Protein AF-A0A7Z9VKK2-F1 (afdb_monomer)

Nearest PDB structures (foldseek):
  8df2-assembly1_D  TM=6.297E-01  e=3.825E-03  Akkermansia muciniphila
  8df2-assembly1_B  TM=3.216E-01  e=1.763E-03  Akkermansia muciniphila
  1nug-assembly2_B  TM=2.585E-01  e=1.763E-03  Homo sapiens
  5ow3-assembly1_C-3  TM=3.735E-01  e=2.560E-01  Arabidopsis thaliana
  1nug-assembly1_A  TM=1.850E-01  e=9.795E-03  Homo sapiens

Mean predicted aligned error: 10.36 Å

pLDDT: mean 90.88, std 8.93, range [50.69, 98.81]

Radius of gyration: 34.02 Å; Cα contacts (8 Å, |Δi|>4): 1184; chains: 1; bounding box: 73×63×88 Å

Secondary structure (DSSP, 8-state):
----STT-HHHH-GGGB-B-TTSPBPSSS--B-TTSHHHHHHHHHHHHHHHHHS--SEEEE-S-S----BTTT--S---HHHHHH--TT---HHHHHHHT--TTBS-B-SSS-GGG-S-TT-SSHHHHHHHHHHHHHHHHHHHHHHH-TTSEEEEEEES-SSSSSS-HHHHS---HHHHHHHTS-SEEEEEETT--SHHHHHHHHHSSTTSSGGG-HHHHHTT-EEEEEEBHHHHHHTT-TTHHHHHHHHHTTSTT--EE--B-HHHHHHTTHHHHHHHHT--S---PPPPTTHHHHSPPPPPPEEEEEESSSSEEEEEEE---STT--EEEEEEEEETT------EEEEEEEESS-EEEEEE--S-SS--B-EEEEEEEE-TT-PBPSS-EEEE--PBP-PPP-EEEES--TT-EE-TTPPEEEEESS-B-HHHHHHHEEEESPPS--EEEE--STTTTT-EEEEE-TT-PPTT-EEEEEE-TT-BBTT-PBPBSS-SS-S-B-EEEEEEEPPP--S---EEEEESPTT----TTPPEEEEESSPPPGGG-STTTS-EEETTEEEPEEEEEEEETTEEEEEEEESSPPP-

Structure (mmCIF, N/CA/C/O backbone):
data_AF-A0A7Z9VKK2-F1
#
_entry.id   AF-A0A7Z9VKK2-F1
#
loop_
_atom_site.group_PDB
_atom_site.id
_atom_site.type_symbol
_atom_site.label_atom_id
_atom_site.label_alt_id
_atom_site.label_comp_id
_atom_site.label_asym_id
_atom_site.label_entity_id
_atom_site.label_seq_id
_atom_site.pdbx_PDB_ins_code
_atom_s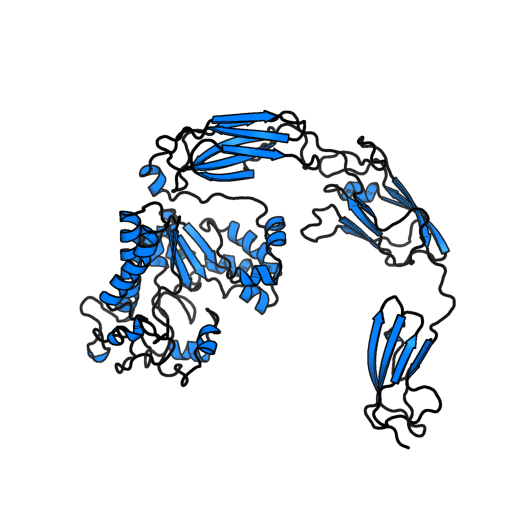ite.Cartn_x
_atom_site.Cartn_y
_atom_site.Cartn_z
_atom_site.occupancy
_atom_site.B_iso_or_equiv
_atom_site.auth_seq_id
_atom_site.auth_comp_id
_atom_site.auth_asym_id
_atom_site.auth_atom_id
_atom_site.pdbx_PDB_model_num
ATOM 1 N N . THR A 1 1 ? 17.909 -14.210 -15.829 1.00 51.31 1 THR A N 1
ATOM 2 C CA . THR A 1 1 ? 17.896 -15.686 -15.729 1.00 51.31 1 THR A CA 1
ATOM 3 C C . THR A 1 1 ? 19.287 -16.225 -16.029 1.00 51.31 1 THR A C 1
ATOM 5 O O . THR A 1 1 ? 19.717 -16.157 -17.174 1.00 51.31 1 THR A O 1
ATOM 8 N N . SER A 1 2 ? 19.992 -16.780 -15.040 1.00 64.00 2 SER A N 1
ATOM 9 C CA . SER A 1 2 ? 21.308 -17.423 -15.236 1.00 64.00 2 SER A CA 1
ATOM 10 C C . SER A 1 2 ? 21.243 -18.775 -15.967 1.00 64.00 2 SER A C 1
ATOM 12 O O . SER A 1 2 ? 22.280 -19.352 -16.314 1.00 64.00 2 SER A O 1
ATOM 14 N N . SER A 1 3 ? 20.019 -19.266 -16.190 1.00 74.44 3 SER A N 1
ATOM 15 C CA . SER A 1 3 ? 19.714 -20.621 -16.625 1.00 74.44 3 SER A CA 1
ATOM 16 C C . SER A 1 3 ? 20.272 -20.975 -18.004 1.00 74.44 3 SER A C 1
ATOM 18 O O . SER A 1 3 ? 20.127 -20.227 -18.971 1.00 74.44 3 SER A O 1
ATOM 20 N N . LEU A 1 4 ? 20.842 -22.178 -18.080 1.00 82.56 4 LEU A N 1
ATOM 21 C CA . LEU A 1 4 ? 21.203 -22.864 -19.319 1.00 82.56 4 LEU A CA 1
ATOM 22 C C . LEU A 1 4 ? 20.288 -24.071 -19.601 1.00 82.56 4 LEU A C 1
ATOM 24 O O . LEU A 1 4 ? 20.684 -24.978 -20.334 1.00 82.56 4 LEU A O 1
ATOM 28 N N . TYR A 1 5 ? 19.090 -24.117 -19.003 1.00 86.75 5 TYR A N 1
ATOM 29 C CA . TYR A 1 5 ? 18.098 -25.138 -19.347 1.00 86.75 5 TYR A CA 1
ATOM 30 C C . TYR A 1 5 ? 17.719 -25.034 -20.830 1.00 86.75 5 TYR A C 1
ATOM 32 O O . TYR A 1 5 ? 17.772 -23.957 -21.428 1.00 86.75 5 TYR A O 1
ATOM 40 N N . GLU A 1 6 ? 17.360 -26.169 -21.431 1.00 90.94 6 GLU A N 1
ATOM 41 C CA . GLU A 1 6 ? 16.977 -26.236 -22.843 1.00 90.94 6 GLU A CA 1
ATOM 42 C C . GLU A 1 6 ? 15.838 -25.248 -23.142 1.00 90.94 6 GLU A C 1
ATOM 44 O O . GLU A 1 6 ? 14.809 -25.251 -22.468 1.00 90.94 6 GLU A O 1
ATOM 49 N N . GLY A 1 7 ? 16.045 -24.382 -24.138 1.00 87.56 7 GLY A N 1
ATOM 50 C CA . GLY A 1 7 ? 15.085 -23.344 -24.526 1.00 87.56 7 GLY A CA 1
ATOM 51 C C . GLY A 1 7 ? 15.239 -22.009 -23.790 1.00 87.56 7 GLY A C 1
ATOM 52 O O . GLY A 1 7 ? 14.618 -21.030 -24.198 1.00 87.56 7 GLY A O 1
ATOM 53 N N . ALA A 1 8 ? 16.087 -21.917 -22.760 1.00 90.81 8 ALA A N 1
ATOM 54 C CA . ALA A 1 8 ? 16.395 -20.638 -22.126 1.00 90.81 8 ALA A CA 1
ATOM 55 C C . ALA A 1 8 ? 17.162 -19.715 -23.100 1.00 90.81 8 ALA A C 1
ATOM 57 O O . ALA A 1 8 ? 18.063 -20.188 -23.800 1.00 90.81 8 ALA A O 1
ATOM 58 N N . PRO A 1 9 ? 16.906 -18.391 -23.109 1.00 92.62 9 PRO A N 1
ATOM 59 C CA . PRO A 1 9 ? 17.568 -17.472 -24.038 1.00 92.62 9 PRO A CA 1
ATOM 60 C C . PRO A 1 9 ? 19.097 -17.539 -24.003 1.00 92.62 9 PRO A C 1
ATOM 62 O O . PRO A 1 9 ? 19.729 -17.580 -25.049 1.00 92.62 9 PRO A O 1
ATOM 65 N N . ALA A 1 10 ? 19.707 -17.641 -22.817 1.00 91.44 10 ALA A N 1
ATOM 66 C CA . ALA A 1 10 ? 21.163 -17.739 -22.685 1.00 91.44 10 ALA A CA 1
ATOM 67 C C . ALA A 1 10 ? 21.744 -19.070 -23.212 1.00 91.44 10 ALA A C 1
ATOM 69 O O . ALA A 1 10 ? 22.927 -19.131 -23.545 1.00 91.44 10 ALA A O 1
ATOM 70 N N . GLN A 1 11 ? 20.933 -20.133 -23.282 1.00 92.94 11 GLN A N 1
ATOM 71 C CA . GLN A 1 11 ? 21.318 -21.429 -23.849 1.00 92.94 11 GLN A CA 1
ATOM 72 C C . GLN A 1 11 ? 21.210 -21.427 -25.376 1.00 92.94 11 GLN A C 1
ATOM 74 O O . GLN A 1 11 ? 22.094 -21.957 -26.051 1.00 92.94 11 GLN A O 1
ATOM 79 N N . VAL A 1 12 ? 20.130 -20.852 -25.909 1.00 95.12 12 VAL A N 1
ATOM 80 C CA . VAL A 1 12 ? 19.859 -20.782 -27.353 1.00 95.12 12 VAL A CA 1
ATOM 81 C C . VAL A 1 12 ? 20.734 -19.725 -28.033 1.00 95.12 12 VAL A C 1
ATOM 83 O O . VAL A 1 12 ? 21.240 -19.969 -29.126 1.00 95.12 12 VAL A O 1
ATOM 86 N N . HIS A 1 13 ? 20.952 -18.597 -27.355 1.00 95.31 13 HIS A N 1
ATOM 87 C CA . HIS A 1 13 ? 21.706 -17.436 -27.822 1.00 95.31 13 HIS A CA 1
ATOM 88 C C . HIS A 1 13 ? 22.860 -17.097 -26.863 1.00 95.31 13 HIS A C 1
ATOM 90 O O . HIS A 1 13 ? 22.836 -16.066 -26.180 1.00 95.31 13 HIS A O 1
ATOM 96 N N . PRO A 1 14 ? 23.903 -17.942 -26.769 1.00 94.75 14 PRO A N 1
ATOM 97 C CA . PRO A 1 14 ? 25.058 -17.664 -25.913 1.00 94.75 14 PRO A CA 1
ATOM 98 C C . PRO A 1 14 ? 25.803 -16.377 -26.310 1.00 94.75 14 PRO A C 1
ATOM 100 O O . PRO A 1 14 ? 26.520 -15.790 -25.500 1.00 94.75 14 PRO A O 1
ATOM 103 N N . GLU A 1 15 ? 25.647 -15.913 -27.550 1.00 96.56 15 GLU A N 1
ATOM 104 C CA . GLU A 1 15 ? 26.161 -14.634 -28.035 1.00 96.56 15 GLU A CA 1
ATOM 105 C C . GLU A 1 15 ? 25.487 -13.413 -27.394 1.00 96.56 15 GLU A C 1
ATOM 107 O O . GLU A 1 15 ? 26.098 -12.344 -27.384 1.00 96.56 15 GLU A O 1
ATOM 112 N N . TRP A 1 16 ? 24.286 -13.567 -26.823 1.00 97.00 16 TRP A N 1
ATOM 113 C CA . TRP A 1 16 ? 23.561 -12.490 -26.143 1.00 97.00 16 TRP A CA 1
ATOM 114 C C . TRP A 1 16 ? 24.043 -12.224 -24.719 1.00 97.00 16 TRP A C 1
ATOM 116 O O . TRP A 1 16 ? 23.739 -11.171 -24.164 1.00 97.00 16 TRP A O 1
ATOM 126 N N . VAL A 1 17 ? 24.779 -13.156 -24.113 1.00 95.56 17 VAL A N 1
ATOM 127 C CA . VAL A 1 17 ? 25.252 -13.032 -22.729 1.00 95.56 17 VAL A CA 1
ATOM 128 C C . VAL A 1 17 ? 26.253 -11.879 -22.609 1.00 95.56 17 VAL A C 1
ATOM 130 O O . VAL A 1 17 ? 27.180 -11.774 -23.419 1.00 95.56 17 VAL A O 1
ATOM 133 N N . CYS A 1 18 ? 26.087 -11.037 -21.582 1.00 95.38 18 CYS A N 1
ATOM 134 C CA . CYS A 1 18 ? 27.003 -9.939 -21.281 1.00 95.38 18 CYS A CA 1
ATOM 135 C C . CYS A 1 18 ? 28.448 -10.430 -21.115 1.00 95.38 18 CYS A C 1
ATOM 137 O O . CYS A 1 18 ? 28.717 -11.545 -20.654 1.00 95.38 18 CYS A O 1
ATOM 139 N N . ARG A 1 19 ? 29.389 -9.563 -21.479 1.00 94.12 19 ARG A N 1
ATOM 140 C CA . ARG A 1 19 ? 30.827 -9.829 -21.506 1.00 94.12 19 ARG A CA 1
ATOM 141 C C . ARG A 1 19 ? 31.590 -8.795 -20.703 1.00 94.12 19 ARG A C 1
ATOM 143 O O . ARG A 1 19 ? 31.158 -7.648 -20.587 1.00 94.12 19 ARG A O 1
ATOM 150 N N . ASP A 1 20 ? 32.721 -9.216 -20.158 1.00 92.75 20 ASP A N 1
ATOM 151 C CA . ASP A 1 20 ? 33.687 -8.310 -19.556 1.00 92.75 20 ASP A CA 1
ATOM 152 C C . ASP A 1 20 ? 34.498 -7.561 -20.627 1.00 92.75 20 ASP A C 1
ATOM 154 O O . ASP A 1 20 ? 34.302 -7.714 -21.838 1.00 92.75 20 ASP A O 1
ATOM 158 N N . GLN A 1 21 ? 35.414 -6.716 -20.163 1.00 91.81 21 GLN A N 1
ATOM 159 C CA . GLN A 1 21 ? 36.262 -5.879 -21.007 1.00 91.81 21 GLN A CA 1
ATOM 160 C C . GLN A 1 21 ? 37.181 -6.684 -21.947 1.00 91.81 21 GLN A C 1
ATOM 162 O O . GLN A 1 21 ? 37.541 -6.193 -23.020 1.00 91.81 21 GLN A O 1
ATOM 167 N N . ASP A 1 22 ? 37.531 -7.914 -21.565 1.00 91.69 22 ASP A N 1
ATOM 168 C CA . ASP A 1 22 ? 38.365 -8.830 -22.346 1.00 91.69 22 ASP A CA 1
ATOM 169 C C . ASP A 1 22 ? 37.531 -9.688 -23.318 1.00 91.69 22 ASP A C 1
ATOM 171 O O . ASP A 1 22 ? 38.075 -10.439 -24.132 1.00 91.69 22 ASP A O 1
ATOM 175 N N . GLY A 1 23 ? 36.202 -9.546 -23.285 1.00 92.19 23 GLY A N 1
ATOM 176 C CA . GLY A 1 23 ? 35.260 -10.271 -24.131 1.00 92.19 23 GLY A CA 1
ATOM 177 C C . GLY A 1 23 ? 3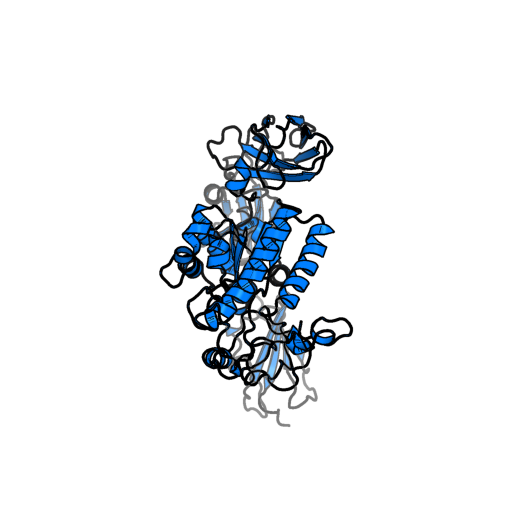4.826 -11.622 -23.559 1.00 92.19 23 GLY A C 1
ATOM 178 O O . GLY A 1 23 ? 34.166 -12.395 -24.266 1.00 92.19 23 GLY A O 1
ATOM 179 N N . THR A 1 24 ? 35.156 -11.924 -22.303 1.00 92.50 24 THR A N 1
ATOM 180 C CA . THR A 1 24 ? 34.757 -13.163 -21.625 1.00 92.50 24 THR A CA 1
ATOM 181 C C . THR A 1 24 ? 33.286 -13.071 -21.211 1.00 92.50 24 THR A C 1
ATOM 183 O O . THR A 1 24 ? 32.904 -12.095 -20.569 1.00 92.50 24 THR A O 1
ATOM 186 N N . PRO A 1 25 ? 32.428 -14.045 -21.568 1.00 92.00 25 PRO A N 1
ATOM 187 C CA . PRO A 1 25 ? 31.021 -14.029 -21.173 1.00 92.00 25 PRO A CA 1
ATOM 188 C C . PRO A 1 25 ? 30.833 -14.392 -19.695 1.00 92.00 25 PRO A C 1
ATOM 190 O O . PRO A 1 25 ? 31.652 -15.105 -19.113 1.00 92.00 25 PRO A O 1
ATOM 193 N N . MET A 1 26 ? 29.717 -13.955 -19.107 1.00 90.12 26 MET A N 1
ATOM 194 C CA . MET A 1 26 ? 29.319 -14.344 -17.748 1.00 90.12 26 MET A CA 1
ATOM 195 C C . MET A 1 26 ? 29.168 -15.870 -17.601 1.00 90.12 26 MET A C 1
ATOM 197 O O . MET A 1 26 ? 28.496 -16.528 -18.403 1.00 90.12 26 MET A O 1
ATOM 201 N N . SER A 1 27 ? 29.756 -16.432 -16.542 1.00 83.62 27 SER A N 1
ATOM 202 C CA . SER A 1 27 ? 29.684 -17.864 -16.201 1.00 83.62 27 SER A CA 1
ATOM 203 C C . SER A 1 27 ? 28.579 -18.218 -15.197 1.00 83.62 27 SER A C 1
ATOM 205 O O . SER A 1 27 ? 28.123 -19.359 -15.180 1.00 83.62 27 SER A O 1
ATOM 207 N N . SER A 1 28 ? 28.124 -17.253 -14.407 1.00 79.56 28 SER A N 1
ATOM 208 C CA . SER A 1 28 ? 27.047 -17.333 -13.406 1.00 79.56 28 SER A CA 1
ATOM 209 C C . SER A 1 28 ? 26.265 -16.016 -13.427 1.00 79.56 28 SER A C 1
ATOM 211 O O . SER A 1 28 ? 26.681 -15.076 -14.112 1.00 79.56 28 SER A O 1
ATOM 213 N N . TYR A 1 29 ? 25.089 -15.966 -12.790 1.00 79.50 29 TYR A N 1
ATOM 214 C CA . TYR A 1 29 ? 24.202 -14.787 -12.788 1.00 79.50 29 TYR A CA 1
ATOM 215 C C . TYR A 1 29 ? 23.960 -14.172 -14.181 1.00 79.50 29 TYR A C 1
ATOM 217 O O . TYR A 1 29 ? 23.860 -12.957 -14.335 1.00 79.50 29 TYR A O 1
ATOM 225 N N . ARG A 1 30 ? 23.912 -15.006 -15.234 1.00 88.06 30 ARG A N 1
ATOM 226 C CA . ARG A 1 30 ? 23.942 -14.533 -16.630 1.00 88.06 30 ARG A CA 1
ATOM 227 C C . ARG A 1 30 ? 22.855 -13.492 -16.902 1.00 88.06 30 ARG A C 1
ATOM 229 O O . ARG A 1 30 ? 21.661 -13.758 -16.736 1.00 88.06 30 ARG A O 1
ATOM 236 N N . ALA A 1 31 ? 23.299 -12.343 -17.397 1.00 91.38 31 ALA A N 1
ATOM 237 C CA . ALA A 1 31 ? 22.463 -11.298 -17.961 1.00 91.38 31 ALA A CA 1
ATOM 238 C C . ALA A 1 31 ? 22.616 -11.284 -19.486 1.00 91.38 31 ALA A C 1
ATOM 240 O O . ALA A 1 31 ? 23.704 -11.529 -20.014 1.00 91.38 31 ALA A O 1
ATOM 241 N N . LEU A 1 32 ? 21.520 -11.009 -20.190 1.00 95.00 32 LEU A N 1
ATOM 242 C CA . LEU A 1 32 ? 21.548 -10.745 -21.627 1.00 95.00 32 LEU A CA 1
ATOM 243 C C . LEU A 1 32 ? 21.850 -9.260 -21.841 1.00 95.00 32 LEU A C 1
ATOM 245 O O . LEU A 1 32 ? 21.338 -8.425 -21.098 1.00 95.00 32 LEU A O 1
ATOM 249 N N . SER A 1 33 ? 22.663 -8.929 -22.842 1.00 97.06 33 SER A N 1
ATOM 250 C CA . SER A 1 33 ? 23.062 -7.545 -23.104 1.00 97.06 33 SER A CA 1
ATOM 251 C C . SER A 1 33 ? 21.896 -6.731 -23.669 1.00 97.06 33 SER A C 1
ATOM 253 O O . SER A 1 33 ? 21.482 -6.996 -24.801 1.00 97.06 33 SER A O 1
ATOM 255 N N . PRO A 1 34 ? 21.421 -5.676 -22.976 1.00 96.62 34 PRO A N 1
ATOM 256 C CA . PRO A 1 34 ? 20.456 -4.747 -23.557 1.00 96.62 34 PRO A CA 1
ATOM 257 C C . PRO A 1 34 ? 21.080 -3.906 -24.685 1.00 96.62 34 PRO A C 1
ATOM 259 O O . PRO A 1 34 ? 20.353 -3.251 -25.431 1.00 96.62 34 PRO A O 1
ATOM 262 N N . GLY A 1 35 ? 22.410 -3.929 -24.854 1.00 96.81 35 GLY A N 1
ATOM 263 C CA . GLY A 1 35 ? 23.117 -3.293 -25.971 1.00 96.81 35 GLY A CA 1
ATOM 264 C C . GLY A 1 35 ? 22.808 -3.920 -27.333 1.00 96.81 35 GLY A C 1
ATOM 265 O O . GLY A 1 35 ? 22.874 -3.245 -28.364 1.00 96.81 35 GLY A O 1
ATOM 266 N N . LEU A 1 36 ? 22.378 -5.184 -27.351 1.00 98.12 36 LEU A N 1
ATOM 267 C CA . LEU A 1 36 ? 22.009 -5.902 -28.567 1.00 98.12 36 LEU A CA 1
ATOM 268 C C . LEU A 1 36 ? 20.543 -5.648 -28.933 1.00 98.12 36 LEU A C 1
ATOM 270 O O . LEU A 1 36 ? 19.635 -5.914 -28.146 1.00 98.12 36 LEU A O 1
ATOM 274 N N . ALA A 1 37 ? 20.302 -5.193 -30.165 1.00 97.75 37 ALA A N 1
ATOM 275 C CA . ALA A 1 37 ? 18.947 -4.962 -30.667 1.00 97.75 37 ALA A CA 1
ATOM 276 C C . ALA A 1 37 ? 18.082 -6.234 -30.627 1.00 97.75 37 ALA A C 1
ATOM 278 O O . ALA A 1 37 ? 16.918 -6.158 -30.252 1.00 97.75 37 ALA A O 1
ATOM 279 N N . ASP A 1 38 ? 18.658 -7.401 -30.931 1.00 98.06 38 ASP A N 1
ATOM 280 C CA . ASP A 1 38 ? 17.936 -8.679 -30.896 1.00 98.06 38 ASP A CA 1
ATOM 281 C C . ASP A 1 38 ? 17.439 -9.034 -29.485 1.00 98.06 38 ASP A C 1
ATOM 283 O O . ASP A 1 38 ? 16.319 -9.518 -29.339 1.00 98.06 38 ASP A O 1
ATOM 287 N N . VAL A 1 39 ? 18.218 -8.722 -28.440 1.00 97.75 39 VAL A N 1
ATOM 288 C CA . VAL A 1 39 ? 17.806 -8.921 -27.040 1.00 97.75 39 VAL A CA 1
ATOM 289 C C . VAL A 1 39 ? 16.655 -7.984 -26.682 1.00 97.75 39 VAL A C 1
ATOM 291 O O . VAL A 1 39 ? 15.680 -8.421 -26.069 1.00 97.75 39 VAL A O 1
ATOM 294 N N . ARG A 1 40 ? 16.734 -6.706 -27.079 1.00 98.00 40 ARG A N 1
ATOM 295 C CA . ARG A 1 40 ? 15.645 -5.743 -26.841 1.00 98.00 40 ARG A CA 1
ATOM 296 C C . ARG A 1 40 ? 14.367 -6.166 -27.557 1.00 98.00 40 ARG A C 1
ATOM 298 O O . ARG A 1 40 ? 13.325 -6.218 -26.916 1.00 98.00 40 ARG A O 1
ATOM 305 N N . ASN A 1 41 ? 14.460 -6.542 -28.833 1.00 98.44 41 ASN A N 1
ATOM 306 C CA . ASN A 1 41 ? 13.323 -7.010 -29.628 1.00 98.44 41 ASN A CA 1
ATOM 307 C C . ASN A 1 41 ? 12.691 -8.264 -29.018 1.00 98.44 41 ASN A C 1
ATOM 309 O O . ASN A 1 41 ? 11.489 -8.282 -28.790 1.00 98.44 41 ASN A O 1
ATOM 313 N N . TYR A 1 42 ? 13.501 -9.267 -28.667 1.00 97.50 42 TYR A N 1
ATOM 314 C CA . TYR A 1 42 ? 13.015 -10.473 -27.996 1.00 97.50 42 TYR A CA 1
ATOM 315 C C . TYR A 1 42 ? 12.284 -10.143 -26.687 1.00 97.50 42 TYR A C 1
ATOM 317 O O . TYR A 1 42 ? 11.212 -10.675 -26.416 1.00 97.50 42 TYR A O 1
ATOM 325 N N . THR A 1 43 ? 12.843 -9.244 -25.874 1.00 96.38 43 THR A N 1
ATOM 326 C CA . THR A 1 43 ? 12.243 -8.874 -24.584 1.00 96.38 43 THR A CA 1
ATOM 327 C C . THR A 1 43 ? 10.936 -8.096 -24.776 1.00 96.38 43 THR A C 1
ATOM 329 O O . THR A 1 43 ? 9.978 -8.326 -24.038 1.00 96.38 43 THR A O 1
ATOM 332 N N . VAL A 1 44 ? 10.863 -7.222 -25.790 1.00 98.50 44 VAL A N 1
ATOM 333 C CA . VAL A 1 44 ? 9.614 -6.555 -26.195 1.00 98.50 44 VAL A CA 1
ATOM 334 C C . VAL A 1 44 ? 8.584 -7.586 -26.648 1.00 98.50 44 VAL A C 1
ATOM 336 O O . VAL A 1 44 ? 7.449 -7.521 -26.191 1.00 98.50 44 VAL A O 1
ATOM 339 N N . ASP A 1 45 ? 8.961 -8.561 -27.477 1.00 98.38 45 ASP A N 1
ATOM 340 C CA . ASP A 1 45 ? 8.048 -9.600 -27.966 1.00 98.38 45 ASP A CA 1
ATOM 341 C C . ASP A 1 45 ? 7.461 -10.432 -26.816 1.00 98.38 45 ASP A C 1
ATOM 343 O O . ASP A 1 45 ? 6.256 -10.679 -26.791 1.00 98.38 45 ASP A O 1
ATOM 347 N N . VAL A 1 46 ? 8.278 -10.803 -25.823 1.00 96.81 46 VAL A N 1
ATOM 348 C CA . VAL A 1 46 ? 7.817 -11.517 -24.618 1.00 96.81 46 VAL A CA 1
ATOM 349 C C . VAL A 1 46 ? 6.830 -10.669 -23.812 1.00 96.81 46 VAL A C 1
ATOM 351 O O . VAL A 1 46 ? 5.761 -11.147 -23.432 1.00 96.81 46 VAL A O 1
ATOM 354 N N . ALA A 1 47 ? 7.151 -9.398 -23.563 1.00 98.12 47 ALA A N 1
ATOM 355 C CA . ALA A 1 47 ? 6.251 -8.504 -22.840 1.00 98.12 47 ALA A CA 1
ATOM 356 C C . ALA A 1 47 ? 4.940 -8.280 -23.614 1.00 98.12 47 ALA A C 1
ATOM 358 O O . ALA A 1 47 ? 3.849 -8.328 -23.041 1.00 98.12 47 ALA A O 1
ATOM 359 N N . MET A 1 48 ? 5.027 -8.111 -24.933 1.00 98.56 48 MET A N 1
ATOM 360 C CA . MET A 1 48 ? 3.869 -7.916 -25.796 1.00 98.56 48 MET A CA 1
ATOM 361 C C . MET A 1 48 ? 3.035 -9.184 -25.963 1.00 98.56 48 MET A C 1
ATOM 363 O O . MET A 1 48 ? 1.828 -9.072 -26.159 1.00 98.56 48 MET A O 1
ATOM 367 N N . GLU A 1 49 ? 3.599 -10.386 -25.842 1.00 98.44 49 GLU A N 1
ATOM 368 C CA . GLU A 1 49 ? 2.808 -11.617 -25.763 1.00 98.44 49 GLU A CA 1
ATOM 369 C C . GLU A 1 49 ? 1.839 -11.557 -24.574 1.00 98.44 49 GLU A C 1
ATOM 371 O O . GLU A 1 49 ? 0.649 -11.842 -24.729 1.00 98.44 49 GLU A O 1
ATOM 376 N N . ILE A 1 50 ? 2.315 -11.107 -23.409 1.00 98.31 50 ILE A N 1
ATOM 377 C CA . ILE A 1 50 ? 1.479 -10.941 -22.215 1.00 98.31 50 ILE A CA 1
ATOM 378 C C . ILE A 1 50 ? 0.424 -9.855 -22.458 1.00 98.31 50 ILE A C 1
ATOM 380 O O . ILE A 1 50 ? -0.771 -10.086 -22.269 1.00 98.31 50 ILE A O 1
ATOM 384 N N . VAL A 1 51 ? 0.847 -8.683 -22.939 1.00 98.25 51 VAL A N 1
ATOM 385 C CA . VAL A 1 51 ? -0.054 -7.550 -23.205 1.00 98.25 51 VAL A CA 1
ATOM 386 C C . VAL A 1 51 ? -1.145 -7.935 -24.200 1.00 98.25 51 VAL A C 1
ATOM 388 O O . VAL A 1 51 ? -2.298 -7.567 -24.007 1.00 98.25 51 VAL A O 1
ATOM 391 N N . ASN A 1 52 ? -0.834 -8.696 -25.248 1.00 98.19 52 ASN A N 1
ATOM 392 C CA . ASN A 1 52 ? -1.813 -9.095 -26.257 1.00 98.19 52 ASN A CA 1
ATOM 393 C C . ASN A 1 52 ? -2.794 -10.154 -25.743 1.00 98.19 52 ASN A C 1
ATOM 395 O O . ASN A 1 52 ? -3.989 -10.065 -26.032 1.00 98.19 52 ASN A O 1
ATOM 399 N N . ASN A 1 53 ? -2.311 -11.129 -24.972 1.00 98.25 53 ASN A N 1
ATOM 400 C CA . ASN A 1 53 ? -3.084 -12.326 -24.642 1.00 98.25 53 ASN A CA 1
ATOM 401 C C . ASN A 1 53 ? -3.854 -12.243 -23.318 1.00 98.25 53 ASN A C 1
ATOM 403 O O . ASN A 1 53 ? -4.785 -13.024 -23.127 1.00 98.25 53 ASN A O 1
ATOM 407 N N . TYR A 1 54 ? -3.512 -11.305 -22.430 1.00 97.69 54 TYR A N 1
ATOM 408 C CA . TYR A 1 54 ? -4.134 -11.184 -21.109 1.00 97.69 54 TYR A CA 1
ATOM 409 C C . TYR A 1 54 ? -4.798 -9.823 -20.898 1.00 97.69 54 TYR A C 1
ATOM 411 O O . TYR A 1 54 ? -4.396 -8.804 -21.468 1.00 97.69 54 TYR A O 1
ATOM 419 N N . ASP A 1 55 ? -5.851 -9.816 -20.085 1.00 94.88 55 ASP A N 1
ATOM 420 C CA . ASP A 1 55 ? -6.585 -8.612 -19.713 1.00 94.88 55 ASP A CA 1
ATOM 421 C C . ASP A 1 55 ? -5.950 -7.957 -18.479 1.00 94.88 55 ASP A C 1
ATOM 423 O O . ASP A 1 55 ? -6.375 -8.189 -17.353 1.00 94.88 55 ASP A O 1
ATOM 427 N N . ILE A 1 56 ? -4.865 -7.215 -18.702 1.00 96.25 56 ILE A N 1
ATOM 428 C CA . ILE A 1 56 ? -4.084 -6.548 -17.651 1.00 96.25 56 ILE A CA 1
ATOM 429 C C . ILE A 1 56 ? -4.386 -5.044 -17.609 1.00 96.25 56 ILE A C 1
ATOM 431 O O . ILE A 1 56 ? -4.687 -4.445 -18.639 1.00 96.25 56 ILE A O 1
ATOM 435 N N . ASP A 1 57 ? -4.237 -4.422 -16.438 1.00 93.75 57 ASP A N 1
ATOM 436 C CA . ASP A 1 57 ? -4.342 -2.960 -16.260 1.00 93.75 57 ASP A CA 1
ATOM 437 C C . ASP A 1 57 ? -2.980 -2.247 -16.312 1.00 93.75 57 ASP A C 1
ATOM 439 O O . ASP A 1 57 ? -2.893 -1.024 -16.457 1.00 93.75 57 ASP A O 1
ATOM 443 N N . GLY A 1 58 ? -1.897 -3.009 -16.177 1.00 96.25 58 GLY A N 1
ATOM 444 C CA . GLY A 1 58 ? -0.540 -2.492 -16.187 1.00 96.25 58 GLY A CA 1
ATOM 445 C C . GLY A 1 58 ? 0.496 -3.588 -16.385 1.00 96.25 58 GLY A C 1
ATOM 446 O O . GLY A 1 58 ? 0.240 -4.764 -16.132 1.00 96.25 58 GLY A O 1
ATOM 447 N N . PHE A 1 59 ? 1.670 -3.178 -16.844 1.00 98.38 59 PHE A N 1
ATOM 448 C CA . PHE A 1 59 ? 2.862 -4.000 -16.974 1.00 98.38 59 PHE A CA 1
ATOM 449 C C . PHE A 1 59 ? 3.954 -3.391 -16.089 1.00 98.38 59 PHE A C 1
ATOM 451 O O . PHE A 1 59 ? 4.204 -2.185 -16.149 1.00 98.38 59 PHE A O 1
ATOM 458 N N . HIS A 1 60 ? 4.578 -4.198 -15.235 1.00 98.06 60 HIS A N 1
ATOM 459 C CA . HIS A 1 60 ? 5.576 -3.732 -14.273 1.00 98.06 60 HIS A CA 1
ATOM 460 C C . HIS A 1 60 ? 6.946 -4.316 -14.602 1.00 98.06 60 HIS A C 1
ATOM 462 O O . HIS A 1 60 ? 7.090 -5.528 -14.747 1.00 98.06 60 HIS A O 1
ATOM 468 N N . LEU A 1 61 ? 7.946 -3.448 -14.731 1.00 98.06 61 LEU A N 1
ATOM 469 C CA . LEU A 1 61 ? 9.329 -3.823 -14.983 1.00 98.06 61 LEU A CA 1
ATOM 470 C C . LEU A 1 61 ? 10.110 -3.831 -13.677 1.00 98.06 61 LEU A C 1
ATOM 472 O O . LEU A 1 61 ? 10.237 -2.799 -13.027 1.00 98.06 61 LEU A O 1
ATOM 476 N N . ASP A 1 62 ? 10.704 -4.969 -13.358 1.00 92.50 62 ASP A N 1
ATOM 477 C CA . ASP A 1 62 ? 11.728 -5.092 -12.327 1.00 92.50 62 ASP A CA 1
ATOM 478 C C . ASP A 1 62 ? 13.041 -5.559 -12.975 1.00 92.50 62 ASP A C 1
ATOM 480 O O . ASP A 1 62 ? 13.031 -6.167 -14.050 1.00 92.50 62 ASP A O 1
ATOM 484 N N . TYR A 1 63 ? 14.183 -5.218 -12.375 1.00 87.88 63 TYR A N 1
ATOM 485 C CA . TYR A 1 63 ? 15.523 -5.542 -12.877 1.00 87.88 63 TYR A CA 1
ATOM 486 C C . TYR A 1 63 ? 15.805 -5.079 -14.324 1.00 87.88 63 TYR A C 1
ATOM 488 O O . TYR A 1 63 ? 16.706 -5.586 -14.994 1.00 87.88 63 TYR A O 1
ATOM 496 N N . VAL A 1 64 ? 15.093 -4.053 -14.805 1.00 94.50 64 VAL A N 1
ATOM 497 C CA . VAL A 1 64 ? 15.350 -3.401 -16.101 1.00 94.50 64 VAL A CA 1
ATOM 498 C C . VAL A 1 64 ? 16.580 -2.491 -16.011 1.00 94.50 64 VAL A C 1
ATOM 500 O O . VAL A 1 64 ? 16.486 -1.280 -15.818 1.00 94.50 64 VAL A O 1
ATOM 503 N N . ARG A 1 65 ? 17.769 -3.095 -16.058 1.00 94.75 65 ARG A N 1
ATOM 504 C CA . ARG A 1 65 ? 19.061 -2.422 -15.863 1.00 94.75 65 ARG A CA 1
ATOM 505 C C . ARG A 1 65 ? 20.217 -3.245 -16.437 1.00 94.75 65 ARG A C 1
ATOM 507 O O . ARG A 1 65 ? 20.044 -4.408 -16.795 1.00 94.75 65 ARG A O 1
ATOM 514 N N . TRP A 1 66 ? 21.410 -2.660 -16.510 1.00 94.25 66 TRP A N 1
ATOM 515 C CA . TRP A 1 66 ? 22.638 -3.447 -16.643 1.00 94.25 66 TRP A CA 1
ATOM 516 C C . TRP A 1 66 ? 23.000 -4.093 -15.308 1.00 94.25 66 TRP A C 1
ATOM 518 O O . TRP A 1 66 ? 22.694 -3.562 -14.246 1.00 94.25 66 TRP A O 1
ATOM 528 N N . ASN A 1 67 ? 23.707 -5.217 -15.366 1.00 89.38 67 ASN A N 1
ATOM 529 C CA . ASN A 1 67 ? 24.070 -5.967 -14.173 1.00 89.38 67 ASN A CA 1
ATOM 530 C C . ASN A 1 67 ? 25.190 -5.304 -13.338 1.00 89.38 67 ASN A C 1
ATOM 532 O O . ASN A 1 67 ? 26.072 -4.585 -13.828 1.00 89.38 67 ASN A O 1
ATOM 536 N N . GLU A 1 68 ? 25.174 -5.627 -12.053 1.00 84.38 68 GLU A N 1
ATOM 537 C CA . GLU A 1 68 ? 26.139 -5.247 -11.023 1.00 84.38 68 GLU A CA 1
ATOM 538 C C . GLU A 1 68 ? 27.253 -6.296 -10.814 1.00 84.38 68 GLU A C 1
ATOM 540 O O . GLU A 1 68 ? 27.909 -6.313 -9.775 1.00 84.38 68 GLU A O 1
ATOM 545 N N . HIS A 1 69 ? 27.511 -7.169 -11.793 1.00 84.31 69 HIS A N 1
ATOM 546 C CA . HIS A 1 69 ? 28.518 -8.225 -11.662 1.00 84.31 69 HIS A CA 1
ATOM 547 C C . HIS A 1 69 ? 29.865 -7.840 -12.296 1.00 84.31 69 HIS A C 1
ATOM 549 O O . HIS A 1 69 ? 29.955 -7.064 -13.259 1.00 84.31 69 HIS A O 1
ATOM 555 N N . SER A 1 70 ? 30.935 -8.418 -11.751 1.00 80.62 70 SER A N 1
ATOM 556 C CA . SER A 1 70 ? 32.310 -8.290 -12.235 1.00 80.62 70 SER A CA 1
ATOM 557 C C . SER A 1 70 ? 33.012 -9.649 -12.237 1.00 80.62 70 SER A C 1
ATOM 559 O O . SER A 1 70 ? 32.599 -10.571 -11.534 1.00 80.62 70 SER A O 1
ATOM 561 N N . SER A 1 71 ? 34.087 -9.776 -13.012 1.00 74.75 71 SER A N 1
ATOM 562 C CA . SER A 1 71 ? 34.946 -10.965 -13.047 1.00 74.75 71 SER A CA 1
ATOM 563 C C . SER A 1 71 ? 35.554 -11.305 -11.682 1.00 74.75 71 SER A C 1
ATOM 565 O O . SER A 1 71 ? 35.821 -12.472 -11.420 1.00 74.75 71 SER A O 1
ATOM 567 N N . ASP A 1 72 ? 35.737 -10.304 -10.815 1.00 65.19 72 ASP A N 1
ATOM 568 C CA . ASP A 1 72 ? 36.299 -10.469 -9.469 1.00 65.19 72 ASP A CA 1
ATOM 569 C C . ASP A 1 72 ? 35.252 -10.978 -8.458 1.00 65.19 72 ASP A C 1
ATOM 571 O O . ASP A 1 72 ? 35.599 -11.725 -7.545 1.00 65.19 72 ASP A O 1
ATOM 575 N N . ASN A 1 73 ? 33.968 -10.635 -8.655 1.00 60.81 73 ASN A N 1
ATOM 576 C CA . ASN A 1 73 ? 32.843 -11.097 -7.825 1.00 60.81 73 ASN A CA 1
ATOM 577 C C . ASN A 1 73 ? 32.130 -12.336 -8.389 1.00 60.81 73 ASN A C 1
ATOM 579 O O . ASN A 1 73 ? 31.257 -12.890 -7.719 1.00 60.81 73 ASN A O 1
ATOM 583 N N . ASN A 1 74 ? 32.491 -12.800 -9.591 1.00 53.44 74 ASN A N 1
ATOM 584 C CA . ASN A 1 74 ? 32.117 -14.124 -10.093 1.00 53.44 74 ASN A CA 1
ATOM 585 C C . ASN A 1 74 ? 32.926 -15.193 -9.340 1.00 53.44 74 ASN A C 1
ATOM 587 O O . ASN A 1 74 ? 33.803 -15.865 -9.886 1.00 53.44 74 ASN A O 1
ATOM 591 N N . LEU A 1 75 ? 32.630 -15.321 -8.044 1.00 51.06 75 LEU A N 1
ATOM 592 C CA . LEU A 1 75 ? 33.062 -16.426 -7.207 1.00 51.06 75 LEU A CA 1
ATOM 593 C C . LEU A 1 75 ? 32.603 -17.720 -7.897 1.00 51.06 75 LEU A C 1
ATOM 595 O O . LEU A 1 75 ? 31.423 -17.893 -8.184 1.00 51.06 75 LEU A O 1
ATOM 599 N N . THR A 1 76 ? 33.582 -18.556 -8.242 1.00 50.69 76 THR A N 1
ATOM 600 C CA . THR A 1 76 ? 33.504 -20.010 -8.475 1.00 50.69 76 THR A CA 1
ATOM 601 C C . THR A 1 76 ? 32.105 -20.631 -8.387 1.00 50.69 76 THR A C 1
ATOM 603 O O . THR A 1 76 ? 31.544 -20.579 -7.301 1.00 50.69 76 THR A O 1
ATOM 606 N N . ASP A 1 77 ? 31.623 -21.267 -9.472 1.00 52.47 77 ASP A N 1
ATOM 607 C CA . ASP A 1 77 ? 30.416 -22.125 -9.556 1.00 52.47 77 ASP A CA 1
ATOM 608 C C . ASP A 1 77 ? 29.526 -22.073 -8.301 1.00 52.47 77 ASP A C 1
ATOM 610 O O . ASP A 1 77 ? 29.548 -22.974 -7.460 1.00 52.47 77 ASP A O 1
ATOM 614 N N . ILE A 1 78 ? 28.788 -20.972 -8.148 1.00 58.69 78 ILE A N 1
ATOM 615 C CA . ILE A 1 78 ? 27.763 -20.859 -7.112 1.00 58.69 78 ILE A CA 1
ATOM 616 C C . ILE A 1 78 ? 26.633 -21.804 -7.522 1.00 58.69 78 ILE A C 1
ATOM 618 O O . ILE A 1 78 ? 26.229 -21.820 -8.689 1.00 58.69 78 ILE A O 1
ATOM 622 N N . ASP A 1 79 ? 26.167 -22.635 -6.588 1.00 63.16 79 ASP A N 1
ATOM 623 C CA . ASP A 1 79 ? 25.042 -23.527 -6.856 1.00 63.16 79 ASP A CA 1
ATOM 624 C C . ASP A 1 79 ? 23.793 -22.698 -7.183 1.00 63.16 79 ASP A C 1
ATOM 626 O O . ASP A 1 79 ? 23.588 -21.609 -6.645 1.00 63.16 79 ASP A O 1
ATOM 630 N N . HIS A 1 80 ? 22.944 -23.211 -8.069 1.00 63.94 80 HIS A N 1
ATOM 631 C CA . HIS A 1 80 ? 21.770 -22.487 -8.555 1.00 63.94 80 HIS A CA 1
ATOM 632 C C . HIS A 1 80 ? 20.846 -22.044 -7.409 1.00 63.94 80 HIS A C 1
ATOM 634 O O . HIS A 1 80 ? 20.279 -20.956 -7.455 1.00 63.94 80 HIS A O 1
ATOM 640 N N . GLU A 1 81 ? 20.748 -22.858 -6.357 1.00 62.72 81 GLU A N 1
ATOM 641 C CA . GLU A 1 81 ? 19.990 -22.551 -5.141 1.00 62.72 81 GLU A CA 1
ATOM 642 C C . GLU A 1 81 ? 20.518 -21.314 -4.402 1.00 62.72 81 GLU A C 1
ATOM 644 O O . GLU A 1 81 ? 19.735 -20.528 -3.876 1.00 62.72 81 GLU A O 1
ATOM 649 N N . ASP A 1 82 ? 21.832 -21.100 -4.381 1.00 62.22 82 ASP A N 1
ATOM 650 C CA . ASP A 1 82 ? 22.430 -19.944 -3.714 1.00 62.22 82 ASP A CA 1
ATOM 651 C C . ASP A 1 82 ? 22.305 -18.671 -4.566 1.00 62.22 82 ASP A C 1
ATOM 653 O O . ASP A 1 82 ? 22.145 -17.584 -4.010 1.00 62.22 82 ASP A O 1
ATOM 657 N N . GLU A 1 83 ? 22.270 -18.790 -5.902 1.00 62.88 83 GLU A N 1
ATOM 658 C CA . GLU A 1 83 ? 21.903 -17.666 -6.779 1.00 62.88 83 GLU A CA 1
ATOM 659 C C . GLU A 1 83 ? 20.460 -17.202 -6.526 1.00 62.88 83 GLU A C 1
ATOM 661 O O . GLU A 1 83 ? 20.193 -16.001 -6.503 1.00 62.88 83 GLU A O 1
ATOM 666 N N . LEU A 1 84 ? 19.534 -18.146 -6.314 1.00 60.31 84 LEU A N 1
ATOM 667 C CA . LEU A 1 84 ? 18.118 -17.862 -6.051 1.00 60.31 84 LEU A CA 1
ATOM 668 C C . LEU A 1 84 ? 17.868 -17.252 -4.664 1.00 60.31 84 LEU A C 1
ATOM 670 O O . LEU A 1 84 ? 16.861 -16.575 -4.473 1.00 60.31 84 LEU A O 1
ATOM 674 N N . ARG A 1 85 ? 18.764 -17.479 -3.696 1.00 60.47 85 ARG A N 1
ATOM 675 C CA . ARG A 1 85 ? 18.647 -16.951 -2.325 1.00 60.47 85 ARG A CA 1
ATOM 676 C C . ARG A 1 85 ? 19.147 -15.521 -2.162 1.00 60.47 85 ARG A C 1
ATOM 678 O O . ARG A 1 85 ? 18.912 -14.927 -1.110 1.00 60.47 85 ARG A O 1
ATOM 685 N N . ARG A 1 86 ? 19.862 -14.965 -3.144 1.00 65.50 86 ARG A N 1
ATOM 686 C CA . ARG A 1 86 ? 20.376 -13.597 -3.046 1.00 65.50 86 ARG A CA 1
ATOM 687 C C . ARG A 1 86 ? 19.213 -12.602 -3.099 1.00 65.50 86 ARG A C 1
ATOM 689 O O . ARG A 1 86 ? 18.558 -12.464 -4.126 1.00 65.50 86 ARG A O 1
ATOM 696 N N . ILE A 1 87 ? 18.989 -11.901 -1.990 1.00 63.34 87 ILE A N 1
ATOM 697 C CA . ILE A 1 87 ? 17.961 -10.861 -1.868 1.00 63.34 87 ILE A CA 1
ATOM 698 C C . ILE A 1 87 ? 18.423 -9.597 -2.614 1.00 63.34 87 ILE A C 1
ATOM 700 O O . ILE A 1 87 ? 19.602 -9.228 -2.557 1.00 63.34 87 ILE A O 1
ATOM 704 N N . ASP A 1 88 ? 17.502 -8.938 -3.329 1.00 59.62 88 ASP A N 1
ATOM 705 C CA . ASP A 1 88 ? 17.788 -7.662 -3.994 1.00 59.62 88 ASP A CA 1
ATOM 706 C C . ASP A 1 88 ? 18.189 -6.591 -2.966 1.00 59.62 88 ASP A C 1
ATOM 708 O O . ASP A 1 88 ? 17.738 -6.567 -1.819 1.00 59.62 88 ASP A O 1
ATOM 712 N N . GLY A 1 89 ? 19.082 -5.694 -3.367 1.00 59.06 89 GLY A N 1
ATOM 713 C CA . GLY A 1 89 ? 19.570 -4.625 -2.501 1.00 59.06 89 GLY A CA 1
ATOM 714 C C . GLY A 1 89 ? 20.693 -4.996 -1.536 1.00 59.06 89 GLY A C 1
ATOM 715 O O . GLY A 1 89 ? 21.308 -4.089 -0.968 1.00 59.06 89 GLY A O 1
ATOM 716 N N . THR A 1 90 ? 21.032 -6.278 -1.382 1.00 66.56 90 THR A N 1
ATOM 717 C CA . THR A 1 90 ? 22.163 -6.706 -0.549 1.00 66.56 90 THR A CA 1
ATOM 718 C C . THR A 1 90 ? 23.458 -6.699 -1.366 1.00 66.56 90 THR A C 1
ATOM 720 O O . THR A 1 90 ? 23.764 -7.628 -2.122 1.00 66.56 90 THR A O 1
ATOM 723 N N . ILE A 1 91 ? 24.227 -5.618 -1.222 1.00 72.81 91 ILE A N 1
ATOM 724 C CA . ILE A 1 91 ? 25.568 -5.467 -1.801 1.00 72.81 91 ILE A CA 1
ATOM 725 C C . ILE A 1 91 ? 26.556 -5.196 -0.675 1.00 72.81 91 ILE A C 1
ATOM 727 O O . ILE A 1 91 ? 26.374 -4.251 0.095 1.00 72.81 91 ILE A O 1
ATOM 731 N N . SER A 1 92 ? 27.598 -6.020 -0.575 1.00 75.12 92 SER A N 1
ATOM 732 C CA . SER A 1 92 ? 28.646 -5.832 0.430 1.00 75.12 92 SER A CA 1
ATOM 733 C C . SER A 1 92 ? 29.513 -4.608 0.112 1.00 75.12 92 SER A C 1
ATOM 735 O O . SER A 1 92 ? 29.621 -4.184 -1.039 1.00 75.12 92 SER A O 1
ATOM 737 N N . ASP A 1 93 ? 30.196 -4.046 1.112 1.00 77.62 93 ASP A N 1
ATOM 738 C CA . ASP A 1 93 ? 31.148 -2.948 0.879 1.00 77.62 93 ASP A CA 1
ATOM 739 C C . ASP A 1 93 ? 32.266 -3.349 -0.102 1.00 77.62 93 ASP A C 1
ATOM 741 O O . ASP A 1 93 ? 32.767 -2.524 -0.867 1.00 77.62 93 ASP A O 1
ATOM 745 N N . GLU A 1 94 ? 32.655 -4.624 -0.109 1.00 75.31 94 GLU A N 1
ATOM 746 C CA . GLU A 1 94 ? 33.652 -5.183 -1.025 1.00 75.31 94 GLU A CA 1
ATOM 747 C C . GLU A 1 94 ? 33.132 -5.196 -2.467 1.00 75.31 94 GLU A C 1
ATOM 749 O O . GLU A 1 94 ? 33.799 -4.681 -3.370 1.00 75.31 94 GLU A O 1
ATOM 754 N N . GLU A 1 95 ? 31.908 -5.689 -2.676 1.00 76.38 95 GLU A N 1
ATOM 755 C CA . GLU A 1 95 ? 31.239 -5.653 -3.976 1.00 76.38 95 GLU A CA 1
ATOM 756 C C . GLU A 1 95 ? 31.055 -4.205 -4.441 1.00 76.38 95 GLU A C 1
ATOM 758 O O . GLU A 1 95 ? 31.371 -3.866 -5.583 1.00 76.38 95 GLU A O 1
ATOM 763 N N . LEU A 1 96 ? 30.640 -3.310 -3.545 1.00 79.31 96 LEU A N 1
ATOM 764 C CA . LEU A 1 96 ? 30.462 -1.901 -3.856 1.00 79.31 96 LEU A CA 1
ATOM 765 C C . LEU A 1 96 ? 31.774 -1.222 -4.273 1.00 79.31 96 LEU A C 1
ATOM 767 O O . LEU A 1 96 ? 31.792 -0.434 -5.221 1.00 79.31 96 LEU A O 1
ATOM 771 N N . ASN A 1 97 ? 32.882 -1.538 -3.604 1.00 77.56 97 ASN A N 1
ATOM 772 C CA . ASN A 1 97 ? 34.206 -1.048 -3.980 1.00 77.56 97 ASN A CA 1
ATOM 773 C C . ASN A 1 97 ? 34.650 -1.600 -5.342 1.00 77.56 97 ASN A C 1
ATOM 775 O O . ASN A 1 97 ? 35.241 -0.864 -6.134 1.00 77.56 97 ASN A O 1
ATOM 779 N N . SER A 1 98 ? 34.329 -2.860 -5.651 1.00 75.50 98 SER A N 1
ATOM 780 C CA . SER A 1 98 ? 34.614 -3.448 -6.966 1.00 75.50 98 SER A CA 1
ATOM 781 C C . SER A 1 98 ? 33.834 -2.751 -8.087 1.00 75.50 98 SER A C 1
ATOM 783 O O . SER A 1 98 ? 34.381 -2.514 -9.159 1.00 75.50 98 SER A O 1
ATOM 785 N N . LEU A 1 99 ? 32.593 -2.320 -7.824 1.00 77.56 99 LEU A N 1
ATOM 786 C CA . LEU A 1 99 ? 31.747 -1.625 -8.799 1.00 77.56 99 LEU A CA 1
ATOM 787 C C . LEU A 1 99 ? 32.304 -0.258 -9.213 1.00 77.56 99 LEU A C 1
ATOM 789 O O . LEU A 1 99 ? 31.997 0.212 -10.311 1.00 77.56 99 LEU A O 1
ATOM 793 N N . GLN A 1 100 ? 33.134 0.365 -8.367 1.00 72.94 100 GLN A N 1
ATOM 794 C CA . GLN A 1 100 ? 33.842 1.606 -8.698 1.00 72.94 100 GLN A CA 1
ATOM 795 C C . GLN A 1 100 ? 34.949 1.385 -9.738 1.00 72.94 100 GLN A C 1
ATOM 797 O O . GLN A 1 100 ? 35.344 2.326 -10.432 1.00 72.94 100 GLN A O 1
ATOM 802 N N . GLN A 1 101 ? 35.450 0.155 -9.871 1.00 72.12 101 GLN A N 1
ATOM 803 C CA . GLN A 1 101 ? 36.411 -0.219 -10.900 1.00 72.12 101 GLN A CA 1
ATOM 804 C C . GLN A 1 101 ? 35.656 -0.727 -12.135 1.00 72.12 101 GLN A C 1
ATOM 806 O O . GLN A 1 101 ? 34.849 -1.646 -12.068 1.00 72.12 101 GLN A O 1
ATOM 811 N N . ARG A 1 102 ? 35.904 -0.114 -13.301 1.00 70.25 102 ARG A N 1
ATOM 812 C CA . ARG A 1 102 ? 35.296 -0.571 -14.569 1.00 70.25 102 ARG A CA 1
ATOM 813 C C . ARG A 1 102 ? 35.930 -1.854 -15.099 1.00 70.25 102 ARG A C 1
ATOM 815 O O . ARG A 1 102 ? 35.305 -2.564 -15.883 1.00 70.25 102 ARG A O 1
ATOM 822 N N . THR A 1 103 ? 37.172 -2.116 -14.702 1.00 75.88 103 THR A N 1
ATOM 823 C CA . THR A 1 103 ? 37.907 -3.320 -15.079 1.00 75.88 103 THR A CA 1
ATOM 824 C C . THR A 1 103 ? 37.148 -4.544 -14.579 1.00 75.88 103 THR A C 1
ATOM 826 O O . THR A 1 103 ? 36.769 -4.597 -13.414 1.00 75.88 103 THR A O 1
ATOM 829 N N . GLY A 1 104 ? 36.884 -5.501 -15.468 1.00 79.50 104 GLY A N 1
ATOM 830 C CA . GLY A 1 104 ? 36.188 -6.742 -15.119 1.00 79.50 104 GLY A CA 1
ATOM 831 C C . GLY A 1 104 ? 34.657 -6.660 -15.054 1.00 79.50 104 GLY A C 1
ATOM 832 O O . GLY A 1 104 ? 34.017 -7.691 -14.883 1.00 79.50 104 GLY A O 1
ATOM 833 N N . ARG A 1 105 ? 34.027 -5.487 -15.216 1.00 89.62 105 ARG A N 1
ATOM 834 C CA . ARG A 1 105 ? 32.553 -5.366 -15.250 1.00 89.62 105 ARG A CA 1
ATOM 835 C C . ARG A 1 105 ? 31.958 -6.014 -16.508 1.00 89.62 105 ARG A C 1
ATOM 837 O O . ARG A 1 105 ? 32.447 -5.760 -17.610 1.00 89.62 105 ARG A O 1
ATOM 844 N N . TYR A 1 106 ? 30.853 -6.753 -16.362 1.00 92.50 106 TYR A N 1
ATOM 845 C CA . TYR A 1 106 ? 30.128 -7.382 -17.481 1.00 92.50 106 TYR A CA 1
ATOM 846 C C . TYR A 1 106 ? 29.168 -6.412 -18.189 1.00 92.50 106 TYR A C 1
ATOM 848 O O . TYR A 1 106 ? 27.950 -6.599 -18.194 1.00 92.50 106 TYR A O 1
ATOM 856 N N . LEU A 1 107 ? 29.727 -5.351 -18.769 1.00 94.62 107 LEU A N 1
ATOM 857 C CA . LEU A 1 107 ? 28.985 -4.265 -19.420 1.00 94.62 107 LEU A CA 1
ATOM 858 C C . LEU A 1 107 ? 29.165 -4.238 -20.948 1.00 94.62 107 LEU A C 1
ATOM 860 O O . LEU A 1 107 ? 28.806 -3.268 -21.600 1.00 94.62 107 LEU A O 1
ATOM 864 N N . TYR A 1 108 ? 29.739 -5.274 -21.548 1.00 96.00 108 TYR A N 1
ATOM 865 C CA . TYR A 1 108 ? 29.997 -5.321 -22.988 1.00 96.00 108 TYR A CA 1
ATOM 866 C C . TYR A 1 108 ? 29.227 -6.465 -23.636 1.00 96.00 108 TYR A C 1
ATOM 868 O O . TYR A 1 108 ? 28.665 -7.331 -22.962 1.00 96.00 108 TYR A O 1
ATOM 876 N N . ASP A 1 109 ? 29.219 -6.495 -24.961 1.00 96.94 109 ASP A N 1
ATOM 877 C CA . ASP A 1 109 ? 28.651 -7.601 -25.719 1.00 96.94 109 ASP A CA 1
ATOM 878 C C . ASP A 1 109 ? 29.495 -7.937 -26.946 1.00 96.94 109 ASP A C 1
ATOM 880 O O . ASP A 1 109 ? 30.558 -7.359 -27.182 1.00 96.94 109 ASP A O 1
ATOM 884 N N . ILE A 1 110 ? 29.052 -8.946 -27.694 1.00 97.06 110 ILE A N 1
ATOM 885 C CA . ILE A 1 110 ? 29.797 -9.475 -28.836 1.00 97.06 110 ILE A CA 1
ATOM 886 C C . ILE A 1 110 ? 29.952 -8.453 -29.977 1.00 97.06 110 ILE A C 1
ATOM 888 O O . ILE A 1 110 ? 30.945 -8.508 -30.702 1.00 97.06 110 ILE A O 1
ATOM 892 N N . ASN A 1 111 ? 29.008 -7.518 -30.126 1.00 96.81 111 ASN A N 1
ATOM 893 C CA . ASN A 1 111 ? 29.010 -6.509 -31.187 1.00 96.81 111 ASN A CA 1
ATOM 894 C C . ASN A 1 111 ? 29.705 -5.215 -30.749 1.00 96.81 111 ASN A C 1
ATOM 896 O O . ASN A 1 111 ? 30.262 -4.502 -31.585 1.00 96.81 111 ASN A O 1
ATOM 900 N N . HIS A 1 112 ? 29.727 -4.949 -29.445 1.00 97.00 112 HIS A N 1
ATOM 901 C CA . HIS A 1 112 ? 30.327 -3.765 -28.840 1.00 97.00 112 HIS A CA 1
ATOM 902 C C . HIS A 1 112 ? 31.424 -4.161 -27.832 1.00 97.00 112 HIS A C 1
ATOM 904 O O . HIS A 1 112 ? 31.305 -3.873 -26.637 1.00 97.00 112 HIS A O 1
ATOM 910 N N . PRO A 1 113 ? 32.508 -4.838 -28.268 1.00 96.12 113 PRO A N 1
ATOM 911 C CA . PRO A 1 113 ? 33.610 -5.169 -27.376 1.00 96.12 113 PRO A CA 1
ATOM 912 C C . PRO A 1 113 ? 34.377 -3.900 -26.996 1.00 96.12 113 PRO A C 1
ATOM 914 O O . PRO A 1 113 ? 34.584 -3.019 -27.831 1.00 96.12 113 PRO A O 1
ATOM 917 N N . TYR A 1 114 ? 34.909 -3.846 -25.772 1.00 94.94 114 TYR A N 1
ATOM 918 C CA . TYR A 1 114 ? 35.677 -2.689 -25.293 1.00 94.94 114 TYR A CA 1
ATOM 919 C C . TYR A 1 114 ? 36.801 -2.258 -26.253 1.00 94.94 114 TYR A C 1
ATOM 921 O O . TYR A 1 114 ? 37.037 -1.067 -26.454 1.00 94.94 114 TYR A O 1
ATOM 929 N N . SER A 1 115 ? 37.481 -3.230 -26.874 1.00 95.06 115 SER A N 1
ATOM 930 C CA . SER A 1 115 ? 38.589 -2.992 -27.812 1.00 95.06 115 SER A CA 1
ATOM 931 C C . SER A 1 115 ? 38.218 -2.174 -29.058 1.00 95.06 115 SER A C 1
ATOM 933 O O . SER A 1 115 ? 39.107 -1.560 -29.650 1.00 95.06 115 SER A O 1
ATOM 935 N N . ASN A 1 116 ? 36.933 -2.118 -29.425 1.00 95.69 116 ASN A N 1
ATOM 936 C CA . ASN A 1 116 ? 36.446 -1.303 -30.540 1.00 95.69 116 ASN A CA 1
ATOM 937 C C . ASN A 1 116 ? 36.214 0.166 -30.151 1.00 95.69 116 ASN A C 1
ATOM 939 O O . ASN A 1 116 ? 36.022 0.999 -31.033 1.00 95.69 116 ASN A O 1
ATOM 943 N N . GLY A 1 117 ? 36.283 0.501 -28.860 1.00 95.25 117 GLY A N 1
ATOM 944 C CA . GLY A 1 117 ? 35.937 1.825 -28.354 1.00 95.25 117 GLY A CA 1
ATOM 945 C C . GLY A 1 117 ? 34.427 2.035 -28.213 1.00 95.25 117 GLY A C 1
ATOM 946 O O . GLY A 1 117 ? 33.632 1.127 -28.444 1.00 95.25 117 GLY A O 1
ATOM 947 N N . VAL A 1 118 ? 34.052 3.240 -27.776 1.00 96.81 118 VAL A N 1
ATOM 948 C CA . VAL A 1 118 ? 32.647 3.646 -27.612 1.00 96.81 118 VAL A CA 1
ATOM 949 C C . VAL A 1 118 ? 31.946 3.623 -28.981 1.00 96.81 118 VAL A C 1
ATOM 951 O O . VAL A 1 118 ? 32.557 4.086 -29.946 1.00 96.81 118 VAL A O 1
ATOM 954 N N . PRO A 1 119 ? 30.699 3.123 -29.089 1.00 96.56 119 PRO A N 1
ATOM 955 C CA . PRO A 1 119 ? 29.945 3.150 -30.344 1.00 96.56 119 PRO A CA 1
ATOM 956 C C . PRO A 1 119 ? 29.802 4.567 -30.930 1.00 96.56 119 PRO A C 1
ATOM 958 O O . PRO A 1 119 ? 29.609 5.519 -30.179 1.00 96.56 119 PRO A O 1
ATOM 961 N N . ASP A 1 120 ? 29.871 4.691 -32.262 1.00 92.44 120 ASP A N 1
ATOM 962 C CA . ASP A 1 120 ? 30.088 5.963 -32.987 1.00 92.44 120 ASP A CA 1
ATOM 963 C C . ASP A 1 120 ? 29.104 7.103 -32.640 1.00 92.44 120 ASP A C 1
ATOM 965 O O . ASP A 1 120 ? 29.488 8.274 -32.673 1.00 92.44 120 ASP A O 1
ATOM 969 N N . ASP A 1 121 ? 27.857 6.781 -32.283 1.00 94.31 121 ASP A N 1
ATOM 970 C CA . ASP A 1 121 ? 26.814 7.764 -31.946 1.00 94.31 121 ASP A CA 1
ATOM 971 C C . ASP A 1 121 ? 26.879 8.264 -30.487 1.00 94.31 121 ASP A C 1
ATOM 973 O O . ASP A 1 121 ? 26.089 9.119 -30.079 1.00 94.31 121 ASP A O 1
ATOM 977 N N . PHE A 1 122 ? 27.826 7.763 -29.686 1.00 97.12 122 PHE A N 1
ATOM 978 C CA . PHE A 1 122 ? 27.940 8.049 -28.257 1.00 97.12 122 PHE A CA 1
ATOM 979 C C . PHE A 1 122 ? 29.311 8.618 -27.894 1.00 97.12 122 PHE A C 1
ATOM 981 O O . PHE A 1 122 ? 30.352 8.230 -28.416 1.00 97.12 122 PHE A O 1
ATOM 988 N N . SER A 1 123 ? 29.319 9.552 -26.942 1.00 95.44 123 SER A N 1
ATOM 989 C CA . SER A 1 123 ? 30.562 10.171 -26.459 1.00 95.44 123 SER A CA 1
ATOM 990 C C . SER A 1 123 ? 31.242 9.354 -25.361 1.00 95.44 123 SER A C 1
ATOM 992 O O . SER A 1 123 ? 32.458 9.442 -25.182 1.00 95.44 123 SER A O 1
ATOM 994 N N . THR A 1 124 ? 30.470 8.569 -24.607 1.00 97.00 124 THR A N 1
ATOM 995 C CA . THR A 1 124 ? 30.967 7.734 -23.512 1.00 97.00 124 THR A CA 1
ATOM 996 C C . THR A 1 124 ? 30.262 6.381 -23.493 1.00 97.00 124 THR A C 1
ATOM 998 O O . THR A 1 124 ? 29.124 6.256 -23.942 1.00 97.00 124 THR A O 1
ATOM 1001 N N . TRP A 1 125 ? 30.924 5.369 -22.921 1.00 95.94 125 TRP A N 1
ATOM 1002 C CA . TRP A 1 125 ? 30.288 4.076 -22.648 1.00 95.94 125 TRP A CA 1
ATOM 1003 C C . TRP A 1 125 ? 29.048 4.222 -21.759 1.00 95.94 125 TRP A C 1
ATOM 1005 O O . TRP A 1 125 ? 28.052 3.556 -22.000 1.00 95.94 125 TRP A O 1
ATOM 1015 N N . ASP A 1 126 ? 29.077 5.137 -20.786 1.00 96.00 126 ASP A N 1
ATOM 1016 C CA . ASP A 1 126 ? 27.958 5.360 -19.865 1.00 96.00 126 ASP A CA 1
ATOM 1017 C C . ASP A 1 126 ? 26.699 5.847 -20.585 1.00 96.00 126 ASP A C 1
ATOM 1019 O O . ASP A 1 126 ? 25.595 5.427 -20.239 1.00 96.00 126 ASP A O 1
ATOM 1023 N N . ASP A 1 127 ? 26.860 6.713 -21.589 1.00 97.75 127 ASP A N 1
ATOM 1024 C CA . ASP A 1 127 ? 25.741 7.192 -22.403 1.00 97.75 127 ASP A CA 1
ATOM 1025 C C . ASP A 1 127 ? 25.153 6.059 -23.243 1.00 97.75 127 ASP A C 1
ATOM 1027 O O . ASP A 1 127 ? 23.934 5.910 -23.302 1.00 97.75 127 ASP A O 1
ATOM 1031 N N . TRP A 1 128 ? 26.007 5.218 -23.833 1.00 98.06 128 TRP A N 1
ATOM 1032 C CA . TRP A 1 128 ? 25.562 4.053 -24.597 1.00 98.06 128 TRP A CA 1
ATOM 1033 C C . TRP A 1 128 ? 24.858 3.009 -23.718 1.00 98.06 128 TRP A C 1
ATOM 1035 O O . TRP A 1 128 ? 23.820 2.464 -24.102 1.00 98.06 128 TRP A O 1
ATOM 1045 N N . TRP A 1 129 ? 25.378 2.747 -22.517 1.00 97.75 129 TRP A N 1
ATOM 1046 C CA . TRP A 1 129 ? 24.777 1.806 -21.574 1.00 97.75 129 TRP A CA 1
ATOM 1047 C C . TRP A 1 129 ? 23.395 2.265 -21.120 1.00 97.75 129 TRP A C 1
ATOM 1049 O O . TRP A 1 129 ? 22.452 1.475 -21.198 1.00 97.75 129 TRP A O 1
ATOM 1059 N N . ARG A 1 130 ? 23.249 3.540 -20.730 1.00 98.38 130 ARG A N 1
ATOM 1060 C CA . ARG A 1 130 ? 21.936 4.120 -20.403 1.00 98.38 130 ARG A CA 1
ATOM 1061 C C . ARG A 1 130 ? 20.993 4.055 -21.595 1.00 98.38 130 ARG A C 1
ATOM 1063 O O . ARG A 1 130 ? 19.881 3.558 -21.451 1.00 98.38 130 ARG A O 1
ATOM 1070 N N . PHE A 1 131 ? 21.446 4.486 -22.774 1.00 98.44 131 PHE A N 1
ATOM 1071 C CA . PHE A 1 131 ? 20.649 4.430 -24.000 1.00 98.44 131 PHE A CA 1
ATOM 1072 C C . PHE A 1 131 ? 20.115 3.025 -24.274 1.00 98.44 131 PHE A C 1
ATOM 1074 O O . PHE A 1 131 ? 18.943 2.870 -24.586 1.00 98.44 131 PHE A O 1
ATOM 1081 N N . SER A 1 132 ? 20.947 1.998 -24.108 1.00 98.12 132 SER A N 1
ATOM 1082 C CA . SER A 1 132 ? 20.567 0.612 -24.388 1.00 98.12 132 SER A CA 1
ATOM 1083 C C . SER A 1 132 ? 19.370 0.146 -23.551 1.00 98.12 132 SER A C 1
ATOM 1085 O O . SER A 1 132 ? 18.484 -0.529 -24.067 1.00 98.12 132 SER A O 1
ATOM 1087 N N . VAL A 1 133 ? 19.308 0.526 -22.272 1.00 98.50 133 VAL A N 1
ATOM 1088 C CA . VAL A 1 133 ? 18.165 0.197 -21.405 1.00 98.50 133 VAL A CA 1
ATOM 1089 C C . VAL A 1 133 ? 16.975 1.106 -21.717 1.00 98.50 133 VAL A C 1
ATOM 1091 O O . VAL A 1 133 ? 15.857 0.621 -21.875 1.00 98.50 133 VAL A O 1
ATOM 1094 N N . THR A 1 134 ? 17.214 2.412 -21.866 1.00 98.75 134 THR A N 1
ATOM 1095 C CA . THR A 1 134 ? 16.176 3.401 -22.191 1.00 98.75 134 THR A CA 1
ATOM 1096 C C . THR A 1 134 ? 15.442 3.064 -23.485 1.00 98.75 134 THR A C 1
ATOM 1098 O O . THR A 1 134 ? 14.221 3.147 -23.524 1.00 98.75 134 THR A O 1
ATOM 1101 N N . GLU A 1 135 ? 16.158 2.633 -24.522 1.00 98.62 135 GLU A N 1
ATOM 1102 C CA . GLU A 1 135 ? 15.571 2.279 -25.813 1.00 98.62 135 GLU A CA 1
ATOM 1103 C C . GLU A 1 135 ? 14.607 1.096 -25.692 1.00 98.62 135 GLU A C 1
ATOM 1105 O O . GLU A 1 135 ? 13.555 1.091 -26.327 1.00 98.62 135 GLU A O 1
ATOM 1110 N N . PHE A 1 136 ? 14.924 0.109 -24.847 1.00 98.62 136 PHE A N 1
ATOM 1111 C CA . PHE A 1 136 ? 14.003 -0.988 -24.550 1.00 98.62 136 PHE A CA 1
ATOM 1112 C C . PHE A 1 136 ? 12.732 -0.479 -23.860 1.00 98.62 136 PHE A C 1
ATOM 1114 O O . PHE A 1 136 ? 11.635 -0.788 -24.320 1.00 98.62 136 PHE A O 1
ATOM 1121 N N . VAL A 1 137 ? 12.874 0.316 -22.793 1.00 98.81 137 VAL A N 1
ATOM 1122 C CA . VAL A 1 137 ? 11.737 0.852 -22.022 1.00 98.81 137 VAL A CA 1
ATOM 1123 C C . VAL A 1 137 ? 10.828 1.699 -22.914 1.00 98.81 137 VAL A C 1
ATOM 1125 O O . VAL A 1 137 ? 9.621 1.474 -22.953 1.00 98.81 137 VAL A O 1
ATOM 1128 N N . HIS A 1 138 ? 11.416 2.611 -23.689 1.00 98.75 138 HIS A N 1
ATOM 1129 C CA . HIS A 1 138 ? 10.710 3.462 -24.643 1.00 98.75 138 HIS A CA 1
ATOM 1130 C C . HIS A 1 138 ? 9.981 2.646 -25.721 1.00 98.75 138 HIS A C 1
ATOM 1132 O O . HIS A 1 138 ? 8.782 2.825 -25.923 1.00 98.75 138 HIS A O 1
ATOM 1138 N N . THR A 1 139 ? 10.668 1.693 -26.361 1.00 98.81 139 THR A N 1
ATOM 1139 C CA . THR A 1 139 ? 10.062 0.839 -27.399 1.00 98.81 139 THR A CA 1
ATOM 1140 C C . THR A 1 139 ? 8.912 0.004 -26.839 1.00 98.81 139 THR A C 1
ATOM 1142 O O . THR A 1 139 ? 7.875 -0.144 -27.492 1.00 98.81 139 THR A O 1
ATOM 1145 N N . LEU A 1 140 ? 9.073 -0.549 -25.633 1.00 98.81 140 LEU A N 1
ATOM 1146 C CA . LEU A 1 140 ? 8.031 -1.331 -24.976 1.00 98.81 140 LEU A CA 1
ATOM 1147 C C . LEU A 1 140 ? 6.810 -0.466 -24.659 1.00 98.81 140 LEU A C 1
ATOM 1149 O O . LEU A 1 140 ? 5.690 -0.876 -24.957 1.00 98.81 140 LEU A O 1
ATOM 1153 N N . HIS A 1 141 ? 7.017 0.727 -24.101 1.00 98.62 141 HIS A N 1
ATOM 1154 C CA . HIS A 1 141 ? 5.939 1.669 -23.830 1.00 98.62 141 HIS A CA 1
ATOM 1155 C C . HIS A 1 141 ? 5.134 1.981 -25.094 1.00 98.62 141 HIS A C 1
ATOM 1157 O O . HIS A 1 141 ? 3.926 1.756 -25.119 1.00 98.62 141 HIS A O 1
ATOM 1163 N N . ASP A 1 142 ? 5.795 2.403 -26.172 1.00 98.38 142 ASP A N 1
ATOM 1164 C CA . ASP A 1 142 ? 5.126 2.723 -27.437 1.00 98.38 142 ASP A CA 1
ATOM 1165 C C . ASP A 1 142 ? 4.375 1.516 -28.013 1.00 98.38 142 ASP A C 1
ATOM 1167 O O . ASP A 1 142 ? 3.251 1.643 -28.512 1.00 98.38 142 ASP A O 1
ATOM 1171 N N . SER A 1 143 ? 4.959 0.322 -27.888 1.00 98.69 143 SER A N 1
ATOM 1172 C CA . SER A 1 143 ? 4.324 -0.928 -28.310 1.00 98.69 143 SER A CA 1
ATOM 1173 C C . SER A 1 143 ? 3.041 -1.199 -27.520 1.00 98.69 143 SER A C 1
ATOM 1175 O O . SER A 1 143 ? 2.001 -1.469 -28.128 1.00 98.69 143 SER A O 1
ATOM 1177 N N . ILE A 1 144 ? 3.073 -1.054 -26.191 1.00 98.44 144 ILE A N 1
ATOM 1178 C CA . ILE A 1 144 ? 1.901 -1.197 -25.317 1.00 98.44 144 ILE A CA 1
ATOM 1179 C C . ILE A 1 144 ? 0.834 -0.167 -25.688 1.00 98.44 144 ILE A C 1
ATOM 1181 O O . ILE A 1 144 ? -0.309 -0.543 -25.960 1.00 98.44 144 ILE A O 1
ATOM 1185 N N . GLN A 1 145 ? 1.208 1.112 -25.773 1.00 95.25 145 GLN A N 1
ATOM 1186 C CA . GLN A 1 145 ? 0.280 2.207 -26.055 1.00 95.25 145 GLN A CA 1
ATOM 1187 C C . GLN A 1 145 ? -0.391 2.069 -27.429 1.00 95.25 145 GLN A C 1
ATOM 1189 O O . GLN A 1 145 ? -1.555 2.437 -27.596 1.00 95.25 145 GLN A O 1
ATOM 1194 N N . SER A 1 146 ? 0.300 1.479 -28.409 1.00 96.69 146 SER A N 1
ATOM 1195 C CA . SER A 1 146 ? -0.255 1.228 -29.745 1.00 96.69 146 SER A CA 1
ATOM 1196 C C . SER A 1 146 ? -1.337 0.140 -29.784 1.00 96.69 146 SER A C 1
ATOM 1198 O O . SER A 1 146 ? -2.192 0.164 -30.672 1.00 96.69 146 SER A O 1
ATOM 1200 N N . VAL A 1 147 ? -1.322 -0.804 -28.833 1.00 96.94 147 VAL A N 1
ATOM 1201 C CA . VAL A 1 147 ? -2.229 -1.965 -28.810 1.00 96.94 147 VAL A CA 1
ATOM 1202 C C . VAL A 1 147 ? -3.296 -1.829 -27.725 1.00 96.94 147 VAL A C 1
ATOM 1204 O O . VAL A 1 147 ? -4.486 -2.001 -27.997 1.00 96.94 147 VAL A O 1
ATOM 1207 N N . LYS A 1 148 ? -2.889 -1.513 -26.495 1.00 95.38 148 LYS A N 1
ATOM 1208 C CA . LYS A 1 148 ? -3.767 -1.359 -25.331 1.00 95.38 148 LYS A CA 1
ATOM 1209 C C . LYS A 1 148 ? -3.381 -0.098 -24.549 1.00 95.38 148 LYS A C 1
ATOM 1211 O O . LYS A 1 148 ? -2.776 -0.209 -23.490 1.00 95.38 148 LYS A O 1
ATOM 1216 N N . PRO A 1 149 ? -3.796 1.098 -25.001 1.00 92.88 149 PRO A N 1
ATOM 1217 C CA . PRO A 1 149 ? -3.372 2.358 -24.384 1.00 92.88 149 PRO A CA 1
ATOM 1218 C C . PRO A 1 149 ? -3.785 2.552 -22.915 1.00 92.88 149 PRO A C 1
ATOM 1220 O O . PRO A 1 149 ? -3.301 3.455 -22.250 1.00 92.88 149 PRO A O 1
ATOM 1223 N N . HIS A 1 150 ? -4.705 1.737 -22.390 1.00 92.44 150 HIS A N 1
ATOM 1224 C CA . HIS A 1 150 ? -5.064 1.767 -20.967 1.00 92.44 150 HIS A CA 1
ATOM 1225 C C . HIS A 1 150 ? -4.079 1.003 -20.071 1.00 92.44 150 HIS A C 1
ATOM 1227 O O . HIS A 1 150 ? -4.123 1.174 -18.856 1.00 92.44 150 HIS A O 1
ATOM 1233 N N . VAL A 1 151 ? -3.223 0.150 -20.645 1.00 96.12 151 VAL A N 1
ATOM 1234 C CA . VAL A 1 151 ? -2.220 -0.616 -19.903 1.00 96.12 151 VAL A CA 1
ATOM 1235 C C . VAL A 1 151 ? -1.077 0.320 -19.547 1.00 96.12 151 VAL A C 1
ATOM 1237 O O . VAL A 1 151 ? -0.354 0.785 -20.425 1.00 96.12 151 VAL A O 1
ATOM 1240 N N . ARG A 1 152 ? -0.909 0.583 -18.253 1.00 95.56 152 ARG A N 1
ATOM 1241 C CA . ARG A 1 152 ? 0.167 1.442 -17.748 1.00 95.56 152 ARG A CA 1
ATOM 1242 C C . ARG A 1 152 ? 1.498 0.701 -17.724 1.00 95.56 152 ARG A C 1
ATOM 1244 O O . ARG A 1 152 ? 1.556 -0.401 -17.182 1.00 95.56 152 ARG A O 1
ATOM 1251 N N . LEU A 1 153 ? 2.574 1.308 -18.218 1.00 98.50 153 LEU A N 1
ATOM 1252 C CA . LEU A 1 153 ? 3.926 0.792 -17.988 1.00 98.50 153 LEU A CA 1
ATOM 1253 C C . LEU A 1 153 ? 4.509 1.406 -16.715 1.00 98.50 153 LEU A C 1
ATOM 1255 O O . LEU A 1 153 ? 4.526 2.624 -16.545 1.00 98.50 153 LEU A O 1
ATOM 1259 N N . SER A 1 154 ? 5.019 0.566 -15.825 1.00 98.31 154 SER A N 1
ATOM 1260 C CA . SER A 1 154 ? 5.659 0.991 -14.580 1.00 98.31 154 SER A CA 1
ATOM 1261 C C . SER A 1 154 ? 7.019 0.328 -14.406 1.00 98.31 154 SER A C 1
ATOM 1263 O O . SER A 1 154 ? 7.266 -0.725 -14.995 1.00 98.31 154 SER A O 1
ATOM 1265 N N . ALA A 1 155 ? 7.907 0.938 -13.621 1.00 98.44 155 ALA A N 1
ATOM 1266 C CA . ALA A 1 155 ? 9.231 0.378 -13.363 1.00 98.44 155 ALA A CA 1
ATOM 1267 C C . ALA A 1 155 ? 9.653 0.509 -11.894 1.00 98.44 155 ALA A C 1
ATOM 1269 O O . ALA A 1 155 ? 9.694 1.618 -11.347 1.00 98.44 155 ALA A O 1
ATOM 1270 N N . ALA A 1 156 ? 10.036 -0.623 -11.301 1.00 97.56 156 ALA A N 1
ATOM 1271 C CA . ALA A 1 156 ? 10.844 -0.685 -10.098 1.00 97.56 156 ALA A CA 1
ATOM 1272 C C . ALA A 1 156 ? 12.290 -0.298 -10.432 1.00 97.56 156 ALA A C 1
ATOM 1274 O O . ALA A 1 156 ? 12.990 -0.958 -11.208 1.00 97.56 156 ALA A O 1
ATOM 1275 N N . VAL A 1 157 ? 12.743 0.816 -9.860 1.00 97.50 157 VAL A N 1
ATOM 1276 C CA . VAL A 1 157 ? 14.113 1.314 -10.045 1.00 97.50 157 VAL A CA 1
ATOM 1277 C C . VAL A 1 157 ? 14.854 1.371 -8.720 1.00 97.50 157 VAL A C 1
ATOM 1279 O O . VAL A 1 157 ? 14.231 1.431 -7.664 1.00 97.50 157 VAL A O 1
ATOM 1282 N N . LEU A 1 158 ? 16.186 1.387 -8.739 1.00 95.50 158 LEU A N 1
ATOM 1283 C CA . LEU A 1 158 ? 16.962 1.541 -7.506 1.00 95.50 158 LEU A CA 1
ATOM 1284 C C . LEU A 1 158 ? 16.561 2.811 -6.754 1.00 95.50 158 LEU A C 1
ATOM 1286 O O . LEU A 1 158 ? 16.516 3.889 -7.339 1.00 95.50 158 LEU A O 1
ATOM 1290 N N . GLY A 1 159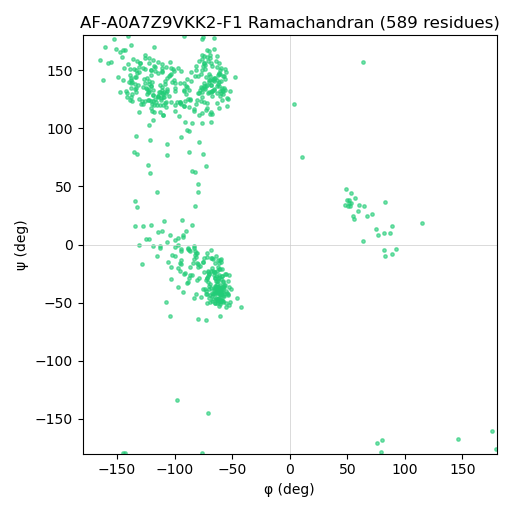 ? 16.336 2.711 -5.440 1.00 94.50 159 GLY A N 1
ATOM 1291 C CA . GLY A 1 159 ? 15.876 3.840 -4.625 1.00 94.50 159 GLY A CA 1
ATOM 1292 C C . GLY A 1 159 ? 16.839 5.024 -4.568 1.00 94.50 159 GLY A C 1
ATOM 1293 O O . GLY A 1 159 ? 16.413 6.132 -4.245 1.00 94.50 159 GLY A O 1
ATOM 1294 N N . ARG A 1 160 ? 18.121 4.817 -4.886 1.00 95.06 160 ARG A N 1
ATOM 1295 C CA . ARG A 1 160 ? 19.100 5.884 -5.114 1.00 95.06 160 ARG A CA 1
ATOM 1296 C C . ARG A 1 160 ? 19.258 6.106 -6.614 1.00 95.06 160 ARG A C 1
ATOM 1298 O O . ARG A 1 160 ? 19.760 5.227 -7.311 1.00 95.06 160 ARG A O 1
ATOM 1305 N N . TYR A 1 161 ? 18.875 7.286 -7.100 1.00 96.62 161 TYR A N 1
ATOM 1306 C CA . TYR A 1 161 ? 18.918 7.578 -8.533 1.00 96.62 161 TYR A CA 1
ATOM 1307 C C . TYR A 1 161 ? 20.350 7.774 -9.041 1.00 96.62 161 TYR A C 1
ATOM 1309 O O . TYR A 1 161 ? 20.822 6.971 -9.831 1.00 96.62 161 TYR A O 1
ATOM 1317 N N . ASN A 1 162 ? 21.052 8.816 -8.586 1.00 95.50 162 ASN A N 1
ATOM 1318 C CA . ASN A 1 162 ? 22.405 9.162 -9.052 1.00 95.50 162 ASN A CA 1
ATOM 1319 C C . ASN A 1 162 ? 23.376 9.502 -7.906 1.00 95.50 162 ASN A C 1
ATOM 1321 O O . ASN A 1 162 ? 24.431 10.099 -8.129 1.00 95.50 162 ASN A O 1
ATOM 1325 N N . TRP A 1 163 ? 23.013 9.139 -6.674 1.00 93.75 163 TRP A N 1
ATOM 1326 C CA . TRP A 1 163 ? 23.777 9.434 -5.464 1.00 93.75 163 TRP A CA 1
ATOM 1327 C C . TRP A 1 163 ? 24.083 8.171 -4.659 1.00 93.75 163 TRP A C 1
ATOM 1329 O O . TRP A 1 163 ? 23.413 7.152 -4.779 1.00 93.75 163 TRP A O 1
ATOM 1339 N N . GLY A 1 164 ? 25.081 8.255 -3.779 1.00 87.19 164 GLY A N 1
ATOM 1340 C CA . GLY A 1 164 ? 25.573 7.094 -3.038 1.00 87.19 164 GLY A CA 1
ATOM 1341 C C . GLY A 1 164 ? 26.430 6.169 -3.907 1.00 87.19 164 GLY A C 1
ATOM 1342 O O . GLY A 1 164 ? 26.830 6.534 -5.009 1.00 87.19 164 GLY A O 1
ATOM 1343 N N . GLY A 1 165 ? 26.768 4.994 -3.373 1.00 83.56 165 GLY A N 1
ATOM 1344 C CA . GLY A 1 165 ? 27.624 4.030 -4.066 1.00 83.56 165 GLY A CA 1
ATOM 1345 C C . GLY A 1 165 ? 26.876 3.213 -5.125 1.00 83.56 165 GLY A C 1
ATOM 1346 O O . GLY A 1 165 ? 27.177 3.297 -6.314 1.00 83.56 165 GLY A O 1
ATOM 1347 N N . TRP A 1 166 ? 25.909 2.402 -4.692 1.00 88.25 166 TRP A N 1
ATOM 1348 C CA . TRP A 1 166 ? 25.053 1.630 -5.592 1.00 88.25 166 TRP A CA 1
ATOM 1349 C C . TRP A 1 166 ? 23.795 2.432 -5.920 1.00 88.25 166 TRP A C 1
ATOM 1351 O O . TRP A 1 166 ? 23.073 2.848 -5.011 1.00 88.25 166 TRP A O 1
ATOM 1361 N N . GLN A 1 167 ? 23.609 2.725 -7.208 1.00 92.69 167 GLN A N 1
ATOM 1362 C CA . GLN A 1 167 ? 22.607 3.667 -7.701 1.00 92.69 167 GLN A CA 1
ATOM 1363 C C . GLN A 1 167 ? 22.250 3.406 -9.168 1.00 92.69 167 GLN A C 1
ATOM 1365 O O . GLN A 1 167 ? 23.041 2.817 -9.913 1.00 92.69 167 GLN A O 1
ATOM 1370 N N . GLY A 1 168 ? 21.057 3.849 -9.566 1.00 95.38 168 GLY A N 1
ATOM 1371 C CA . GLY A 1 168 ? 20.463 3.593 -10.879 1.00 95.38 168 GLY A CA 1
ATOM 1372 C C . GLY A 1 168 ? 21.285 4.141 -12.047 1.00 95.38 168 GLY A C 1
ATOM 1373 O O . GLY A 1 168 ? 21.774 3.382 -12.877 1.00 95.38 168 GLY A O 1
ATOM 1374 N N . TYR A 1 169 ? 21.483 5.452 -12.101 1.00 96.94 169 TYR A N 1
ATOM 1375 C CA . TYR A 1 169 ? 22.005 6.211 -13.241 1.00 96.94 169 TYR A CA 1
ATOM 1376 C C . TYR A 1 169 ? 23.409 5.808 -13.738 1.00 96.94 169 TYR A C 1
ATOM 1378 O O . TYR A 1 169 ? 23.699 5.870 -14.937 1.00 96.94 169 TYR A O 1
ATOM 1386 N N . GLY A 1 170 ? 24.315 5.444 -12.834 1.00 92.88 170 GLY A N 1
ATOM 1387 C CA . GLY A 1 170 ? 25.736 5.246 -13.147 1.00 92.88 170 GLY A CA 1
ATOM 1388 C C . GLY A 1 170 ? 26.333 3.915 -12.705 1.00 92.88 170 GLY A C 1
ATOM 1389 O O . GLY A 1 170 ? 27.394 3.570 -13.214 1.00 92.88 170 GLY A O 1
ATOM 1390 N N . THR A 1 171 ? 25.691 3.163 -11.805 1.00 91.62 171 THR A N 1
ATOM 1391 C CA . THR A 1 171 ? 26.207 1.843 -11.398 1.00 91.62 171 THR A CA 1
ATOM 1392 C C . THR A 1 171 ? 25.598 0.729 -12.241 1.00 91.62 171 THR A C 1
ATOM 1394 O O . THR A 1 171 ? 26.318 -0.181 -12.660 1.00 91.62 171 THR A O 1
ATOM 1397 N N . VAL A 1 172 ? 24.295 0.837 -12.519 1.00 93.88 172 VAL A N 1
ATOM 1398 C CA . VAL A 1 172 ? 23.492 -0.138 -13.283 1.00 93.88 172 VAL A CA 1
ATOM 1399 C C . VAL A 1 172 ? 22.826 0.478 -14.525 1.00 93.88 172 VAL A C 1
ATOM 1401 O O . VAL A 1 172 ? 22.081 -0.191 -15.233 1.00 93.88 172 VAL A O 1
ATOM 1404 N N . TYR A 1 173 ? 23.112 1.752 -14.816 1.00 97.00 173 TYR A N 1
ATOM 1405 C CA . TYR A 1 173 ? 22.656 2.498 -16.000 1.00 97.00 173 TYR A CA 1
ATOM 1406 C C . TYR A 1 173 ? 21.130 2.475 -16.223 1.00 97.00 173 TYR A C 1
ATOM 1408 O O . TYR A 1 173 ? 20.645 2.456 -17.352 1.00 97.00 173 TYR A O 1
ATOM 1416 N N . GLN A 1 174 ? 20.386 2.495 -15.118 1.00 97.75 174 GLN A N 1
ATOM 1417 C CA . GLN A 1 174 ? 18.933 2.571 -15.026 1.00 97.75 174 GLN A CA 1
ATOM 1418 C C . GLN A 1 174 ? 18.507 4.037 -14.854 1.00 97.75 174 GLN A C 1
ATOM 1420 O O . GLN A 1 174 ? 18.467 4.560 -13.737 1.00 97.75 174 GLN A O 1
ATOM 1425 N N . ASP A 1 175 ? 18.224 4.722 -15.962 1.00 98.56 175 ASP A N 1
ATOM 1426 C CA . ASP A 1 175 ? 17.874 6.149 -15.964 1.00 98.56 175 ASP A CA 1
ATOM 1427 C C . ASP A 1 175 ? 16.376 6.391 -15.693 1.00 98.56 175 ASP A C 1
ATOM 1429 O O . ASP A 1 175 ? 15.625 6.889 -16.530 1.00 98.56 175 ASP A O 1
ATOM 1433 N N . GLY A 1 176 ? 15.924 6.009 -14.494 1.00 98.31 176 GLY A N 1
ATOM 1434 C CA . GLY A 1 176 ? 14.508 6.084 -14.117 1.00 98.31 176 GLY A CA 1
ATOM 1435 C C . GLY A 1 176 ? 13.920 7.500 -14.127 1.00 98.31 176 GLY A C 1
ATOM 1436 O O . GLY A 1 176 ? 12.727 7.661 -14.384 1.00 98.31 176 GLY A O 1
ATOM 1437 N N . ALA A 1 177 ? 14.738 8.531 -13.885 1.00 98.56 177 ALA A N 1
ATOM 1438 C CA . ALA A 1 177 ? 14.270 9.914 -13.931 1.00 98.56 177 ALA A CA 1
ATOM 1439 C C . ALA A 1 177 ? 13.990 10.367 -15.371 1.00 98.56 177 ALA A C 1
ATOM 1441 O O . ALA A 1 177 ? 12.947 10.972 -15.614 1.00 98.56 177 ALA A O 1
ATOM 1442 N N . LEU A 1 178 ? 14.864 10.025 -16.330 1.00 98.81 178 LEU A N 1
ATOM 1443 C CA . LEU A 1 178 ? 14.615 10.274 -17.751 1.00 98.81 178 LEU A CA 1
ATOM 1444 C C . LEU A 1 178 ? 13.322 9.593 -18.206 1.00 98.81 178 LEU A C 1
ATOM 1446 O O . LEU A 1 178 ? 12.476 10.237 -18.820 1.00 98.81 178 LEU A O 1
ATOM 1450 N N . TRP A 1 179 ? 13.144 8.311 -17.874 1.00 98.81 179 TRP A N 1
ATOM 1451 C CA . TRP A 1 179 ? 11.964 7.548 -18.297 1.00 98.81 179 TRP A CA 1
ATOM 1452 C C . TRP A 1 179 ? 10.670 8.180 -17.790 1.00 98.81 179 TRP A C 1
ATOM 1454 O O . TRP A 1 179 ? 9.696 8.289 -18.534 1.00 98.81 179 TRP A O 1
ATOM 1464 N N . PHE A 1 180 ? 10.676 8.638 -16.539 1.00 98.75 180 PHE A N 1
ATOM 1465 C CA . PHE A 1 180 ? 9.538 9.314 -15.936 1.00 98.75 180 PHE A CA 1
ATOM 1466 C C . PHE A 1 180 ? 9.294 10.714 -16.519 1.00 98.75 180 PHE A C 1
ATOM 1468 O O . PHE A 1 180 ? 8.144 11.093 -16.718 1.00 98.75 180 PHE A O 1
ATOM 1475 N N . ASN A 1 181 ? 10.336 11.488 -16.826 1.00 98.75 181 ASN A N 1
ATOM 1476 C CA . ASN A 1 181 ? 10.198 12.843 -17.376 1.00 98.75 181 ASN A CA 1
ATOM 1477 C C . ASN A 1 181 ? 9.742 12.849 -18.841 1.00 98.75 181 ASN A C 1
ATOM 1479 O O . ASN A 1 181 ? 8.824 13.590 -19.198 1.00 98.75 181 ASN A O 1
ATOM 1483 N N . GLU A 1 182 ? 10.303 11.969 -19.666 1.00 98.50 182 GLU A N 1
ATOM 1484 C CA . GLU A 1 182 ? 9.963 11.865 -21.091 1.00 98.50 182 GLU A CA 1
ATOM 1485 C C . GLU A 1 182 ? 8.661 11.082 -21.325 1.00 98.50 182 GLU A C 1
ATOM 1487 O O . GLU A 1 182 ? 7.995 11.252 -22.343 1.00 98.50 182 GLU A O 1
ATOM 1492 N N . GLY A 1 183 ? 8.229 10.278 -20.347 1.00 97.56 183 GLY A N 1
ATOM 1493 C CA . GLY A 1 183 ? 7.020 9.458 -20.453 1.00 97.56 183 GLY A CA 1
ATOM 1494 C C . GLY A 1 183 ? 7.231 8.147 -21.174 1.00 97.56 183 GLY A C 1
ATOM 1495 O O . GLY A 1 183 ? 6.348 7.692 -21.888 1.00 97.56 183 GLY A O 1
ATOM 1496 N N . PHE A 1 184 ? 8.393 7.542 -20.962 1.00 98.56 184 PHE A N 1
ATOM 1497 C CA . PHE A 1 184 ? 8.651 6.158 -21.345 1.00 98.56 184 PHE A CA 1
ATOM 1498 C C . PHE A 1 184 ? 8.091 5.175 -20.311 1.00 98.56 184 PHE A C 1
ATOM 1500 O O . PHE A 1 184 ? 8.111 3.974 -20.535 1.00 98.56 184 PHE A O 1
ATOM 1507 N N . ILE A 1 185 ? 7.598 5.678 -19.178 1.00 98.56 185 ILE A N 1
ATOM 1508 C CA . ILE A 1 185 ? 6.782 4.957 -18.201 1.00 98.56 185 ILE A CA 1
ATOM 1509 C C . ILE A 1 185 ? 5.660 5.879 -17.712 1.00 98.56 185 ILE A C 1
ATOM 1511 O O . ILE A 1 185 ? 5.829 7.098 -17.643 1.00 98.56 185 ILE A O 1
ATOM 1515 N N . ASP A 1 186 ? 4.537 5.288 -17.323 1.00 97.75 186 ASP A N 1
ATOM 1516 C CA . ASP A 1 186 ? 3.384 5.968 -16.727 1.00 97.75 186 ASP A CA 1
ATOM 1517 C C . ASP A 1 186 ? 3.521 6.120 -15.208 1.00 97.75 186 ASP A C 1
ATOM 1519 O O . ASP A 1 186 ? 2.936 7.031 -14.612 1.00 97.75 186 ASP A O 1
ATOM 1523 N N . GLN A 1 187 ? 4.284 5.216 -14.582 1.00 98.12 187 GLN A N 1
ATOM 1524 C CA . GLN A 1 187 ? 4.479 5.176 -13.138 1.00 98.12 187 GLN A CA 1
ATOM 1525 C C . GLN A 1 187 ? 5.915 4.807 -12.747 1.00 98.12 187 GLN A C 1
ATOM 1527 O O . GLN A 1 187 ? 6.445 3.779 -13.170 1.00 98.12 187 GLN A O 1
ATOM 1532 N N . LEU A 1 188 ? 6.533 5.632 -11.903 1.00 98.69 188 LEU A N 1
ATOM 1533 C CA . LEU A 1 188 ? 7.863 5.390 -11.344 1.00 98.69 188 LEU A CA 1
ATOM 1534 C C . LEU A 1 188 ? 7.750 4.824 -9.926 1.00 98.69 188 LEU A C 1
ATOM 1536 O O . LEU A 1 188 ? 7.027 5.376 -9.093 1.00 98.69 188 LEU A O 1
ATOM 1540 N N . THR A 1 189 ? 8.488 3.750 -9.639 1.00 97.88 189 THR A N 1
ATOM 1541 C CA . THR A 1 189 ? 8.416 3.065 -8.342 1.00 97.88 189 THR A CA 1
ATOM 1542 C C . THR A 1 189 ? 9.800 2.781 -7.760 1.00 97.88 189 THR A C 1
ATOM 1544 O O . THR A 1 189 ? 10.298 1.660 -7.848 1.00 97.88 189 THR A O 1
ATOM 1547 N N . PRO A 1 190 ? 10.494 3.770 -7.175 1.00 97.25 190 PRO A N 1
ATOM 1548 C CA . PRO A 1 190 ? 11.830 3.517 -6.664 1.00 97.25 190 PRO A CA 1
ATOM 1549 C C . PRO A 1 190 ? 11.817 2.662 -5.387 1.00 97.25 190 PRO A C 1
ATOM 1551 O O . PRO A 1 190 ? 11.053 2.899 -4.450 1.00 97.25 190 PRO A O 1
ATOM 1554 N N . MET A 1 191 ? 12.724 1.690 -5.342 1.00 95.88 191 MET A N 1
ATOM 1555 C CA . MET A 1 191 ? 12.926 0.725 -4.263 1.00 95.88 191 MET A CA 1
ATOM 1556 C C . MET A 1 191 ? 13.695 1.360 -3.102 1.00 95.88 191 MET A C 1
ATOM 1558 O O . MET A 1 191 ? 14.928 1.352 -3.051 1.00 95.88 191 MET A O 1
ATOM 1562 N N . HIS A 1 192 ? 12.977 1.978 -2.171 1.00 94.94 192 HIS A N 1
ATOM 1563 C CA . HIS A 1 192 ? 13.520 2.759 -1.060 1.00 94.94 192 HIS A CA 1
ATOM 1564 C C . HIS A 1 192 ? 14.025 1.893 0.108 1.00 94.94 192 HIS A C 1
ATOM 1566 O O . HIS A 1 192 ? 13.709 2.139 1.269 1.00 94.94 192 HIS A O 1
ATOM 1572 N N . TYR A 1 193 ? 14.875 0.910 -0.183 1.00 93.00 193 TYR A N 1
ATOM 1573 C CA . TYR A 1 193 ? 15.331 -0.127 0.758 1.00 93.00 193 TYR A CA 1
ATOM 1574 C C . TYR A 1 193 ? 16.526 0.299 1.631 1.00 93.00 193 TYR A C 1
ATOM 1576 O O . TYR A 1 193 ? 17.223 -0.524 2.212 1.00 93.00 193 TYR A O 1
ATOM 1584 N N . HIS A 1 194 ? 16.796 1.603 1.721 1.00 90.62 194 HIS A N 1
ATOM 1585 C CA . HIS A 1 194 ? 17.901 2.162 2.515 1.00 90.62 194 HIS A CA 1
ATOM 1586 C C . HIS A 1 194 ? 17.433 3.108 3.622 1.00 90.62 194 HIS A C 1
ATOM 1588 O O . HIS A 1 194 ? 18.258 3.680 4.335 1.00 90.62 194 HIS A O 1
ATOM 1594 N N . TRP A 1 195 ? 16.125 3.329 3.717 1.00 94.31 195 TRP A N 1
ATOM 1595 C CA . TRP A 1 195 ? 15.509 4.271 4.636 1.00 94.31 195 TRP A CA 1
ATOM 1596 C C . TRP A 1 195 ? 14.553 3.503 5.532 1.00 94.31 195 TRP A C 1
ATOM 1598 O O . TRP A 1 195 ? 13.826 2.634 5.065 1.00 94.31 195 TRP A O 1
ATOM 1608 N N . THR A 1 196 ? 14.585 3.808 6.825 1.00 95.94 196 THR A N 1
ATOM 1609 C CA . THR A 1 196 ? 13.856 3.035 7.841 1.00 95.94 196 THR A CA 1
ATOM 1610 C C . THR A 1 196 ? 13.041 3.902 8.788 1.00 95.94 196 THR A C 1
ATOM 1612 O O . THR A 1 196 ? 12.380 3.376 9.673 1.00 95.94 196 THR A O 1
ATOM 1615 N N . SER A 1 197 ? 13.070 5.229 8.625 1.00 97.50 197 SER A N 1
ATOM 1616 C CA . SER A 1 197 ? 12.327 6.164 9.479 1.00 97.50 197 SER A CA 1
ATOM 1617 C C . SER A 1 197 ? 11.535 7.188 8.663 1.00 97.50 197 SER A C 1
ATOM 1619 O O . SER A 1 197 ? 11.989 7.566 7.573 1.00 97.50 197 SER A O 1
ATOM 1621 N N . PRO A 1 198 ? 10.424 7.724 9.207 1.00 97.31 198 PRO A N 1
ATOM 1622 C CA .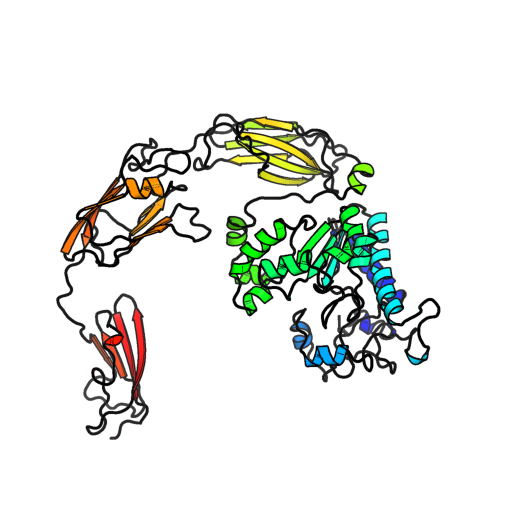 PRO A 1 198 ? 9.572 8.692 8.511 1.00 97.31 198 PRO A CA 1
ATOM 1623 C C . PRO A 1 198 ? 10.352 9.894 7.956 1.00 97.31 198 PRO A C 1
ATOM 1625 O O . PRO A 1 198 ? 10.284 10.212 6.769 1.00 97.31 198 PRO A O 1
ATOM 1628 N N . THR A 1 199 ? 11.189 10.510 8.796 1.00 97.00 199 THR A N 1
ATOM 1629 C CA . THR A 1 199 ? 12.024 11.663 8.427 1.00 97.00 199 THR A CA 1
ATOM 1630 C C . THR A 1 199 ? 12.979 11.340 7.282 1.00 97.00 199 THR A C 1
ATOM 1632 O O . THR A 1 199 ? 13.164 12.150 6.374 1.00 97.00 199 THR A O 1
ATOM 1635 N N . SER A 1 200 ? 13.590 10.154 7.310 1.00 96.12 200 SER A N 1
ATOM 1636 C CA . SER A 1 200 ? 14.574 9.750 6.306 1.00 96.12 200 SER A CA 1
ATOM 1637 C C . SER A 1 200 ? 13.936 9.509 4.929 1.00 96.12 200 SER A C 1
ATOM 1639 O O . SER A 1 200 ? 14.528 9.879 3.916 1.00 96.12 200 SER A O 1
ATOM 1641 N N . PHE A 1 201 ? 12.698 9.000 4.886 1.00 97.19 201 PHE A N 1
ATOM 1642 C CA . PHE A 1 201 ? 11.923 8.877 3.649 1.00 97.19 201 PHE A CA 1
ATOM 1643 C C . PHE A 1 201 ? 11.558 10.243 3.064 1.00 97.19 201 PHE A C 1
ATOM 1645 O O . PHE A 1 201 ? 11.787 10.478 1.880 1.00 97.19 201 PHE A O 1
ATOM 1652 N N . VAL A 1 202 ? 11.063 11.177 3.883 1.00 97.38 202 VAL A N 1
ATOM 1653 C CA . VAL A 1 202 ? 10.734 12.537 3.415 1.00 97.38 202 VAL A CA 1
ATOM 1654 C C . VAL A 1 202 ? 11.971 13.236 2.841 1.00 97.38 202 VAL A C 1
ATOM 1656 O O . VAL A 1 202 ? 11.904 13.830 1.766 1.00 97.38 202 VAL A O 1
ATOM 1659 N N . GLN A 1 203 ? 13.126 13.117 3.505 1.00 96.25 203 GLN A N 1
ATOM 1660 C CA . GLN A 1 203 ? 14.394 13.662 3.005 1.00 96.25 203 GLN A CA 1
ATOM 1661 C C . GLN A 1 203 ? 14.819 13.043 1.670 1.00 96.25 203 GLN A C 1
ATOM 1663 O O . GLN A 1 203 ? 15.327 13.746 0.800 1.00 96.25 203 GLN A O 1
ATOM 1668 N N . MET A 1 204 ? 14.605 11.744 1.487 1.00 95.38 204 MET A N 1
ATOM 1669 C CA . MET A 1 204 ? 14.919 11.051 0.240 1.00 95.38 204 MET A CA 1
ATOM 1670 C C . MET A 1 204 ? 13.960 11.418 -0.903 1.00 95.38 204 MET A C 1
ATOM 1672 O O . MET A 1 204 ? 14.367 11.425 -2.064 1.00 95.38 204 MET A O 1
ATOM 1676 N N . LEU A 1 205 ? 12.711 11.772 -0.611 1.00 97.31 205 LEU A N 1
ATOM 1677 C CA . LEU A 1 205 ? 11.744 12.163 -1.637 1.00 97.31 205 LEU A CA 1
ATOM 1678 C C . LEU A 1 205 ? 11.890 13.639 -2.037 1.00 97.31 205 LEU A C 1
ATOM 1680 O O . LEU A 1 205 ? 11.906 13.950 -3.226 1.00 97.31 205 LEU A O 1
ATOM 1684 N N . GLN A 1 206 ? 12.021 14.545 -1.063 1.00 95.06 206 GLN A N 1
ATOM 1685 C CA . GLN A 1 206 ? 11.933 16.005 -1.255 1.00 95.06 206 GLN A CA 1
ATOM 1686 C C . GLN A 1 206 ? 13.127 16.798 -0.701 1.00 95.06 206 GLN A C 1
ATOM 1688 O O . GLN A 1 206 ? 13.034 18.009 -0.502 1.00 95.06 206 GLN A O 1
ATOM 1693 N N . GLY A 1 207 ? 14.244 16.138 -0.407 1.00 89.69 207 GLY A N 1
ATOM 1694 C CA . GLY A 1 207 ? 15.461 16.797 0.055 1.00 89.69 207 GLY A CA 1
ATOM 1695 C C . GLY A 1 207 ? 16.174 17.616 -1.027 1.00 89.69 207 GLY A C 1
ATOM 1696 O O . GLY A 1 207 ? 15.580 18.273 -1.877 1.00 89.69 207 GLY A O 1
ATOM 1697 N N . SER A 1 208 ? 17.504 17.619 -0.962 1.00 86.06 208 SER A N 1
ATOM 1698 C CA . SER A 1 208 ? 18.357 18.349 -1.903 1.00 86.06 208 SER A CA 1
ATOM 1699 C C . SER A 1 208 ? 18.883 17.418 -3.006 1.00 86.06 208 SER A C 1
ATOM 1701 O O . SER A 1 208 ? 18.140 16.627 -3.576 1.00 86.06 208 SER A O 1
ATOM 1703 N N . ASN A 1 209 ? 20.175 17.469 -3.315 1.00 87.38 209 ASN A N 1
ATOM 1704 C CA . ASN A 1 209 ? 20.807 16.706 -4.393 1.00 87.38 209 ASN A CA 1
ATOM 1705 C C . ASN A 1 209 ? 20.878 15.182 -4.163 1.00 87.38 209 ASN A C 1
ATOM 1707 O O . ASN A 1 209 ? 21.336 14.466 -5.043 1.00 87.38 209 ASN A O 1
ATOM 1711 N N . GLN A 1 210 ? 20.467 14.684 -2.996 1.00 93.75 210 GLN A N 1
ATOM 1712 C CA . GLN A 1 210 ? 20.376 13.251 -2.687 1.00 93.75 210 GLN A CA 1
ATOM 1713 C C . GLN A 1 210 ? 18.922 12.837 -2.453 1.00 93.75 210 GLN A C 1
ATOM 1715 O O . GLN A 1 210 ? 18.595 12.173 -1.470 1.00 93.75 210 GLN A O 1
ATOM 1720 N N . SER A 1 211 ? 18.045 13.309 -3.331 1.00 96.69 211 SER A N 1
ATOM 1721 C CA . SER A 1 211 ? 16.619 13.026 -3.289 1.00 96.69 211 SER A CA 1
ATOM 1722 C C . SER A 1 211 ? 16.042 12.927 -4.695 1.00 96.69 211 SER A C 1
ATOM 1724 O O . SER A 1 211 ? 16.659 13.403 -5.649 1.00 96.69 211 SER A O 1
ATOM 1726 N N . TRP A 1 212 ? 14.868 12.314 -4.831 1.00 98.12 212 TRP A N 1
ATOM 1727 C CA . TRP A 1 212 ? 14.210 12.142 -6.127 1.00 98.12 212 TRP A CA 1
ATOM 1728 C C . TRP A 1 212 ? 13.673 13.446 -6.706 1.00 98.12 212 TRP A C 1
ATOM 1730 O O . TRP A 1 212 ? 13.919 13.725 -7.878 1.00 98.12 212 TRP A O 1
ATOM 1740 N N . GLY A 1 213 ? 12.986 14.253 -5.891 1.00 97.44 213 GLY A N 1
ATOM 1741 C CA . GLY A 1 213 ? 12.223 15.427 -6.321 1.00 97.44 213 GLY A CA 1
ATOM 1742 C C . GLY A 1 213 ? 12.919 16.298 -7.375 1.00 97.44 213 GLY A C 1
ATOM 1743 O O . GLY A 1 213 ? 12.341 16.498 -8.444 1.00 97.44 213 GLY A O 1
ATOM 1744 N N . PRO A 1 214 ? 14.162 16.769 -7.159 1.00 96.75 214 PRO A N 1
ATOM 1745 C CA . PRO A 1 214 ? 14.857 17.639 -8.110 1.00 96.75 214 PRO A CA 1
ATOM 1746 C C . PRO A 1 214 ? 15.070 17.061 -9.516 1.00 96.75 214 PRO A C 1
ATOM 1748 O O . PRO A 1 214 ? 15.296 17.832 -10.445 1.00 96.75 214 PRO A O 1
ATOM 1751 N N . TYR A 1 215 ? 15.019 15.738 -9.686 1.00 98.00 215 TYR A N 1
ATOM 1752 C CA . TYR A 1 215 ? 15.317 15.067 -10.955 1.00 98.00 215 TYR A CA 1
ATOM 1753 C C . TYR A 1 215 ? 14.073 14.672 -11.757 1.00 98.00 215 TYR A C 1
ATOM 1755 O O . TYR A 1 215 ? 14.218 14.291 -12.912 1.00 98.00 215 TYR A O 1
ATOM 1763 N N . ILE A 1 216 ? 12.871 14.766 -11.180 1.00 98.12 216 ILE A N 1
ATOM 1764 C CA . ILE A 1 216 ? 11.633 14.218 -11.770 1.00 98.12 216 ILE A CA 1
ATOM 1765 C C . ILE A 1 216 ? 10.543 15.272 -12.028 1.00 98.12 216 ILE A C 1
ATOM 1767 O O . ILE A 1 216 ? 9.368 14.939 -12.168 1.00 98.12 216 ILE A O 1
ATOM 1771 N N . GLN A 1 217 ? 10.908 16.558 -12.039 1.00 97.94 217 GLN A N 1
ATOM 1772 C CA . GLN A 1 217 ? 9.935 17.657 -12.097 1.00 97.94 217 GLN A CA 1
ATOM 1773 C C . GLN A 1 217 ? 9.071 17.628 -13.363 1.00 97.94 217 GLN A C 1
ATOM 1775 O O . GLN A 1 217 ? 7.864 17.807 -13.262 1.00 97.94 217 GLN A O 1
ATOM 1780 N N . GLU A 1 218 ? 9.645 17.337 -14.531 1.00 98.50 218 GLU A N 1
ATOM 1781 C CA . GLU A 1 218 ? 8.891 17.299 -15.792 1.00 98.50 218 GLU A CA 1
ATOM 1782 C C . GLU A 1 218 ? 7.831 16.185 -15.786 1.00 98.50 218 GLU A C 1
ATOM 1784 O O . GLU A 1 218 ? 6.711 16.387 -16.252 1.00 98.50 218 GLU A O 1
ATOM 1789 N N . GLY A 1 219 ? 8.136 15.027 -15.190 1.00 98.25 219 GLY A N 1
ATOM 1790 C CA . GLY A 1 219 ? 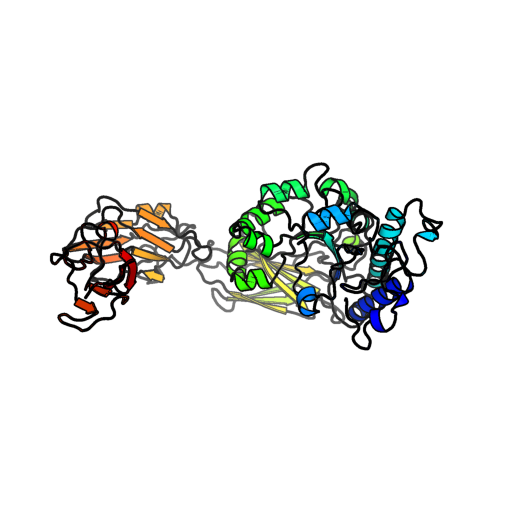7.160 13.951 -15.022 1.00 98.25 219 GLY A CA 1
ATOM 1791 C C . GLY A 1 219 ? 6.059 14.277 -14.011 1.00 98.25 219 GLY A C 1
ATOM 1792 O O . GLY A 1 219 ? 4.896 13.936 -14.246 1.00 98.25 219 GLY A O 1
ATOM 1793 N N . ILE A 1 220 ? 6.395 15.001 -12.935 1.00 97.94 220 ILE A N 1
ATOM 1794 C CA . ILE A 1 220 ? 5.413 15.527 -11.971 1.00 97.94 220 ILE A CA 1
ATOM 1795 C C . ILE A 1 220 ? 4.489 16.534 -12.664 1.00 97.94 220 ILE A C 1
ATOM 1797 O O . ILE A 1 220 ? 3.270 16.445 -12.530 1.00 97.94 220 ILE A O 1
ATOM 1801 N N . GLU A 1 221 ? 5.046 17.468 -13.435 1.00 97.81 221 GLU A N 1
ATOM 1802 C CA . GLU A 1 221 ? 4.290 18.477 -14.187 1.00 97.81 221 GLU A CA 1
ATOM 1803 C C . GLU A 1 221 ? 3.390 17.846 -15.259 1.00 97.81 221 GLU A C 1
ATOM 1805 O O . GLU A 1 221 ? 2.271 18.312 -15.482 1.00 97.81 221 GLU A O 1
ATOM 1810 N N . ALA A 1 222 ? 3.830 16.744 -15.874 1.00 96.94 222 ALA A N 1
ATOM 1811 C CA . ALA A 1 222 ? 3.016 15.933 -16.778 1.00 96.94 222 ALA A CA 1
ATOM 1812 C C . ALA A 1 222 ? 1.919 15.121 -16.054 1.00 96.94 222 ALA A C 1
ATOM 1814 O O . ALA A 1 222 ? 1.034 14.558 -16.703 1.00 96.94 222 ALA A O 1
ATOM 1815 N N . GLY A 1 223 ? 1.952 15.063 -14.719 1.00 96.81 223 GLY A N 1
ATOM 1816 C CA . GLY A 1 223 ? 0.987 14.360 -13.878 1.00 96.81 223 GLY A CA 1
ATOM 1817 C C . GLY A 1 223 ? 1.093 12.837 -13.937 1.00 96.81 223 GLY A C 1
ATOM 1818 O O . GLY A 1 223 ? 0.084 12.161 -13.706 1.00 96.81 223 GLY A O 1
ATOM 1819 N N . ARG A 1 224 ? 2.275 12.294 -14.250 1.00 97.62 224 ARG A N 1
ATOM 1820 C CA . ARG A 1 224 ? 2.558 10.850 -14.173 1.00 97.62 224 ARG A CA 1
ATOM 1821 C C . ARG A 1 224 ? 2.581 10.383 -12.718 1.00 97.62 224 ARG A C 1
ATOM 1823 O O . ARG A 1 224 ? 2.617 11.209 -11.808 1.00 97.62 224 ARG A O 1
ATOM 1830 N N . LEU A 1 225 ? 2.486 9.075 -12.504 1.00 97.69 225 LEU A N 1
ATOM 1831 C CA . LEU A 1 225 ? 2.286 8.514 -11.169 1.00 97.69 225 LEU A CA 1
ATOM 1832 C C . LEU A 1 225 ? 3.618 8.189 -10.487 1.00 97.69 225 LEU A C 1
ATOM 1834 O O . LEU A 1 225 ? 4.522 7.627 -11.103 1.00 97.69 225 LEU A O 1
ATOM 1838 N N . PHE A 1 226 ? 3.738 8.473 -9.198 1.00 98.19 226 PHE A N 1
ATOM 1839 C CA . PHE A 1 226 ? 4.896 8.055 -8.407 1.00 98.19 226 PHE A CA 1
ATOM 1840 C C . PHE A 1 226 ? 4.453 7.210 -7.218 1.00 98.19 226 PHE A C 1
ATOM 1842 O O . PHE A 1 226 ? 3.557 7.593 -6.467 1.00 98.19 226 PHE A O 1
ATOM 1849 N N . SER A 1 227 ? 5.117 6.079 -6.995 1.00 97.44 227 SER A N 1
ATOM 1850 C CA . SER A 1 227 ? 4.908 5.271 -5.792 1.00 97.44 227 SER A CA 1
ATOM 1851 C C . SER A 1 227 ? 6.207 5.075 -5.034 1.00 97.44 227 SER A C 1
ATOM 1853 O O . SER A 1 227 ? 7.219 4.683 -5.608 1.00 97.44 227 SER A O 1
ATOM 1855 N N . ALA A 1 228 ? 6.174 5.322 -3.729 1.00 96.94 228 ALA A N 1
ATOM 1856 C CA . ALA A 1 228 ? 7.299 5.009 -2.864 1.00 96.94 228 ALA A CA 1
ATOM 1857 C C . ALA A 1 228 ? 7.366 3.490 -2.646 1.00 96.94 228 ALA A C 1
ATOM 1859 O O . ALA A 1 228 ? 6.344 2.877 -2.343 1.00 96.94 228 ALA A O 1
ATOM 1860 N N . GLY A 1 229 ? 8.548 2.877 -2.741 1.00 95.50 229 GLY A N 1
ATOM 1861 C CA . GLY A 1 229 ? 8.716 1.450 -2.455 1.00 95.50 229 GLY A CA 1
ATOM 1862 C C . GLY A 1 229 ? 9.431 1.141 -1.135 1.00 95.50 229 GLY A C 1
ATOM 1863 O O . GLY A 1 229 ? 10.620 0.829 -1.188 1.00 95.50 229 GLY A O 1
ATOM 1864 N N . PRO A 1 230 ? 8.798 1.240 0.054 1.00 95.38 230 PRO A N 1
ATOM 1865 C CA . PRO A 1 230 ? 9.405 0.770 1.301 1.00 95.38 230 PRO A CA 1
ATOM 1866 C C . PRO A 1 230 ? 9.699 -0.739 1.275 1.00 95.38 230 PRO A C 1
ATOM 1868 O O . PRO A 1 230 ? 8.866 -1.542 0.855 1.00 95.38 230 PRO A O 1
ATOM 1871 N N . GLY A 1 231 ? 10.880 -1.129 1.756 1.00 94.00 231 GLY A N 1
ATOM 1872 C CA . GLY A 1 231 ? 11.243 -2.536 1.941 1.00 94.00 231 GLY A CA 1
ATOM 1873 C C . GLY A 1 231 ? 10.835 -2.997 3.333 1.00 94.00 231 GLY A C 1
ATOM 1874 O O . GLY A 1 231 ? 11.557 -2.744 4.293 1.00 94.00 231 GLY A O 1
ATOM 1875 N N . SER A 1 232 ? 9.694 -3.665 3.464 1.00 95.19 232 SER A N 1
ATOM 1876 C CA . SER A 1 232 ? 9.207 -4.199 4.741 1.00 95.19 232 SER A CA 1
ATOM 1877 C C . SER A 1 232 ? 10.173 -5.212 5.353 1.00 95.19 232 SER A C 1
ATOM 1879 O O . SER A 1 232 ? 10.386 -5.189 6.561 1.00 95.19 232 SER A O 1
ATOM 1881 N N . TYR A 1 233 ? 10.854 -6.019 4.531 1.00 91.19 233 TYR A N 1
ATOM 1882 C CA . TYR A 1 233 ? 11.925 -6.901 5.012 1.00 91.19 233 TYR A CA 1
ATOM 1883 C C . TYR A 1 233 ? 13.093 -6.123 5.645 1.00 91.19 233 TYR A C 1
ATOM 1885 O O . TYR A 1 233 ? 13.614 -6.537 6.673 1.00 91.19 233 TYR A O 1
ATOM 1893 N N . ILE A 1 234 ? 13.449 -4.945 5.114 1.00 92.06 234 ILE A N 1
ATOM 1894 C CA . ILE A 1 234 ? 14.481 -4.080 5.710 1.00 92.06 234 ILE A CA 1
ATOM 1895 C C . ILE A 1 234 ? 14.021 -3.553 7.070 1.00 92.06 234 ILE A C 1
ATOM 1897 O O . ILE A 1 234 ? 14.823 -3.473 8.000 1.00 92.06 234 ILE A O 1
ATOM 1901 N N . LEU A 1 235 ? 12.741 -3.194 7.211 1.00 94.06 235 LEU A N 1
ATOM 1902 C CA . LEU A 1 235 ? 12.192 -2.762 8.499 1.00 94.06 235 LEU A CA 1
ATOM 1903 C C . LEU A 1 235 ? 12.229 -3.899 9.531 1.00 94.06 235 LEU A C 1
ATOM 1905 O O . LEU A 1 235 ? 12.628 -3.658 10.671 1.00 94.06 235 LEU A O 1
ATOM 1909 N N . ALA A 1 236 ? 11.901 -5.128 9.121 1.00 92.12 236 ALA A N 1
ATOM 1910 C CA . ALA A 1 236 ? 12.027 -6.325 9.953 1.00 92.12 236 ALA A CA 1
ATOM 1911 C C . ALA A 1 236 ? 13.484 -6.588 10.377 1.00 92.12 236 ALA A C 1
ATOM 1913 O O . ALA A 1 236 ? 13.774 -6.675 11.568 1.00 92.12 236 ALA A O 1
ATOM 1914 N N . GLU A 1 237 ? 14.420 -6.632 9.425 1.00 90.31 237 GLU A N 1
ATOM 1915 C CA . GLU A 1 237 ? 15.849 -6.886 9.676 1.00 90.31 237 GLU A CA 1
ATOM 1916 C C . GLU A 1 237 ? 16.494 -5.844 10.601 1.00 90.31 237 GLU A C 1
ATOM 1918 O O . GLU A 1 237 ? 17.426 -6.155 11.343 1.00 90.31 237 GLU A O 1
ATOM 1923 N N . ASN A 1 238 ? 15.996 -4.605 10.575 1.00 90.62 238 ASN A N 1
ATOM 1924 C CA . ASN A 1 238 ? 16.476 -3.520 11.430 1.00 90.62 238 ASN A CA 1
ATOM 1925 C C . ASN A 1 238 ? 15.692 -3.389 12.748 1.00 90.62 238 ASN A C 1
ATOM 1927 O O . ASN A 1 238 ? 15.942 -2.443 13.494 1.00 90.62 238 ASN A O 1
ATOM 1931 N N . ASN A 1 239 ? 14.771 -4.314 13.048 1.00 94.81 239 ASN A N 1
ATOM 1932 C CA . ASN A 1 239 ? 13.922 -4.304 14.243 1.00 94.81 239 ASN A CA 1
ATOM 1933 C C . ASN A 1 239 ? 13.147 -2.983 14.425 1.00 94.81 239 ASN A C 1
ATOM 1935 O O . ASN A 1 239 ? 13.111 -2.394 15.505 1.00 94.81 239 ASN A O 1
ATOM 1939 N N . VAL A 1 240 ? 12.576 -2.487 13.327 1.00 95.69 240 VAL A N 1
ATOM 1940 C CA . VAL A 1 240 ? 11.816 -1.229 13.244 1.00 95.69 240 VAL A CA 1
ATOM 1941 C C . VAL A 1 240 ? 10.522 -1.426 12.449 1.00 95.69 240 VAL A C 1
ATOM 1943 O O . VAL A 1 240 ? 10.118 -0.558 11.674 1.00 95.69 240 VAL A O 1
ATOM 1946 N N . TRP A 1 241 ? 9.884 -2.586 12.624 1.00 94.75 241 TRP A N 1
ATOM 1947 C CA . TRP A 1 241 ? 8.625 -2.941 11.964 1.00 94.75 241 TRP A CA 1
ATOM 1948 C C . TRP A 1 241 ? 7.537 -1.882 12.191 1.00 94.75 241 TRP A C 1
ATOM 1950 O O . TRP A 1 241 ? 6.908 -1.427 11.238 1.00 94.75 241 TRP A O 1
ATOM 1960 N N . ASP A 1 242 ? 7.427 -1.371 13.416 1.00 92.50 242 ASP A N 1
ATOM 1961 C CA . ASP A 1 242 ? 6.418 -0.382 13.820 1.00 92.50 242 ASP A CA 1
ATOM 1962 C C . ASP A 1 242 ? 6.543 0.972 13.093 1.00 92.50 242 ASP A C 1
ATOM 1964 O O . ASP A 1 242 ? 5.650 1.818 13.163 1.00 92.50 242 ASP A O 1
ATOM 1968 N N . ASN A 1 243 ? 7.629 1.206 12.343 1.00 95.75 243 ASN A N 1
ATOM 1969 C CA . ASN A 1 243 ? 7.798 2.440 11.578 1.00 95.75 243 ASN A CA 1
ATOM 1970 C C . ASN A 1 243 ? 6.924 2.513 10.315 1.00 95.75 243 ASN A C 1
ATOM 1972 O O . ASN A 1 243 ? 6.847 3.600 9.737 1.00 95.75 243 ASN A O 1
ATOM 1976 N N . HIS A 1 244 ? 6.276 1.428 9.866 1.00 96.44 244 HIS A N 1
ATOM 1977 C CA . HIS A 1 244 ? 5.425 1.442 8.663 1.00 96.44 244 HIS A CA 1
ATOM 1978 C C . HIS A 1 244 ? 4.371 2.558 8.711 1.00 96.44 244 HIS A C 1
ATOM 1980 O O . HIS A 1 244 ? 4.318 3.382 7.794 1.00 96.44 244 HIS A O 1
ATOM 1986 N N . SER A 1 245 ? 3.597 2.642 9.797 1.00 94.50 245 SER A N 1
ATOM 1987 C CA . SER A 1 245 ? 2.536 3.644 9.974 1.00 94.50 245 SER A CA 1
ATOM 1988 C C . SER A 1 245 ? 3.083 5.074 9.900 1.00 94.50 245 SER A C 1
ATOM 1990 O O . SER A 1 245 ? 2.592 5.912 9.138 1.00 94.50 245 SER A O 1
ATOM 1992 N N . GLY A 1 246 ? 4.174 5.346 10.619 1.00 96.38 246 GLY A N 1
ATOM 1993 C CA . GLY A 1 246 ? 4.853 6.638 10.600 1.00 96.38 246 GLY A CA 1
ATOM 1994 C C . GLY A 1 246 ? 5.400 6.994 9.215 1.00 96.38 246 GLY A C 1
ATOM 1995 O O . GLY A 1 246 ? 5.304 8.147 8.793 1.00 96.38 246 GLY A O 1
ATOM 1996 N N . ILE A 1 247 ? 5.970 6.022 8.496 1.00 97.31 247 ILE A N 1
ATOM 1997 C CA . ILE A 1 247 ? 6.512 6.203 7.144 1.00 97.31 247 ILE A CA 1
ATOM 1998 C C . ILE A 1 247 ? 5.384 6.541 6.169 1.00 97.31 247 ILE A C 1
ATOM 2000 O O . ILE A 1 247 ? 5.484 7.544 5.460 1.00 97.31 247 ILE A O 1
ATOM 2004 N N . VAL A 1 248 ? 4.300 5.762 6.161 1.00 97.12 248 VAL A N 1
ATOM 2005 C CA . VAL A 1 248 ? 3.130 5.997 5.302 1.00 97.12 248 VAL A CA 1
ATOM 2006 C C . VAL A 1 248 ? 2.548 7.384 5.557 1.00 97.12 248 VAL A C 1
ATOM 2008 O O . VAL A 1 248 ? 2.384 8.168 4.619 1.00 97.12 248 VAL A O 1
ATOM 2011 N N . ASN A 1 249 ? 2.317 7.736 6.822 1.00 95.94 249 ASN A N 1
ATOM 2012 C CA . ASN A 1 249 ? 1.736 9.025 7.194 1.00 95.94 249 ASN A CA 1
ATOM 2013 C C . ASN A 1 249 ? 2.644 10.210 6.840 1.00 95.94 249 ASN A C 1
ATOM 2015 O O . ASN A 1 249 ? 2.158 11.254 6.404 1.00 95.94 249 ASN A O 1
ATOM 2019 N N . ALA A 1 250 ? 3.965 10.065 6.953 1.00 96.62 250 ALA A N 1
ATOM 2020 C CA . ALA A 1 250 ? 4.892 11.109 6.527 1.00 96.62 250 ALA A CA 1
ATOM 2021 C C . ALA A 1 250 ? 4.924 11.272 4.999 1.00 96.62 250 ALA A C 1
ATOM 2023 O O . ALA A 1 250 ? 4.889 12.397 4.500 1.00 96.62 250 ALA A O 1
ATOM 2024 N N . ILE A 1 251 ? 4.954 10.166 4.251 1.00 95.56 251 ILE A N 1
ATOM 2025 C CA . ILE A 1 251 ? 5.044 10.178 2.785 1.00 95.56 251 ILE A CA 1
ATOM 2026 C C . ILE A 1 251 ? 3.750 10.673 2.134 1.00 95.56 251 ILE A C 1
ATOM 2028 O O . ILE A 1 251 ? 3.825 11.356 1.121 1.00 95.56 251 ILE A O 1
ATOM 2032 N N . ARG A 1 252 ? 2.575 10.428 2.722 1.00 93.88 252 ARG A N 1
ATOM 2033 C CA . ARG A 1 252 ? 1.294 10.985 2.237 1.00 93.88 252 ARG A CA 1
ATOM 2034 C C . ARG A 1 252 ? 1.292 12.511 2.110 1.00 93.88 252 ARG A C 1
ATOM 2036 O O . ARG A 1 252 ? 0.553 13.059 1.303 1.00 93.88 252 ARG A O 1
ATOM 2043 N N . ASN A 1 253 ? 2.134 13.200 2.882 1.00 95.25 253 ASN A N 1
ATOM 2044 C CA . ASN A 1 253 ? 2.284 14.655 2.819 1.00 95.25 253 ASN A CA 1
ATOM 2045 C C . ASN A 1 253 ? 3.239 15.128 1.701 1.00 95.25 253 ASN A C 1
ATOM 2047 O O . ASN A 1 253 ? 3.411 16.331 1.491 1.00 95.25 253 ASN A O 1
ATOM 2051 N N . VAL A 1 254 ? 3.870 14.206 0.970 1.00 96.94 254 VAL A N 1
ATOM 2052 C CA . VAL A 1 254 ? 4.728 14.490 -0.185 1.00 96.94 254 VAL A CA 1
ATOM 2053 C C . VAL A 1 254 ? 3.849 14.609 -1.428 1.00 96.94 254 VAL A C 1
ATOM 2055 O O . VAL A 1 254 ? 3.410 13.614 -1.988 1.00 96.94 254 VAL A O 1
ATOM 2058 N N . ALA A 1 255 ? 3.635 15.843 -1.892 1.00 95.69 255 ALA A N 1
ATOM 2059 C CA . ALA A 1 255 ? 2.629 16.182 -2.906 1.00 95.69 255 ALA A CA 1
ATOM 2060 C C . ALA A 1 255 ? 2.665 15.385 -4.226 1.00 95.69 255 ALA A C 1
ATOM 2062 O O . ALA A 1 255 ? 1.640 15.299 -4.892 1.00 95.69 255 ALA A O 1
ATOM 2063 N N . PHE A 1 256 ? 3.824 14.856 -4.634 1.00 96.44 256 PHE A N 1
ATOM 2064 C CA . PHE A 1 256 ? 3.946 14.093 -5.880 1.00 96.44 256 PHE A CA 1
ATOM 2065 C C . PHE A 1 256 ? 3.819 12.576 -5.698 1.00 96.44 256 PHE A C 1
ATOM 2067 O O . PHE A 1 256 ? 3.885 11.862 -6.689 1.00 96.44 256 PHE A O 1
ATOM 2074 N N . VAL A 1 257 ? 3.701 12.070 -4.467 1.00 97.12 257 VAL A N 1
ATOM 2075 C CA . VAL A 1 257 ? 3.572 10.631 -4.214 1.00 97.12 257 VAL A CA 1
ATOM 2076 C C . VAL A 1 257 ? 2.100 10.242 -4.290 1.00 97.12 257 VAL A C 1
ATOM 2078 O O . VAL A 1 257 ? 1.291 10.705 -3.493 1.00 97.12 257 VAL A O 1
ATOM 2081 N N . ASP A 1 258 ? 1.765 9.364 -5.233 1.00 95.94 258 ASP A N 1
ATOM 2082 C CA . ASP A 1 258 ? 0.404 8.872 -5.462 1.00 95.94 258 ASP A CA 1
ATOM 2083 C C . ASP A 1 258 ? 0.117 7.545 -4.730 1.00 95.94 258 ASP A C 1
ATOM 2085 O O . ASP A 1 258 ? -1.037 7.132 -4.645 1.00 95.94 258 ASP A O 1
ATOM 2089 N N . GLY A 1 259 ? 1.137 6.847 -4.214 1.00 95.25 259 GLY A N 1
ATOM 2090 C CA . GLY A 1 259 ? 0.935 5.574 -3.514 1.00 95.25 259 GLY A CA 1
ATOM 2091 C C . GLY A 1 259 ? 2.212 4.857 -3.077 1.00 95.25 259 GLY A C 1
ATOM 2092 O O . GLY A 1 259 ? 3.287 5.455 -2.984 1.00 95.25 259 GLY A O 1
ATOM 2093 N N . PHE A 1 260 ? 2.084 3.552 -2.824 1.00 95.25 260 PHE A N 1
ATOM 2094 C CA . PHE A 1 260 ? 3.135 2.712 -2.248 1.00 95.25 260 PHE A CA 1
ATOM 2095 C C . PHE A 1 260 ? 3.262 1.368 -2.977 1.00 95.25 260 PHE A C 1
ATOM 2097 O O . PHE A 1 260 ? 2.270 0.839 -3.470 1.00 95.25 260 PHE A O 1
ATOM 2104 N N . GLN A 1 261 ? 4.467 0.797 -2.992 1.00 94.94 261 GLN A N 1
ATOM 2105 C CA . GLN A 1 261 ? 4.724 -0.585 -3.412 1.00 94.94 261 GLN A CA 1
ATOM 2106 C C . GLN A 1 261 ? 5.650 -1.270 -2.399 1.00 94.94 261 GLN A C 1
ATOM 2108 O O . GLN A 1 261 ? 6.872 -1.148 -2.472 1.00 94.94 261 GLN A O 1
ATOM 2113 N N . PHE A 1 262 ? 5.069 -1.966 -1.422 1.00 95.44 262 PHE A N 1
ATOM 2114 C CA . PHE A 1 262 ? 5.831 -2.626 -0.362 1.00 95.44 262 PHE A CA 1
ATOM 2115 C C . PHE A 1 262 ? 6.521 -3.890 -0.867 1.00 95.44 262 PHE A C 1
ATOM 2117 O O . PHE A 1 262 ? 5.916 -4.702 -1.568 1.00 95.44 262 PHE A O 1
ATOM 2124 N N . PHE A 1 263 ? 7.780 -4.076 -0.469 1.00 92.44 263 PHE A N 1
ATOM 2125 C CA . PHE A 1 263 ? 8.492 -5.330 -0.693 1.00 92.44 263 PHE A CA 1
ATOM 2126 C C . PHE A 1 263 ? 8.697 -6.065 0.642 1.00 92.44 263 PHE A C 1
ATOM 2128 O O . PHE A 1 263 ? 9.438 -5.583 1.493 1.00 92.44 263 PHE A O 1
ATOM 2135 N N .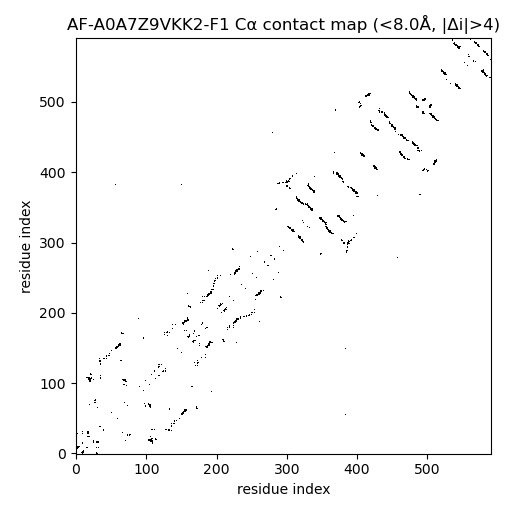 SER A 1 264 ? 8.047 -7.200 0.897 1.00 91.00 264 SER A N 1
ATOM 2136 C CA . SER A 1 264 ? 7.143 -7.927 -0.009 1.00 91.00 264 SER A CA 1
ATOM 2137 C C . SER A 1 264 ? 5.898 -8.450 0.696 1.00 91.00 264 SER A C 1
ATOM 2139 O O . SER A 1 264 ? 5.814 -8.424 1.922 1.00 91.00 264 SER A O 1
ATOM 2141 N N . TYR A 1 265 ? 4.960 -8.968 -0.105 1.00 93.88 265 TYR A N 1
ATOM 2142 C CA . TYR A 1 265 ? 3.798 -9.722 0.367 1.00 93.88 265 TYR A CA 1
ATOM 2143 C C . TYR A 1 265 ? 4.183 -10.761 1.428 1.00 93.88 265 TYR A C 1
ATOM 2145 O O . TYR A 1 265 ? 3.547 -10.818 2.472 1.00 93.88 265 TYR A O 1
ATOM 2153 N N . GLY A 1 266 ? 5.253 -11.533 1.191 1.00 92.50 266 GLY A N 1
ATOM 2154 C CA . GLY A 1 266 ? 5.695 -12.576 2.120 1.00 92.50 266 GLY A CA 1
ATOM 2155 C C . GLY A 1 266 ? 6.056 -12.018 3.495 1.00 92.50 266 GLY A C 1
ATOM 2156 O O . GLY A 1 266 ? 5.644 -12.573 4.500 1.00 92.50 266 GLY A O 1
ATOM 2157 N N . SER A 1 267 ? 6.719 -10.858 3.548 1.00 91.56 267 SER A N 1
ATOM 2158 C CA . SER A 1 267 ? 7.031 -10.201 4.824 1.00 91.56 267 SER A CA 1
ATOM 2159 C C . SER A 1 267 ? 5.772 -9.767 5.577 1.00 91.56 267 SER A C 1
ATOM 2161 O O . SER A 1 267 ? 5.750 -9.831 6.797 1.00 91.56 267 SER A O 1
ATOM 2163 N N . TRP A 1 268 ? 4.734 -9.307 4.875 1.00 95.19 268 TRP A N 1
ATOM 2164 C CA . TRP A 1 268 ? 3.470 -8.914 5.510 1.00 95.19 268 TRP A CA 1
ATOM 2165 C C . TRP A 1 268 ? 2.664 -10.125 5.979 1.00 95.19 268 TRP A C 1
ATOM 2167 O O . TRP A 1 268 ? 2.075 -10.073 7.053 1.00 95.19 268 TRP A O 1
ATOM 2177 N N . GLU A 1 269 ? 2.671 -11.212 5.205 1.00 94.75 269 GLU A N 1
ATOM 2178 C CA . GLU A 1 269 ? 2.067 -12.493 5.584 1.00 94.75 269 GLU A CA 1
ATOM 2179 C C . GLU A 1 269 ? 2.733 -13.064 6.848 1.00 94.75 269 GLU A C 1
ATOM 2181 O O . GLU A 1 269 ? 2.040 -13.388 7.808 1.00 94.75 269 GLU A O 1
ATOM 2186 N N . ASP A 1 270 ? 4.070 -13.111 6.886 1.00 92.69 270 ASP A N 1
ATOM 2187 C CA . ASP A 1 270 ? 4.844 -13.656 8.012 1.00 92.69 270 ASP A CA 1
ATOM 2188 C C . ASP A 1 270 ? 4.607 -12.888 9.327 1.00 92.69 270 ASP A C 1
ATOM 2190 O O . ASP A 1 270 ? 4.712 -13.464 10.410 1.00 92.69 270 ASP A O 1
ATOM 2194 N N . TYR A 1 271 ? 4.273 -11.596 9.234 1.00 93.12 271 TYR A N 1
ATOM 2195 C CA . TYR A 1 271 ? 3.973 -10.716 10.368 1.00 93.12 271 TYR A CA 1
ATOM 2196 C C . TYR A 1 271 ? 2.467 -10.524 10.618 1.00 93.12 271 TYR A C 1
ATOM 2198 O O . TYR A 1 271 ? 2.107 -9.739 11.492 1.00 93.12 271 TYR A O 1
ATOM 2206 N N . LEU A 1 272 ? 1.588 -11.204 9.868 1.00 93.69 272 LEU A N 1
ATOM 2207 C CA . LEU A 1 272 ? 0.124 -11.048 9.945 1.00 93.69 272 LEU A CA 1
ATOM 2208 C C . LEU A 1 272 ? -0.338 -9.580 9.833 1.00 93.69 272 LEU A C 1
ATOM 2210 O O . LEU A 1 272 ? -1.304 -9.154 10.457 1.00 93.69 272 LEU A O 1
ATOM 2214 N N . TYR A 1 273 ? 0.358 -8.788 9.018 1.00 94.12 273 TYR A N 1
ATOM 2215 C CA . TYR A 1 273 ? 0.273 -7.326 9.068 1.00 94.12 273 TYR A CA 1
ATOM 2216 C C . TYR A 1 273 ? -0.867 -6.722 8.240 1.00 94.12 273 TYR A C 1
ATOM 2218 O O . TYR A 1 273 ? -1.078 -5.512 8.264 1.00 94.12 273 TYR A O 1
ATOM 2226 N N . TRP A 1 274 ? -1.594 -7.540 7.474 1.00 93.50 274 TRP A N 1
ATOM 2227 C CA . TRP A 1 274 ? -2.657 -7.065 6.585 1.00 93.50 274 TRP A CA 1
ATOM 2228 C C . TRP A 1 274 ? -3.836 -6.449 7.337 1.00 93.50 274 TRP A C 1
ATOM 2230 O O . TRP A 1 274 ? -4.329 -5.405 6.912 1.00 93.50 274 TRP A O 1
ATOM 2240 N N . GLU A 1 275 ? -4.265 -7.070 8.438 1.00 92.44 275 GLU A N 1
ATOM 2241 C CA . GLU A 1 275 ? -5.365 -6.555 9.263 1.00 92.44 275 GLU A CA 1
ATOM 2242 C C . GLU A 1 275 ? -4.934 -5.275 9.981 1.00 92.44 275 GLU A C 1
ATOM 2244 O O . GLU A 1 275 ? -5.579 -4.244 9.815 1.00 92.44 275 GLU A O 1
ATOM 2249 N N . GLU A 1 276 ? -3.772 -5.286 10.642 1.00 92.31 276 GLU A N 1
ATOM 2250 C CA . GLU A 1 276 ? -3.224 -4.091 11.289 1.00 92.31 276 GLU A CA 1
ATOM 2251 C C . GLU A 1 276 ? -3.082 -2.922 10.311 1.00 92.31 276 GLU A C 1
ATOM 2253 O O . GLU A 1 276 ? -3.543 -1.815 10.589 1.00 92.31 276 GLU A O 1
ATOM 2258 N N . ALA A 1 277 ? -2.461 -3.137 9.149 1.00 93.69 277 ALA A N 1
ATOM 2259 C CA . ALA A 1 277 ? -2.305 -2.087 8.149 1.00 93.69 277 ALA A CA 1
ATOM 2260 C C . ALA A 1 277 ? -3.665 -1.572 7.657 1.00 93.69 277 ALA A C 1
ATOM 2262 O O . ALA A 1 277 ? -3.814 -0.365 7.457 1.00 93.69 277 ALA A O 1
ATOM 2263 N N . GLY A 1 278 ? -4.636 -2.475 7.483 1.00 92.62 278 GLY A N 1
ATOM 2264 C CA . GLY A 1 278 ? -6.010 -2.170 7.101 1.00 92.62 278 GLY A CA 1
ATOM 2265 C C . GLY A 1 278 ? -6.753 -1.329 8.135 1.00 92.62 278 GLY A C 1
ATOM 2266 O O . GLY A 1 278 ? -7.438 -0.404 7.739 1.00 92.62 278 GLY A O 1
ATOM 2267 N N . GLU A 1 279 ? -6.568 -1.568 9.430 1.00 88.62 279 GLU A N 1
ATOM 2268 C CA . GLU A 1 279 ? -7.256 -0.819 10.495 1.00 88.62 279 GLU A CA 1
ATOM 2269 C C . GLU A 1 279 ? -6.526 0.472 10.904 1.00 88.62 279 GLU A C 1
ATOM 2271 O O . GLU A 1 279 ? -7.117 1.375 11.490 1.00 88.62 279 GLU A O 1
ATOM 2276 N N . THR A 1 280 ? -5.230 0.596 10.598 1.00 89.88 280 THR A N 1
ATOM 2277 C CA . THR A 1 280 ? -4.415 1.721 11.090 1.00 89.88 280 THR A CA 1
ATOM 2278 C C . THR A 1 280 ? -4.132 2.789 10.042 1.00 89.88 280 THR A C 1
ATOM 2280 O O . THR A 1 280 ? -4.453 3.960 10.233 1.00 89.88 280 THR A O 1
ATOM 2283 N N . PHE A 1 281 ? -3.456 2.439 8.947 1.00 91.50 281 PHE A N 1
ATOM 2284 C CA . PHE A 1 281 ? -2.988 3.413 7.959 1.00 91.50 281 PHE A CA 1
ATOM 2285 C C . PHE A 1 281 ? -3.456 3.118 6.538 1.00 91.50 281 PHE A C 1
ATOM 2287 O O . PHE A 1 281 ? -3.080 3.870 5.644 1.00 91.50 281 PHE A O 1
ATOM 2294 N N . PHE A 1 282 ? -4.297 2.115 6.301 1.00 93.31 282 PHE A N 1
ATOM 2295 C CA . PHE A 1 282 ? -5.023 1.876 5.046 1.00 93.31 282 PHE A CA 1
ATOM 2296 C C . PHE A 1 282 ? -6.518 1.586 5.277 1.00 93.31 282 PHE A C 1
ATOM 2298 O O . PHE A 1 282 ? -7.150 0.905 4.474 1.00 93.31 282 PHE A O 1
ATOM 2305 N N . ASP A 1 283 ? -7.076 2.202 6.318 1.00 89.38 283 ASP A N 1
ATOM 2306 C CA . ASP A 1 283 ? -8.496 2.204 6.717 1.00 89.38 283 ASP A CA 1
ATOM 2307 C C . ASP A 1 283 ? -9.456 2.689 5.624 1.00 89.38 283 ASP A C 1
ATOM 2309 O O . ASP A 1 283 ? -10.621 2.300 5.558 1.00 89.38 283 ASP A O 1
ATOM 2313 N N . ASN A 1 284 ? -8.951 3.513 4.709 1.00 89.38 284 ASN A N 1
ATOM 2314 C CA . ASN A 1 284 ? -9.728 4.089 3.628 1.00 89.38 284 ASN A CA 1
ATOM 2315 C C . ASN A 1 284 ? -9.343 3.517 2.261 1.00 89.38 284 ASN A C 1
ATOM 2317 O O . ASN A 1 284 ? -8.192 3.602 1.816 1.00 89.38 284 ASN A O 1
ATOM 2321 N N . LYS A 1 285 ? -10.351 3.031 1.525 1.00 91.56 285 LYS A N 1
ATOM 2322 C CA . LYS A 1 285 ? -10.216 2.714 0.097 1.00 91.56 285 LYS A CA 1
ATOM 2323 C C . LYS A 1 285 ? -9.861 3.980 -0.689 1.00 91.56 285 LYS A C 1
ATOM 2325 O O . LYS A 1 285 ? -10.323 5.077 -0.384 1.00 91.56 285 LYS A O 1
ATOM 2330 N N . SER A 1 286 ? -9.080 3.814 -1.752 1.00 89.88 286 SER A N 1
ATOM 2331 C CA . SER A 1 286 ? -8.688 4.893 -2.661 1.00 89.88 286 SER A CA 1
ATOM 2332 C C . SER A 1 286 ? -8.873 4.474 -4.117 1.00 89.88 286 SER A C 1
ATOM 2334 O O . SER A 1 286 ? -8.916 3.285 -4.438 1.00 89.88 286 SER A O 1
ATOM 2336 N N . ILE A 1 287 ? -9.000 5.461 -5.004 1.00 90.94 287 ILE A N 1
ATOM 2337 C CA . ILE A 1 287 ? -8.945 5.250 -6.452 1.00 90.94 287 ILE A CA 1
ATOM 2338 C C . ILE A 1 287 ? -7.635 5.794 -7.002 1.00 90.94 287 ILE A C 1
ATOM 2340 O O . ILE A 1 287 ? -7.064 6.748 -6.472 1.00 90.94 287 ILE A O 1
ATOM 2344 N N . VAL A 1 288 ? -7.186 5.217 -8.111 1.00 89.31 288 VAL A N 1
ATOM 2345 C CA . VAL A 1 288 ? -6.026 5.734 -8.831 1.00 89.31 288 VAL A CA 1
ATOM 2346 C C . VAL A 1 288 ? -6.422 7.020 -9.552 1.00 89.31 288 VAL A C 1
ATOM 2348 O O . VAL A 1 288 ? -7.446 7.083 -10.232 1.00 89.31 288 VAL A O 1
ATOM 2351 N N . ARG A 1 289 ? -5.591 8.054 -9.440 1.00 91.25 289 ARG A N 1
ATOM 2352 C CA . ARG A 1 289 ? -5.761 9.297 -10.195 1.00 91.25 289 ARG A CA 1
ATOM 2353 C C . ARG A 1 289 ? -5.512 9.061 -11.691 1.00 91.25 289 ARG A C 1
ATOM 2355 O O . ARG A 1 289 ? -4.518 8.451 -12.074 1.00 91.25 289 ARG A O 1
ATOM 2362 N N . SER A 1 290 ? -6.354 9.632 -12.554 1.00 91.94 290 SER A N 1
ATOM 2363 C CA . SER A 1 290 ? -6.102 9.672 -14.002 1.00 91.94 290 SER A CA 1
ATOM 2364 C C . SER A 1 290 ? -4.843 10.484 -14.342 1.00 91.94 290 SER A C 1
ATOM 2366 O O . SER A 1 290 ? -4.640 11.577 -13.797 1.00 91.94 290 SER A O 1
ATOM 2368 N N . ILE A 1 291 ? -4.063 10.040 -15.328 1.00 93.00 291 ILE A N 1
ATOM 2369 C CA . ILE A 1 291 ? -2.998 10.865 -15.922 1.00 93.00 291 ILE A CA 1
ATOM 2370 C C . ILE A 1 291 ? -3.649 11.989 -16.757 1.00 93.00 291 ILE A C 1
ATOM 2372 O O . ILE A 1 291 ? -4.513 11.686 -17.584 1.00 93.00 291 ILE A O 1
ATOM 2376 N N . PRO A 1 292 ? -3.263 13.274 -16.591 1.00 92.50 292 PRO A N 1
ATOM 2377 C CA . PRO A 1 292 ? -3.965 14.415 -17.192 1.00 92.50 292 PRO A CA 1
ATOM 2378 C C . PRO A 1 292 ? -4.197 14.330 -18.703 1.00 92.50 292 PRO A C 1
ATOM 2380 O O . PRO A 1 292 ? -5.254 14.742 -19.181 1.00 92.50 292 PRO A O 1
ATOM 2383 N N . TYR A 1 293 ? -3.249 13.771 -19.458 1.00 88.69 293 TYR A N 1
ATOM 2384 C CA . TYR A 1 293 ? -3.396 13.571 -20.901 1.00 88.69 293 TYR A CA 1
ATOM 2385 C C . TYR A 1 293 ? -4.660 12.759 -21.252 1.00 88.69 293 TYR A C 1
ATOM 2387 O O . TYR A 1 293 ? -5.401 13.149 -22.161 1.00 88.69 293 TYR A O 1
ATOM 2395 N N . ASN A 1 294 ? -4.983 11.723 -20.468 1.00 89.31 294 ASN A N 1
ATOM 2396 C CA . ASN A 1 294 ? -6.127 10.832 -20.696 1.00 89.31 294 ASN A CA 1
ATOM 2397 C C . ASN A 1 294 ? -7.477 11.546 -20.576 1.00 89.31 294 ASN A C 1
ATOM 2399 O O . ASN A 1 294 ? -8.429 11.178 -21.268 1.00 89.31 294 ASN A O 1
ATOM 2403 N N . ASN A 1 295 ? -7.559 12.607 -19.768 1.00 87.75 295 ASN A N 1
ATOM 2404 C CA . ASN A 1 295 ? -8.782 13.403 -19.608 1.00 87.75 295 ASN A CA 1
ATOM 2405 C C . ASN A 1 295 ? -9.206 14.103 -20.907 1.00 87.75 295 ASN A C 1
ATOM 2407 O O . ASN A 1 295 ? -10.369 14.463 -21.066 1.00 87.75 295 ASN A O 1
ATOM 2411 N N . SER A 1 296 ? -8.264 14.312 -21.831 1.00 87.12 296 SER A N 1
ATOM 2412 C CA . SER A 1 296 ? -8.509 14.980 -23.113 1.00 87.12 296 SER A CA 1
ATOM 2413 C C . SER A 1 296 ? -8.547 14.033 -24.315 1.00 87.12 296 SER A C 1
ATOM 2415 O O . SER A 1 296 ? -9.013 14.427 -25.384 1.00 87.12 296 SER A O 1
ATOM 2417 N N . THR A 1 297 ? -8.065 12.798 -24.158 1.00 87.25 297 THR A N 1
ATOM 2418 C CA . THR A 1 297 ? -7.873 11.845 -25.263 1.00 87.25 297 THR A CA 1
ATOM 2419 C C . THR A 1 297 ? -8.747 10.603 -25.178 1.00 87.25 297 THR A C 1
ATOM 2421 O O . THR A 1 297 ? -8.839 9.859 -26.154 1.00 87.25 297 THR A O 1
ATOM 2424 N N . THR A 1 298 ? -9.431 10.389 -24.053 1.00 89.75 298 THR A N 1
ATOM 2425 C CA . THR A 1 298 ? -10.299 9.228 -23.845 1.00 89.75 298 THR A CA 1
ATOM 2426 C C . THR A 1 298 ? -11.768 9.634 -23.801 1.00 89.75 298 THR A C 1
ATOM 2428 O O . THR A 1 298 ? -12.125 10.742 -23.402 1.00 89.75 298 THR A O 1
ATOM 2431 N N . ALA A 1 299 ? -12.645 8.736 -24.252 1.00 91.25 299 ALA A N 1
ATOM 2432 C CA . ALA A 1 299 ? -14.080 8.949 -24.138 1.00 91.25 299 ALA A CA 1
ATOM 2433 C C . ALA A 1 299 ? -14.517 8.796 -22.675 1.00 91.25 299 ALA A C 1
ATOM 2435 O O . ALA A 1 299 ? -14.099 7.857 -21.988 1.00 91.25 299 ALA A O 1
ATOM 2436 N N . LEU A 1 300 ? -15.387 9.701 -22.226 1.00 93.44 300 LEU A N 1
ATOM 2437 C CA . LEU A 1 300 ? -15.991 9.612 -20.903 1.00 93.44 300 LEU A CA 1
ATOM 2438 C C . LEU A 1 300 ? -16.969 8.431 -20.850 1.00 93.44 300 LEU A C 1
ATOM 2440 O O . LEU A 1 300 ? -17.683 8.190 -21.832 1.00 93.44 300 LEU A O 1
ATOM 2444 N N . PRO A 1 301 ? -17.028 7.702 -19.724 1.00 94.38 301 PRO A N 1
ATOM 2445 C CA . PRO A 1 301 ? -18.083 6.728 -19.512 1.00 94.38 301 PRO A CA 1
ATOM 2446 C C . PRO A 1 301 ? -19.441 7.441 -19.343 1.00 94.38 301 PRO A C 1
ATOM 2448 O O . PRO A 1 301 ? -19.487 8.620 -18.973 1.00 94.38 301 PRO A O 1
ATOM 2451 N N . PRO A 1 302 ? -20.558 6.746 -19.615 1.00 94.12 302 PRO A N 1
ATOM 2452 C CA . PRO A 1 302 ? -21.895 7.281 -19.374 1.00 94.12 302 PRO A CA 1
ATOM 2453 C C . PRO A 1 302 ? -22.129 7.546 -17.882 1.00 94.12 302 PRO A C 1
ATOM 2455 O O . PRO A 1 302 ? -21.535 6.890 -17.024 1.00 94.12 302 PRO A O 1
ATOM 2458 N N . ASN A 1 303 ? -23.007 8.503 -17.574 1.00 96.00 303 ASN A N 1
ATOM 2459 C CA . ASN A 1 303 ? -23.410 8.781 -16.196 1.00 96.00 303 ASN A CA 1
ATOM 2460 C C . ASN A 1 303 ? -24.220 7.584 -15.654 1.00 96.00 303 ASN A C 1
ATOM 2462 O O . ASN A 1 303 ? -25.121 7.113 -16.360 1.00 96.00 303 ASN A O 1
ATOM 2466 N N . PRO A 1 304 ? -23.925 7.078 -14.444 1.00 96.19 304 PRO A N 1
ATOM 2467 C CA . PRO A 1 304 ? -24.722 6.016 -13.839 1.00 96.19 304 PRO A CA 1
ATOM 2468 C C . PRO A 1 304 ? -26.062 6.552 -13.314 1.00 96.19 304 PRO A C 1
ATOM 2470 O O . PRO A 1 304 ? -26.188 7.752 -13.071 1.00 96.19 304 PRO A O 1
ATOM 2473 N N . ASN A 1 305 ? -27.026 5.662 -13.068 1.00 96.50 305 ASN A N 1
ATOM 2474 C CA . ASN A 1 305 ? -28.144 5.925 -12.156 1.00 96.50 305 ASN A CA 1
ATOM 2475 C C . ASN A 1 305 ? -27.960 5.088 -10.890 1.00 96.50 305 ASN A C 1
ATOM 2477 O O . ASN A 1 305 ? -27.589 3.922 -10.972 1.00 96.50 305 ASN A O 1
ATOM 2481 N N . LEU A 1 306 ? -28.227 5.684 -9.732 1.00 97.06 306 LEU A N 1
ATOM 2482 C CA . LEU A 1 306 ? -28.143 5.030 -8.428 1.00 97.06 306 LEU A CA 1
ATOM 2483 C C . LEU A 1 306 ? -29.526 5.044 -7.782 1.00 97.06 306 LEU A C 1
ATOM 2485 O O . LEU A 1 306 ? -30.092 6.118 -7.573 1.00 97.06 306 LEU A O 1
ATOM 2489 N N . THR A 1 307 ? -30.027 3.862 -7.434 1.00 97.06 307 THR A N 1
ATOM 2490 C CA . THR A 1 307 ? -31.267 3.671 -6.677 1.00 97.06 307 THR A CA 1
ATOM 2491 C C . THR A 1 307 ? -30.962 2.944 -5.372 1.00 97.06 307 THR A C 1
ATOM 2493 O O . THR A 1 307 ? -30.151 2.023 -5.345 1.00 97.06 307 THR A O 1
ATOM 2496 N N . LEU A 1 308 ? -31.613 3.363 -4.286 1.00 96.94 308 LEU A N 1
ATOM 2497 C CA . LEU A 1 308 ? -31.556 2.682 -2.995 1.00 96.94 308 LEU A CA 1
ATOM 2498 C C . LEU A 1 308 ? -32.866 1.956 -2.731 1.00 96.94 308 LEU A C 1
ATOM 2500 O O . LEU A 1 308 ? -33.941 2.546 -2.847 1.00 96.94 308 LEU A O 1
ATOM 2504 N N . ILE A 1 309 ? -32.758 0.696 -2.331 1.00 97.19 309 ILE A N 1
ATOM 2505 C CA . ILE A 1 309 ? -33.874 -0.127 -1.880 1.00 97.19 309 ILE A CA 1
ATOM 2506 C C . ILE A 1 309 ? -33.597 -0.496 -0.430 1.00 97.19 309 ILE A C 1
ATOM 2508 O O . ILE A 1 309 ? -32.639 -1.206 -0.149 1.00 97.19 309 ILE A O 1
ATOM 2512 N N . GLN A 1 310 ? -34.425 -0.008 0.487 1.00 96.50 310 GLN A N 1
ATOM 2513 C CA . GLN A 1 310 ? -34.348 -0.387 1.894 1.00 96.50 310 GLN A CA 1
ATOM 2514 C C . GLN A 1 310 ? -34.957 -1.783 2.085 1.00 96.50 310 GLN A C 1
ATOM 2516 O O . GLN A 1 310 ? -36.115 -2.010 1.722 1.00 96.50 310 GLN A O 1
ATOM 2521 N N . GLU A 1 311 ? -34.186 -2.712 2.646 1.00 96.94 311 GLU A N 1
ATOM 2522 C CA . GLU A 1 311 ? -34.649 -4.061 2.998 1.00 96.94 311 GLU A CA 1
ATOM 2523 C C . GLU A 1 311 ? -35.033 -4.156 4.480 1.00 96.94 311 GLU A C 1
ATOM 2525 O O . GLU A 1 311 ? -36.014 -4.819 4.829 1.00 96.94 311 GLU A O 1
ATOM 2530 N N . SER A 1 312 ? -34.285 -3.464 5.341 1.00 95.44 312 SER A N 1
ATOM 2531 C CA . SER A 1 312 ? -34.512 -3.355 6.782 1.00 95.44 312 SER A CA 1
ATOM 2532 C C . SER A 1 312 ? -34.110 -1.954 7.276 1.00 95.44 312 SER A C 1
ATOM 2534 O O . SER A 1 312 ? -33.684 -1.113 6.490 1.00 95.44 312 SER A O 1
ATOM 2536 N N . GLU A 1 313 ? -34.244 -1.679 8.574 1.00 93.25 313 GLU A N 1
ATOM 2537 C CA . GLU A 1 313 ? -33.789 -0.411 9.169 1.00 93.25 313 GLU A CA 1
ATOM 2538 C C . GLU A 1 313 ? -32.291 -0.144 8.929 1.00 93.25 313 GLU A C 1
ATOM 2540 O O . GLU A 1 313 ? -31.900 1.000 8.694 1.00 93.25 313 GLU A O 1
ATOM 2545 N N . LEU A 1 314 ? -31.471 -1.201 8.917 1.00 96.44 314 LEU A N 1
ATOM 2546 C CA . LEU A 1 314 ? -30.013 -1.125 8.791 1.00 96.44 314 LEU A CA 1
ATOM 2547 C C . LEU A 1 314 ? -29.474 -1.706 7.476 1.00 96.44 314 LEU A C 1
ATOM 2549 O O . LEU A 1 314 ? -28.273 -1.624 7.234 1.00 96.44 314 LEU A O 1
ATOM 2553 N N . ASP A 1 315 ? -30.333 -2.260 6.616 1.00 97.44 315 ASP A N 1
ATOM 2554 C CA . ASP A 1 315 ? -29.924 -2.942 5.384 1.00 97.44 315 ASP A CA 1
ATOM 2555 C C . ASP A 1 315 ? -30.549 -2.316 4.138 1.00 97.44 315 ASP A C 1
ATOM 2557 O O . ASP A 1 315 ? -31.767 -2.122 4.040 1.00 97.44 315 ASP A O 1
ATOM 2561 N N . TYR A 1 316 ? -29.698 -2.059 3.148 1.00 97.69 316 TYR A N 1
ATOM 2562 C CA . TYR A 1 316 ? -30.047 -1.486 1.858 1.00 97.69 316 TYR A CA 1
ATOM 2563 C C . TYR A 1 316 ? -29.395 -2.272 0.718 1.00 97.69 316 TYR A C 1
ATOM 2565 O O . TYR A 1 316 ? -28.271 -2.767 0.821 1.00 97.69 316 TYR A O 1
ATOM 2573 N N . LEU A 1 317 ? -30.066 -2.282 -0.429 1.00 97.69 317 LEU A N 1
ATOM 2574 C CA . LEU A 1 317 ? -29.476 -2.621 -1.716 1.00 97.69 317 LEU A CA 1
ATOM 2575 C C . LEU A 1 317 ? -29.269 -1.344 -2.526 1.00 97.69 317 LEU A C 1
ATOM 2577 O O . LEU A 1 317 ? -30.192 -0.552 -2.728 1.00 97.69 317 LEU A O 1
ATOM 2581 N N . ILE A 1 318 ? -28.045 -1.159 -3.005 1.00 97.56 318 ILE A N 1
ATOM 2582 C CA . ILE A 1 318 ? -27.675 -0.097 -3.934 1.00 97.56 318 ILE A CA 1
ATOM 2583 C C . ILE A 1 318 ? -27.714 -0.694 -5.338 1.00 97.56 318 ILE A C 1
ATOM 2585 O O . ILE A 1 318 ? -26.863 -1.512 -5.689 1.00 97.56 318 ILE A O 1
ATOM 2589 N N . GLU A 1 319 ? -28.679 -0.281 -6.150 1.00 97.31 319 GLU A N 1
ATOM 2590 C CA . GLU A 1 319 ? -28.750 -0.644 -7.564 1.00 97.31 319 GLU A CA 1
ATOM 2591 C C . GLU A 1 319 ? -28.082 0.446 -8.406 1.00 97.31 319 GLU A C 1
ATOM 2593 O O . GLU A 1 319 ? -28.487 1.612 -8.376 1.00 97.31 319 GLU A O 1
ATOM 2598 N N . ILE A 1 320 ? -27.047 0.064 -9.155 1.00 96.38 320 ILE A N 1
ATOM 2599 C CA . ILE A 1 320 ? -26.333 0.935 -10.085 1.00 96.38 320 ILE A CA 1
ATOM 2600 C C . ILE A 1 320 ? -26.635 0.501 -11.514 1.00 96.38 320 ILE A C 1
ATOM 2602 O O . ILE A 1 320 ? -26.150 -0.534 -11.973 1.00 96.38 320 ILE A O 1
ATOM 2606 N N . GLU A 1 321 ? -27.362 1.342 -12.241 1.00 95.50 321 GLU A N 1
ATOM 2607 C CA . GLU A 1 321 ? -27.455 1.230 -13.693 1.00 95.50 321 GLU A CA 1
ATOM 2608 C C . GLU A 1 321 ? -26.238 1.917 -14.307 1.00 95.50 321 GLU A C 1
ATOM 2610 O O . GLU A 1 321 ? -26.065 3.135 -14.179 1.00 95.50 321 GLU A O 1
ATOM 2615 N N . THR A 1 322 ? -25.366 1.163 -14.980 1.00 92.69 322 THR A N 1
ATOM 2616 C CA . THR A 1 322 ? -24.131 1.754 -15.526 1.00 92.69 322 THR A CA 1
ATOM 2617 C C . THR A 1 322 ? -24.378 2.537 -16.805 1.00 92.69 322 THR A C 1
ATOM 2619 O O . THR A 1 322 ? -23.537 3.349 -17.187 1.00 92.69 322 THR A O 1
ATOM 2622 N N . ASN A 1 323 ? -25.512 2.311 -17.476 1.00 92.69 323 ASN A N 1
ATOM 2623 C CA . ASN A 1 323 ? -25.865 2.917 -18.763 1.00 92.69 323 ASN A CA 1
ATOM 2624 C C . ASN A 1 323 ? -24.813 2.678 -19.867 1.00 92.69 323 ASN A C 1
ATOM 2626 O O . ASN A 1 323 ? -24.731 3.433 -20.841 1.00 92.69 323 ASN A O 1
ATOM 2630 N N . THR A 1 324 ? -23.990 1.636 -19.720 1.00 86.75 324 THR A N 1
ATOM 2631 C CA . THR A 1 324 ? -22.953 1.267 -20.689 1.00 86.75 324 THR A CA 1
ATOM 2632 C C . THR A 1 324 ? -23.564 0.730 -21.983 1.00 86.75 324 THR A C 1
ATOM 2634 O O . THR A 1 324 ? -24.607 0.080 -21.993 1.00 86.75 324 THR A O 1
ATOM 2637 N N . VAL A 1 325 ? -22.919 1.032 -23.114 1.00 77.31 325 VAL A N 1
ATOM 2638 C CA . VAL A 1 325 ? -23.333 0.557 -24.443 1.00 77.31 325 VAL A CA 1
ATOM 2639 C C . VAL A 1 325 ? -22.321 -0.487 -24.917 1.00 77.31 325 VAL A C 1
ATOM 2641 O O . VAL A 1 325 ? -21.119 -0.292 -24.739 1.00 77.31 325 VAL A O 1
ATOM 2644 N N . GLU A 1 326 ? -22.800 -1.557 -25.558 1.00 70.56 326 GLU A N 1
ATOM 2645 C CA . GLU A 1 326 ? -21.969 -2.630 -26.145 1.00 70.56 326 GLU A CA 1
ATOM 2646 C C . GLU A 1 326 ? -21.148 -3.448 -25.126 1.00 70.56 326 GLU A C 1
ATOM 2648 O O . GLU A 1 326 ? -20.045 -3.878 -25.454 1.00 70.56 326 GLU A O 1
ATOM 2653 N N . ASP A 1 327 ? -21.653 -3.653 -23.902 1.00 73.00 327 ASP A N 1
ATOM 2654 C CA . ASP A 1 327 ? -20.976 -4.425 -22.841 1.00 73.00 327 ASP A CA 1
ATOM 2655 C C . ASP A 1 327 ? -19.531 -3.962 -22.569 1.00 73.00 327 ASP A C 1
ATOM 2657 O O . ASP A 1 327 ? -18.646 -4.755 -22.247 1.00 73.00 327 ASP A O 1
ATOM 2661 N N . LYS A 1 328 ? -19.252 -2.660 -22.717 1.00 85.06 328 LYS A N 1
ATOM 2662 C CA . LYS A 1 328 ? -17.938 -2.111 -22.367 1.00 85.06 328 LYS A CA 1
ATOM 2663 C C . LYS A 1 328 ? -17.809 -2.024 -20.850 1.00 85.06 328 LYS A C 1
ATOM 2665 O O . LYS A 1 328 ? -18.624 -1.338 -20.232 1.00 85.06 328 LYS A O 1
ATOM 2670 N N . PRO A 1 329 ? -16.789 -2.660 -20.253 1.00 91.69 329 PRO A N 1
ATOM 2671 C CA . PRO A 1 329 ? -16.648 -2.646 -18.814 1.00 91.69 329 PRO A CA 1
ATOM 2672 C C . PRO A 1 329 ? -16.196 -1.273 -18.311 1.00 91.69 329 PRO A C 1
ATOM 2674 O O . PRO A 1 329 ? -15.385 -0.589 -18.948 1.00 91.69 329 PRO A O 1
ATOM 2677 N N . VAL A 1 330 ? -16.712 -0.887 -17.151 1.00 94.44 330 VAL A N 1
ATOM 2678 C CA . VAL A 1 330 ? -16.375 0.353 -16.446 1.00 94.44 330 VAL A CA 1
ATOM 2679 C C . VAL A 1 330 ? -16.046 0.045 -14.994 1.00 94.44 330 VAL A C 1
ATOM 2681 O O . VAL A 1 330 ? -16.482 -0.963 -14.439 1.00 94.44 330 VAL A O 1
ATOM 2684 N N . TRP A 1 331 ? -15.276 0.932 -14.382 1.00 95.56 331 TRP A N 1
ATOM 2685 C CA . TRP A 1 331 ? -15.147 1.000 -12.937 1.00 95.56 331 TRP A CA 1
ATOM 2686 C C . TRP A 1 331 ? -16.368 1.725 -12.373 1.00 95.56 331 TRP A C 1
ATOM 2688 O O . TRP A 1 331 ? -16.709 2.810 -12.833 1.00 95.56 331 TRP A O 1
ATOM 2698 N N . ILE A 1 332 ? -17.013 1.146 -11.374 1.00 95.38 332 ILE A N 1
ATOM 2699 C CA . ILE A 1 332 ? -18.099 1.737 -10.603 1.00 95.38 332 ILE A CA 1
ATOM 2700 C C . ILE A 1 332 ? -17.525 2.054 -9.233 1.00 95.38 332 ILE A C 1
ATOM 2702 O O . ILE A 1 332 ? -17.038 1.155 -8.544 1.00 95.38 332 ILE A O 1
ATOM 2706 N N . VAL A 1 333 ? -17.581 3.321 -8.841 1.00 96.25 333 VAL A N 1
ATOM 2707 C CA . VAL A 1 333 ? -17.161 3.768 -7.513 1.00 96.25 333 VAL A CA 1
ATOM 2708 C C . VAL A 1 333 ? -18.388 4.294 -6.799 1.00 96.25 333 VAL A C 1
ATOM 2710 O O . VAL A 1 333 ? -19.030 5.235 -7.272 1.00 96.25 333 VAL A O 1
ATOM 2713 N N . VAL A 1 334 ? -18.709 3.674 -5.669 1.00 96.31 334 VAL A N 1
ATOM 2714 C CA . VAL A 1 334 ? -19.762 4.130 -4.768 1.00 96.31 334 VAL A CA 1
ATOM 2715 C C . VAL A 1 334 ? -19.120 4.620 -3.489 1.00 96.31 334 VAL A C 1
ATOM 2717 O O . VAL A 1 334 ? -18.377 3.889 -2.833 1.00 96.31 334 VAL A O 1
ATOM 2720 N N . SER A 1 335 ? -19.421 5.859 -3.139 1.00 94.94 335 SER A N 1
ATOM 2721 C CA . SER A 1 335 ? -19.018 6.468 -1.886 1.00 94.94 335 SER A CA 1
ATOM 2722 C C . SER A 1 335 ? -20.206 6.778 -0.994 1.00 94.94 335 SER A C 1
ATOM 2724 O O . SER A 1 335 ? -21.338 6.921 -1.463 1.00 94.94 335 SER A O 1
ATOM 2726 N N . ILE A 1 336 ? -19.925 6.872 0.299 1.00 93.38 336 ILE A N 1
ATOM 2727 C CA . ILE A 1 336 ? -20.884 7.131 1.362 1.00 93.38 336 ILE A CA 1
ATOM 2728 C C . ILE A 1 336 ? -20.320 8.195 2.305 1.00 93.38 336 ILE A C 1
ATOM 2730 O O . ILE A 1 336 ? -19.113 8.264 2.533 1.00 93.38 336 ILE A O 1
ATOM 2734 N N . ARG A 1 337 ? -21.185 9.057 2.836 1.00 92.25 337 ARG A N 1
ATOM 2735 C CA . ARG A 1 337 ? -20.828 10.016 3.890 1.00 92.25 337 ARG A CA 1
ATOM 2736 C C . ARG A 1 337 ? -22.052 10.417 4.713 1.00 92.25 337 ARG A C 1
ATOM 2738 O O . ARG A 1 337 ? -23.159 10.361 4.173 1.00 92.25 337 ARG A O 1
ATOM 2745 N N . PRO A 1 338 ? -21.885 10.884 5.960 1.00 92.69 338 PRO A N 1
ATOM 2746 C CA . PRO A 1 338 ? -22.977 11.509 6.701 1.00 92.69 338 PRO A CA 1
ATOM 2747 C C . PRO A 1 338 ? -23.553 12.705 5.924 1.00 92.69 338 PRO A C 1
ATOM 2749 O O . PRO A 1 338 ? -22.805 13.509 5.361 1.00 92.69 338 PRO A O 1
ATOM 2752 N N . SER A 1 339 ? -24.879 12.806 5.838 1.00 91.44 339 SER A N 1
ATOM 2753 C CA . SER A 1 339 ? -25.567 13.763 4.951 1.00 91.44 339 SER A CA 1
ATOM 2754 C C . SER A 1 339 ? -25.431 15.228 5.376 1.00 91.44 339 SER A C 1
ATOM 2756 O O . SER A 1 339 ? -25.503 16.127 4.536 1.00 91.44 339 SER A O 1
ATOM 2758 N N . ASP A 1 340 ? -25.211 15.469 6.664 1.00 89.62 340 ASP A N 1
ATOM 2759 C CA . ASP A 1 340 ? -24.967 16.776 7.271 1.00 89.62 340 ASP A CA 1
ATOM 2760 C C . ASP A 1 340 ? -23.472 17.070 7.477 1.00 89.62 340 ASP A C 1
ATOM 2762 O O . ASP A 1 340 ? -23.115 18.161 7.934 1.00 89.62 340 ASP A O 1
ATOM 2766 N N . SER A 1 341 ? -22.589 16.134 7.106 1.00 83.88 341 SER A N 1
ATOM 2767 C CA . SER A 1 341 ? -21.153 16.349 7.201 1.00 83.88 341 SER A CA 1
ATOM 2768 C C . SER A 1 341 ? -20.725 17.489 6.282 1.00 83.88 341 SER A C 1
ATOM 2770 O O . SER A 1 341 ? -21.046 17.543 5.092 1.00 83.88 341 SER A O 1
ATOM 2772 N N . THR A 1 342 ? -19.954 18.410 6.856 1.00 76.94 342 THR A N 1
ATOM 2773 C CA . THR A 1 342 ? -19.231 19.435 6.092 1.00 76.94 342 THR A CA 1
ATOM 2774 C C . THR A 1 342 ? -17.856 18.952 5.645 1.00 76.94 342 THR A C 1
ATOM 2776 O O . THR A 1 342 ? -17.166 19.671 4.919 1.00 76.94 342 THR A O 1
ATOM 2779 N N . ASP A 1 343 ? -17.465 17.745 6.064 1.00 71.31 343 ASP A N 1
ATOM 2780 C CA . ASP A 1 343 ? -16.236 17.121 5.620 1.00 71.31 343 ASP A CA 1
ATOM 2781 C C . ASP A 1 343 ? -16.340 16.778 4.130 1.00 71.31 343 ASP A C 1
ATOM 2783 O O . ASP A 1 343 ? -17.300 16.170 3.647 1.00 71.31 343 ASP A O 1
ATOM 2787 N N . ALA A 1 344 ? -15.335 17.227 3.387 1.00 61.28 344 ALA A N 1
ATOM 2788 C CA . ALA A 1 344 ? -15.187 16.912 1.980 1.00 61.28 344 ALA A CA 1
ATOM 2789 C C . ALA A 1 344 ? -14.568 15.522 1.768 1.00 61.28 344 ALA A C 1
ATOM 2791 O O . ALA A 1 344 ? -14.490 15.090 0.617 1.00 61.28 344 ALA A O 1
ATOM 2792 N N . SER A 1 345 ? -14.115 14.847 2.832 1.00 67.25 345 SER A N 1
ATOM 2793 C CA . SER A 1 345 ? -13.623 13.476 2.770 1.00 67.25 345 SER A CA 1
ATOM 2794 C C . SER A 1 345 ? -14.729 12.541 2.266 1.00 67.25 345 SER A C 1
ATOM 2796 O O . SER A 1 345 ? -15.900 12.622 2.641 1.00 67.25 345 SER A O 1
ATOM 2798 N N . ILE A 1 346 ? -14.367 11.708 1.295 1.00 70.31 346 ILE A N 1
ATOM 2799 C CA . ILE A 1 346 ? -15.274 10.786 0.621 1.00 70.31 346 ILE A CA 1
ATOM 2800 C C . ILE A 1 346 ? -14.838 9.385 1.028 1.00 70.31 346 ILE A C 1
ATOM 2802 O O . ILE A 1 346 ? -13.755 8.955 0.633 1.00 70.31 346 ILE A O 1
ATOM 2806 N N . LEU A 1 347 ? -15.678 8.669 1.776 1.00 89.81 347 LEU A N 1
ATOM 2807 C CA . LEU A 1 347 ? -15.428 7.267 2.099 1.00 89.81 347 LEU A CA 1
ATOM 2808 C C . LEU A 1 347 ? -15.912 6.412 0.934 1.00 89.81 347 LEU A C 1
ATOM 2810 O O . LEU A 1 347 ? -17.094 6.416 0.583 1.00 89.81 347 LEU A O 1
ATOM 2814 N N . ILE A 1 348 ? -14.993 5.702 0.290 1.00 94.50 348 ILE A N 1
ATOM 2815 C CA . ILE A 1 348 ? -15.342 4.781 -0.789 1.00 94.50 348 ILE A CA 1
ATOM 2816 C C . ILE A 1 348 ? -15.875 3.495 -0.154 1.00 94.50 348 ILE A C 1
ATOM 2818 O O . ILE A 1 348 ? -15.120 2.731 0.440 1.00 94.50 348 ILE A O 1
ATOM 2822 N N . HIS A 1 349 ? -17.174 3.244 -0.321 1.00 94.19 349 HIS A N 1
ATOM 2823 C CA . HIS A 1 349 ? -17.824 2.011 0.125 1.00 94.19 349 HIS A CA 1
ATOM 2824 C C . HIS A 1 349 ? -17.411 0.840 -0.762 1.00 94.19 349 HIS A C 1
ATOM 2826 O O . HIS A 1 349 ? -16.948 -0.191 -0.278 1.00 94.19 349 HIS A O 1
ATOM 2832 N N . GLN A 1 350 ? -17.510 1.013 -2.083 1.00 94.38 350 GLN A N 1
ATOM 2833 C CA . GLN A 1 350 ? -17.286 -0.066 -3.041 1.00 94.38 350 GLN A CA 1
ATOM 2834 C C . GLN A 1 350 ? -16.621 0.429 -4.325 1.00 94.38 350 GLN A C 1
ATOM 2836 O O . GLN A 1 350 ? -16.963 1.483 -4.860 1.00 94.38 350 GLN A O 1
ATOM 2841 N N . VAL A 1 351 ? -15.711 -0.396 -4.845 1.00 95.00 351 VAL A N 1
ATOM 2842 C CA . VAL A 1 351 ? -15.139 -0.279 -6.189 1.00 95.00 351 VAL A CA 1
ATOM 2843 C C . VAL A 1 351 ? -15.391 -1.597 -6.915 1.00 95.00 351 VAL A C 1
ATOM 2845 O O . VAL A 1 351 ? -15.110 -2.664 -6.373 1.00 95.00 351 VAL A O 1
ATOM 2848 N N . HIS A 1 352 ? -15.938 -1.542 -8.124 1.00 94.06 352 HIS A N 1
ATOM 2849 C CA . HIS A 1 352 ? -16.203 -2.725 -8.944 1.00 94.06 352 HIS A CA 1
ATOM 2850 C C . HIS A 1 352 ? -15.814 -2.465 -10.396 1.00 94.06 352 HIS A C 1
ATOM 2852 O O . HIS A 1 352 ? -16.096 -1.391 -10.909 1.00 94.06 352 HIS A O 1
ATOM 2858 N N . PHE A 1 353 ? -15.208 -3.441 -11.069 1.00 94.06 353 PHE A N 1
ATOM 2859 C CA . PHE A 1 353 ? -14.954 -3.384 -12.505 1.00 94.06 353 PHE A CA 1
ATOM 2860 C C . PHE A 1 353 ? -15.736 -4.482 -13.212 1.00 94.06 353 PHE A C 1
ATOM 2862 O O . PHE A 1 353 ? -15.565 -5.662 -12.902 1.00 94.06 353 PHE A O 1
ATOM 2869 N N . GLY A 1 354 ? -16.576 -4.105 -14.170 1.00 92.56 354 GLY A N 1
ATOM 2870 C CA . GLY A 1 354 ? -17.435 -5.067 -14.845 1.00 92.56 354 GLY A CA 1
ATOM 2871 C C . GLY A 1 354 ? -18.347 -4.445 -15.890 1.00 92.56 354 GLY A C 1
ATOM 2872 O O . GLY A 1 354 ? -18.263 -3.254 -16.192 1.00 92.56 354 GLY A O 1
ATOM 2873 N N . THR A 1 355 ? -19.200 -5.288 -16.464 1.00 90.75 355 THR A N 1
ATOM 2874 C CA . THR A 1 355 ? -20.188 -4.942 -17.495 1.00 90.75 355 THR A CA 1
ATOM 2875 C C . THR A 1 355 ? -21.603 -5.041 -16.942 1.00 90.75 355 THR A C 1
ATOM 2877 O O . THR A 1 355 ? -21.879 -5.943 -16.153 1.00 90.75 355 THR A O 1
ATOM 2880 N N . GLY A 1 356 ? -22.517 -4.216 -17.452 1.00 89.88 356 GLY A N 1
ATOM 2881 C CA . GLY A 1 356 ? -23.928 -4.254 -17.066 1.00 89.88 356 GLY A CA 1
ATOM 2882 C C . GLY A 1 356 ? -24.208 -3.537 -15.748 1.00 89.88 356 GLY A C 1
ATOM 2883 O O . GLY A 1 356 ? -23.379 -2.769 -15.259 1.00 89.88 356 GLY A O 1
ATOM 2884 N N . ASP A 1 357 ? -25.409 -3.748 -15.224 1.00 91.81 357 ASP A N 1
ATOM 2885 C CA . ASP A 1 357 ? -25.859 -3.148 -13.970 1.00 91.81 357 ASP A CA 1
ATOM 2886 C C . ASP A 1 357 ? -25.333 -3.947 -12.777 1.00 91.81 357 ASP A C 1
ATOM 2888 O O . ASP A 1 357 ? -25.059 -5.148 -12.879 1.00 91.81 357 ASP A O 1
ATOM 2892 N N . TYR A 1 358 ? -25.175 -3.279 -11.639 1.00 93.00 358 TYR A N 1
ATOM 2893 C CA . TYR A 1 358 ? -24.520 -3.851 -10.470 1.00 93.00 358 TYR A CA 1
ATOM 2894 C C . TYR A 1 358 ? -25.311 -3.569 -9.196 1.00 93.00 358 TYR A C 1
ATOM 2896 O O . TYR A 1 358 ? -25.804 -2.461 -9.000 1.00 93.00 358 TYR A O 1
ATOM 2904 N N . ILE A 1 359 ? -25.422 -4.576 -8.329 1.00 95.50 359 ILE A N 1
ATOM 2905 C CA . ILE A 1 359 ? -26.129 -4.480 -7.048 1.00 95.50 359 ILE A CA 1
ATOM 2906 C C . ILE A 1 359 ? -25.108 -4.632 -5.928 1.00 95.50 359 ILE A C 1
ATOM 2908 O O . ILE A 1 359 ? -24.336 -5.592 -5.914 1.00 95.50 359 ILE A O 1
ATOM 2912 N N . ILE A 1 360 ? -25.106 -3.685 -4.994 1.00 95.06 360 ILE A N 1
ATOM 2913 C CA . ILE A 1 360 ? -24.173 -3.642 -3.868 1.00 95.06 360 ILE A CA 1
ATOM 2914 C C . ILE A 1 360 ? -24.979 -3.681 -2.567 1.00 95.06 360 ILE A C 1
ATOM 2916 O O . ILE A 1 360 ? -25.821 -2.803 -2.372 1.00 95.06 360 ILE A O 1
ATOM 2920 N N . PRO A 1 361 ? -24.727 -4.644 -1.666 1.00 96.06 361 PRO A N 1
ATOM 2921 C CA . PRO A 1 361 ? -25.291 -4.589 -0.327 1.00 96.06 361 PRO A CA 1
ATOM 2922 C C . PRO A 1 361 ? -24.638 -3.463 0.486 1.00 96.06 361 PRO A C 1
ATOM 2924 O O . PRO A 1 361 ? -23.427 -3.220 0.405 1.00 96.06 361 PRO A O 1
ATOM 2927 N N . LEU A 1 362 ? -25.449 -2.782 1.284 1.00 96.00 362 LEU A N 1
ATOM 2928 C CA . LEU A 1 362 ? -25.022 -1.813 2.282 1.00 96.00 362 LEU A CA 1
ATOM 2929 C C . LEU A 1 362 ? -25.719 -2.154 3.597 1.00 96.00 362 LEU A C 1
ATOM 2931 O O . LEU A 1 362 ? -26.935 -2.023 3.693 1.00 96.00 362 LEU A O 1
ATOM 2935 N N . SER A 1 363 ? -24.931 -2.557 4.588 1.00 96.00 363 SER A N 1
ATOM 2936 C CA . SER A 1 363 ? -25.409 -2.879 5.930 1.00 96.00 363 SER A CA 1
ATOM 2937 C C . SER A 1 363 ? -24.693 -2.009 6.951 1.00 96.00 363 SER A C 1
ATOM 2939 O O . SER A 1 363 ? -23.480 -1.810 6.856 1.00 96.00 363 SER A O 1
ATOM 2941 N N . PHE A 1 364 ? -25.449 -1.509 7.920 1.00 95.44 364 PHE A N 1
ATOM 2942 C CA . PHE A 1 364 ? -24.942 -0.819 9.099 1.00 95.44 364 PHE A CA 1
ATOM 2943 C C . PHE A 1 364 ? -24.992 -1.776 10.292 1.00 95.44 364 PHE A C 1
ATOM 2945 O O . PHE A 1 364 ? -25.954 -2.522 10.455 1.00 95.44 364 PHE A O 1
ATOM 2952 N N . ASP A 1 365 ? -23.963 -1.761 11.134 1.00 93.88 365 ASP A N 1
ATOM 2953 C CA . ASP A 1 365 ? -23.921 -2.574 12.356 1.00 93.88 365 ASP A CA 1
ATOM 2954 C C . ASP A 1 365 ? -24.698 -1.936 13.522 1.00 93.88 365 ASP A C 1
ATOM 2956 O O . ASP A 1 365 ? -24.938 -2.587 14.538 1.00 93.88 365 ASP A O 1
ATOM 2960 N N . GLY A 1 366 ? -25.110 -0.673 13.370 1.00 94.25 366 GLY A N 1
ATOM 2961 C CA . GLY A 1 366 ? -25.758 0.109 14.416 1.00 94.25 366 GLY A CA 1
ATOM 2962 C C . GLY A 1 366 ? -24.777 0.634 15.465 1.00 94.25 366 GLY A C 1
ATOM 2963 O O . GLY A 1 366 ? -25.206 1.175 16.474 1.00 94.25 366 GLY A O 1
ATOM 2964 N N . LEU A 1 367 ? -23.468 0.492 15.264 1.00 93.94 367 LEU A N 1
ATOM 2965 C CA . LEU A 1 367 ? -22.419 0.915 16.197 1.00 93.94 367 LEU A CA 1
ATOM 2966 C C . LEU A 1 367 ? -21.593 2.078 15.644 1.00 93.94 367 LEU A C 1
ATOM 2968 O O . LEU A 1 367 ? -20.716 2.603 16.334 1.00 93.94 367 LEU A O 1
ATOM 2972 N N . GLN A 1 368 ? -21.897 2.515 14.422 1.00 91.31 368 GLN A N 1
ATOM 2973 C CA . GLN A 1 368 ? -21.200 3.599 13.751 1.00 91.31 368 GLN A CA 1
ATOM 2974 C C . GLN A 1 368 ? -21.231 4.911 14.566 1.00 91.31 368 GLN A C 1
ATOM 2976 O O . GLN A 1 368 ? -22.247 5.223 15.200 1.00 91.31 368 GLN A O 1
ATOM 2981 N N . PRO A 1 369 ? -20.157 5.726 14.522 1.00 89.94 369 PRO A N 1
ATOM 2982 C CA . PRO A 1 369 ? -20.027 6.972 15.282 1.00 89.94 369 PRO A CA 1
ATOM 2983 C C . PRO A 1 369 ? -20.796 8.131 14.621 1.00 89.94 369 PRO A C 1
ATOM 2985 O O . PRO A 1 369 ? -20.282 9.234 14.440 1.00 89.94 369 PRO A O 1
ATOM 2988 N N . TYR A 1 370 ? -22.032 7.868 14.200 1.00 91.75 370 TYR A N 1
ATOM 2989 C CA . TYR A 1 370 ? -22.955 8.844 13.638 1.00 91.75 370 TYR A CA 1
ATOM 2990 C C . TYR A 1 370 ? -24.388 8.303 13.678 1.00 91.75 370 TYR A C 1
ATOM 2992 O O . TYR A 1 370 ? -24.638 7.126 13.414 1.00 91.75 370 TYR A O 1
ATOM 3000 N N . GLN A 1 371 ? -25.337 9.186 13.975 1.00 92.62 371 GLN A N 1
ATOM 3001 C CA . GLN A 1 371 ? -26.764 8.908 13.888 1.00 92.62 371 GLN A CA 1
ATOM 3002 C C . GLN A 1 371 ? -27.403 9.926 12.945 1.00 92.62 371 GLN A C 1
ATOM 3004 O O . GLN A 1 371 ? -27.298 11.132 13.169 1.00 92.62 371 GLN A O 1
ATOM 3009 N N . GLY A 1 372 ? -28.082 9.440 11.910 1.00 94.00 372 GLY A N 1
ATOM 3010 C CA . GLY A 1 372 ? -28.699 10.278 10.887 1.00 94.00 372 GLY A CA 1
ATOM 3011 C C . GLY A 1 372 ? -28.673 9.627 9.510 1.00 94.00 372 GLY A C 1
ATOM 3012 O O . GLY A 1 372 ? -28.398 8.438 9.366 1.00 94.00 372 GLY A O 1
ATOM 3013 N N . SER A 1 373 ? -28.976 10.403 8.474 1.00 95.12 373 SER A N 1
ATOM 3014 C CA . SER A 1 373 ? -28.981 9.903 7.097 1.00 95.12 373 SER A CA 1
ATOM 3015 C C . SER A 1 373 ? -27.594 9.959 6.459 1.00 95.12 373 SER A C 1
ATOM 3017 O O . SER A 1 373 ? -26.823 10.894 6.687 1.00 95.12 373 SER A O 1
ATOM 3019 N N . TYR A 1 374 ? -27.311 9.014 5.568 1.00 94.38 374 TYR A N 1
ATOM 3020 C CA . TYR A 1 374 ? -26.090 8.963 4.774 1.00 94.38 374 TYR A CA 1
ATOM 3021 C C . TYR A 1 374 ? -26.373 9.334 3.321 1.00 94.38 374 TYR A C 1
ATOM 3023 O O . TYR A 1 374 ? -27.317 8.840 2.705 1.00 94.38 374 TYR A O 1
ATOM 3031 N N . GLN A 1 375 ? -25.535 10.196 2.752 1.00 94.75 375 GLN A N 1
ATOM 3032 C CA . GLN A 1 375 ? -25.531 10.497 1.328 1.00 94.75 375 GLN A CA 1
ATOM 3033 C C . GLN A 1 375 ? -24.610 9.522 0.598 1.00 94.75 375 GLN A C 1
ATOM 3035 O O . GLN A 1 375 ? -23.417 9.441 0.894 1.00 94.75 375 GLN A O 1
ATOM 3040 N N . LEU A 1 376 ? -25.156 8.847 -0.408 1.00 95.56 376 LEU A N 1
ATOM 3041 C CA . LEU A 1 376 ? -24.408 8.006 -1.325 1.00 95.56 376 LEU A CA 1
ATOM 3042 C C . LEU A 1 376 ? -24.157 8.730 -2.643 1.00 95.56 376 LEU A C 1
ATOM 3044 O O . LEU A 1 376 ? -24.953 9.561 -3.090 1.00 95.56 376 LEU A O 1
ATOM 3048 N N . SER A 1 377 ? -23.038 8.408 -3.277 1.00 95.00 377 SER A N 1
ATOM 3049 C CA . SER A 1 377 ? -22.642 8.942 -4.576 1.00 95.00 377 SER A CA 1
ATOM 3050 C C . SER A 1 377 ? -22.048 7.834 -5.441 1.00 95.00 377 SER A C 1
ATOM 3052 O O . SER A 1 377 ? -21.107 7.169 -5.029 1.00 95.00 377 SER A O 1
ATOM 3054 N N . GLY A 1 378 ? -22.599 7.631 -6.636 1.00 95.81 378 GLY A N 1
ATOM 3055 C CA . GLY A 1 378 ? -22.127 6.660 -7.622 1.00 95.81 378 GLY A CA 1
ATOM 3056 C C . GLY A 1 378 ? -21.552 7.354 -8.852 1.00 95.81 378 GLY A C 1
ATOM 3057 O O . GLY A 1 378 ? -22.193 8.244 -9.420 1.00 95.81 378 GLY A O 1
ATOM 3058 N N . GLN A 1 379 ? -20.360 6.947 -9.283 1.00 96.44 379 GLN A N 1
ATOM 3059 C CA . GLN A 1 379 ? -19.715 7.462 -10.490 1.00 96.44 379 GLN A CA 1
ATOM 3060 C C . GLN A 1 379 ? -19.061 6.330 -11.289 1.00 96.44 379 GLN A C 1
ATOM 3062 O O . GLN A 1 379 ? -18.422 5.442 -10.721 1.00 96.44 379 GLN A O 1
ATOM 3067 N N . ASN A 1 380 ? -19.205 6.384 -12.615 1.00 96.19 380 ASN A N 1
ATOM 3068 C CA . ASN A 1 380 ? -18.515 5.471 -13.521 1.00 96.19 380 ASN A CA 1
ATOM 3069 C C . ASN A 1 380 ? -17.154 6.053 -13.911 1.00 96.19 380 ASN A C 1
ATOM 3071 O O . ASN A 1 380 ? -17.052 7.246 -14.186 1.00 96.19 380 ASN A O 1
ATOM 3075 N N . PHE A 1 381 ? -16.135 5.208 -14.038 1.00 95.56 381 PHE A N 1
ATOM 3076 C CA . PHE A 1 381 ? -14.820 5.548 -14.573 1.00 95.56 381 PHE A CA 1
ATOM 3077 C C . PHE A 1 381 ? -14.457 4.585 -15.706 1.00 95.56 381 PHE A C 1
ATOM 3079 O O . PHE A 1 381 ? -14.761 3.392 -15.667 1.00 95.56 381 PHE A O 1
ATOM 3086 N N . ASN A 1 382 ? -13.806 5.091 -16.752 1.00 93.69 382 ASN A N 1
ATOM 3087 C CA . ASN A 1 382 ? -13.232 4.226 -17.782 1.00 93.69 382 ASN A CA 1
ATOM 3088 C C . ASN A 1 382 ? -11.929 3.569 -17.268 1.00 93.69 382 ASN A C 1
ATOM 3090 O O . ASN A 1 382 ? -11.454 3.877 -16.175 1.00 93.69 382 ASN A O 1
ATOM 3094 N N . ARG A 1 383 ? -11.304 2.687 -18.060 1.00 92.31 383 ARG A N 1
ATOM 3095 C CA . ARG A 1 383 ? -10.041 2.018 -17.673 1.00 92.31 383 ARG A CA 1
ATOM 3096 C C . ARG A 1 383 ? -8.852 2.951 -17.410 1.00 92.31 383 ARG A C 1
ATOM 3098 O O . ARG A 1 383 ? -7.863 2.526 -16.830 1.00 92.31 383 ARG A O 1
ATOM 3105 N N . TYR A 1 384 ? -8.954 4.213 -17.808 1.00 93.38 384 TYR A N 1
ATOM 3106 C CA . TYR A 1 384 ? -7.944 5.242 -17.573 1.00 93.38 384 TYR A CA 1
ATOM 3107 C C . TYR A 1 384 ? -8.205 6.037 -16.288 1.00 93.38 384 TYR A C 1
ATOM 3109 O O . TYR A 1 384 ? -7.547 7.055 -16.061 1.00 93.38 384 TYR A O 1
ATOM 3117 N N . TRP A 1 385 ? -9.184 5.607 -15.484 1.00 93.75 385 TRP A N 1
ATOM 3118 C CA . TRP A 1 385 ? -9.671 6.308 -14.298 1.00 93.75 385 TRP A CA 1
ATOM 3119 C C . TRP A 1 385 ? -10.217 7.713 -14.594 1.00 93.75 385 TRP A C 1
ATOM 3121 O O . TRP A 1 385 ? -10.198 8.592 -13.736 1.00 93.75 385 TRP A O 1
ATOM 3131 N N . VAL A 1 386 ? -10.747 7.930 -15.804 1.00 94.94 386 VAL A N 1
ATOM 3132 C CA . VAL A 1 386 ? -11.465 9.163 -16.161 1.00 94.94 386 VAL A CA 1
ATOM 3133 C C . VAL A 1 386 ? -12.954 8.972 -15.879 1.00 94.94 386 VAL A C 1
ATOM 3135 O O . VAL A 1 386 ? -13.585 8.067 -16.435 1.00 94.94 386 VAL A O 1
ATOM 3138 N N . GLY A 1 387 ? -13.496 9.809 -14.991 1.00 95.00 387 GLY A N 1
ATOM 3139 C CA . GLY A 1 387 ? -14.868 9.712 -14.488 1.00 95.00 387 GLY A CA 1
ATOM 3140 C C . GLY A 1 387 ? -15.935 10.263 -15.438 1.00 95.00 387 GLY A C 1
ATOM 3141 O O . GLY A 1 387 ? -15.659 11.100 -16.299 1.00 95.00 387 GLY A O 1
ATOM 3142 N N . SER A 1 388 ? -17.177 9.812 -15.261 1.00 95.62 388 SER A N 1
ATOM 3143 C CA . SER A 1 388 ? -18.363 10.363 -15.922 1.00 95.62 388 SER A CA 1
ATOM 3144 C C . SER A 1 388 ? -18.582 11.828 -15.538 1.00 95.62 388 SER A C 1
ATOM 3146 O O . SER A 1 388 ? -18.137 12.283 -14.483 1.00 95.62 388 SER A O 1
ATOM 3148 N N . THR A 1 389 ? -19.285 12.577 -16.391 1.00 94.75 389 THR A N 1
ATOM 3149 C CA . THR A 1 389 ? -19.530 14.016 -16.176 1.00 94.75 389 THR A CA 1
ATOM 3150 C C . THR A 1 389 ? -20.355 14.321 -14.933 1.00 94.75 389 THR A C 1
ATOM 3152 O O . THR A 1 389 ? -20.178 15.376 -14.328 1.00 94.75 389 THR A O 1
ATOM 3155 N N . GLU A 1 390 ? -21.263 13.417 -14.578 1.00 94.31 390 GLU A N 1
ATOM 3156 C CA . GLU A 1 390 ? -22.138 13.554 -13.423 1.00 94.31 390 GLU A CA 1
ATOM 3157 C C . GLU A 1 390 ? -21.944 12.370 -12.478 1.00 94.31 390 GLU A C 1
ATOM 3159 O O . GLU A 1 390 ? -21.532 11.275 -12.880 1.00 94.31 390 GLU A O 1
ATOM 3164 N N . THR A 1 391 ? -22.278 12.625 -11.220 1.00 94.19 391 THR A N 1
ATOM 3165 C CA . THR A 1 391 ? -22.348 11.647 -10.140 1.00 94.19 391 THR A CA 1
ATOM 3166 C C . THR A 1 391 ? -23.819 11.467 -9.784 1.00 94.19 391 THR A C 1
ATOM 3168 O O . THR A 1 391 ? -24.519 12.457 -9.563 1.00 94.19 391 THR A O 1
ATOM 3171 N N . SER A 1 392 ? -24.294 10.225 -9.719 1.00 95.94 392 SER A N 1
ATOM 3172 C CA . SER A 1 392 ? -25.646 9.931 -9.237 1.00 95.94 392 SER A CA 1
ATOM 3173 C C . SER A 1 392 ? -25.660 9.896 -7.718 1.00 95.94 392 SER A C 1
ATOM 3175 O O . SER A 1 392 ? -24.694 9.445 -7.110 1.00 95.94 392 SER A O 1
ATOM 3177 N N . GLN A 1 393 ? -26.746 10.346 -7.096 1.00 95.19 393 GLN A N 1
ATOM 3178 C CA . GLN A 1 393 ? -26.844 10.442 -5.642 1.00 95.19 393 GLN A CA 1
ATOM 3179 C C . GLN A 1 393 ? -28.150 9.854 -5.128 1.00 95.19 393 GLN A C 1
ATOM 3181 O O . GLN A 1 393 ? -29.188 9.974 -5.775 1.00 95.19 393 GLN A O 1
ATOM 3186 N N . ALA A 1 394 ? -28.091 9.286 -3.931 1.00 96.06 394 ALA A N 1
ATOM 3187 C CA . ALA A 1 394 ? -29.256 8.934 -3.133 1.00 96.06 394 ALA A CA 1
ATOM 3188 C C . ALA A 1 394 ? -28.934 9.144 -1.651 1.00 96.06 394 ALA A C 1
ATOM 3190 O O . ALA A 1 394 ? -27.781 9.378 -1.284 1.00 96.06 394 ALA A O 1
ATOM 3191 N N . ILE A 1 395 ? -29.960 9.117 -0.809 1.00 95.81 395 ILE A N 1
ATOM 3192 C CA . ILE A 1 395 ? -29.843 9.338 0.631 1.00 95.81 395 ILE A CA 1
ATOM 3193 C C . ILE A 1 395 ? -30.607 8.212 1.330 1.00 95.81 395 ILE A C 1
ATOM 3195 O O . ILE A 1 395 ? -31.680 7.832 0.860 1.00 95.81 395 ILE A O 1
ATOM 3199 N N . THR A 1 396 ? -30.034 7.659 2.395 1.00 96.94 396 THR A N 1
ATOM 3200 C CA . THR A 1 396 ? -30.708 6.671 3.251 1.00 96.94 396 THR A CA 1
ATOM 3201 C C . THR A 1 396 ? -31.798 7.334 4.094 1.00 96.94 396 THR A C 1
ATOM 3203 O O . THR A 1 396 ? -31.808 8.555 4.260 1.00 96.94 396 THR A O 1
ATOM 3206 N N . ASP A 1 397 ? -32.661 6.542 4.727 1.00 95.81 397 ASP A N 1
ATOM 3207 C CA . ASP A 1 397 ? -33.415 7.052 5.875 1.00 95.81 397 ASP A CA 1
ATOM 3208 C C . ASP A 1 397 ? -32.462 7.358 7.052 1.00 95.81 397 ASP A C 1
ATOM 3210 O O . ASP A 1 397 ? -31.239 7.198 6.943 1.00 95.81 397 ASP A O 1
ATOM 3214 N N . GLU A 1 398 ? -32.991 7.872 8.163 1.00 95.31 398 GLU A N 1
ATOM 3215 C CA . GLU A 1 398 ? -32.194 8.042 9.383 1.00 95.31 398 GLU A CA 1
ATOM 3216 C C . GLU A 1 398 ? -31.731 6.675 9.900 1.00 95.31 398 GLU A C 1
ATOM 3218 O O . GLU A 1 398 ? -32.549 5.800 10.171 1.00 95.31 398 GLU A O 1
ATOM 3223 N N . ILE A 1 399 ? -30.415 6.506 10.025 1.00 96.19 399 ILE A N 1
ATOM 3224 C CA . ILE A 1 399 ? -29.787 5.300 10.561 1.00 96.19 399 ILE A CA 1
ATOM 3225 C C . ILE A 1 399 ? -29.504 5.528 12.052 1.00 96.19 399 ILE A C 1
ATOM 3227 O O . ILE A 1 399 ? -28.800 6.493 12.386 1.00 96.19 399 ILE A O 1
ATOM 3231 N N . PRO A 1 400 ? -30.042 4.690 12.957 1.00 94.62 400 PRO A N 1
ATOM 3232 C CA . PRO A 1 400 ? -29.769 4.795 14.384 1.00 94.62 400 PRO A CA 1
ATOM 3233 C C . PRO A 1 400 ? -28.353 4.313 14.708 1.00 94.62 400 PRO A C 1
ATOM 3235 O O . PRO A 1 400 ? -27.826 3.419 14.049 1.00 94.62 400 PRO A O 1
ATOM 3238 N N . SER A 1 401 ? -27.759 4.872 15.762 1.00 95.06 401 SER A N 1
ATOM 3239 C CA . SER A 1 401 ? -26.606 4.279 16.444 1.00 95.06 401 SER A CA 1
ATOM 3240 C C . SER A 1 401 ? -27.084 3.822 17.820 1.00 95.06 401 SER A C 1
ATOM 3242 O O . SER A 1 401 ? -27.774 4.568 18.512 1.00 95.06 401 SER A O 1
ATOM 3244 N N . PHE A 1 402 ? -26.797 2.583 18.197 1.00 95.31 402 PHE A N 1
ATOM 3245 C CA . PHE A 1 402 ? -27.260 1.996 19.444 1.00 95.31 402 PHE A CA 1
ATOM 3246 C C . PHE A 1 402 ? -26.372 2.428 20.622 1.00 95.31 402 PHE A C 1
ATOM 3248 O O . PHE A 1 402 ? -25.170 2.681 20.431 1.00 95.31 402 PHE A O 1
ATOM 3255 N N . PRO A 1 403 ? -26.949 2.519 21.837 1.00 96.38 403 PRO A N 1
ATOM 3256 C CA . PRO A 1 403 ? -26.202 2.699 23.078 1.00 96.38 403 PRO A CA 1
ATOM 3257 C C . PRO A 1 403 ? -25.010 1.736 23.206 1.00 96.38 403 PRO A C 1
ATOM 3259 O O . PRO A 1 403 ? -25.105 0.581 22.775 1.00 96.38 403 PRO A O 1
ATOM 3262 N N . PRO A 1 404 ? -23.880 2.172 23.794 1.00 96.88 404 PRO A N 1
ATOM 3263 C CA . PRO A 1 404 ? -22.795 1.253 24.101 1.00 96.88 404 PRO A CA 1
ATOM 3264 C C . PRO A 1 404 ? -23.241 0.240 25.163 1.00 96.88 404 PRO A C 1
ATOM 3266 O O . PRO A 1 404 ? -23.905 0.605 26.132 1.00 96.88 404 PRO A O 1
ATOM 3269 N N . ILE A 1 405 ? -22.820 -1.014 24.995 1.00 96.88 405 ILE A N 1
ATOM 3270 C CA . ILE A 1 405 ? -23.009 -2.114 25.954 1.00 96.88 405 ILE A CA 1
ATOM 3271 C C . ILE A 1 405 ? -21.656 -2.745 26.283 1.00 96.88 405 ILE A C 1
ATOM 3273 O O . ILE A 1 405 ? -20.698 -2.571 25.528 1.00 96.88 405 ILE A O 1
ATOM 3277 N N . ILE A 1 406 ? -21.580 -3.514 27.369 1.00 96.31 406 ILE A N 1
ATOM 3278 C CA . ILE A 1 406 ? -20.427 -4.386 27.639 1.00 96.31 406 ILE A CA 1
ATOM 3279 C C . ILE A 1 406 ? -20.596 -5.676 26.831 1.00 96.31 406 ILE A C 1
ATOM 3281 O O . ILE A 1 406 ? -21.583 -6.392 27.004 1.00 96.31 406 ILE A O 1
ATOM 3285 N N . THR A 1 407 ? -19.637 -5.977 25.960 1.00 95.69 407 THR A N 1
ATOM 3286 C CA . THR A 1 407 ? -19.583 -7.228 25.185 1.00 95.69 407 THR A CA 1
ATOM 3287 C C . THR A 1 407 ? -18.824 -8.316 25.927 1.00 95.69 407 THR A C 1
ATOM 3289 O O . THR A 1 407 ? -19.174 -9.492 25.815 1.00 95.69 407 THR A O 1
ATOM 3292 N N . ASN A 1 408 ? -17.815 -7.930 26.708 1.00 95.12 408 ASN A N 1
ATOM 3293 C CA . ASN A 1 408 ? -17.024 -8.843 27.513 1.00 95.12 408 ASN A CA 1
ATOM 3294 C C . ASN A 1 408 ? -16.525 -8.158 28.789 1.00 95.12 408 ASN A C 1
ATOM 3296 O O . ASN A 1 408 ? -16.183 -6.978 28.792 1.00 95.12 408 ASN A O 1
ATOM 3300 N N . ILE A 1 409 ? -16.469 -8.915 29.878 1.00 94.81 409 ILE A N 1
ATOM 3301 C CA . ILE A 1 409 ? -15.820 -8.502 31.118 1.00 94.81 409 ILE A CA 1
ATOM 3302 C C . ILE A 1 409 ? -15.239 -9.737 31.794 1.00 94.81 409 ILE A C 1
ATOM 3304 O O . ILE A 1 409 ? -15.928 -10.746 31.957 1.00 94.81 409 ILE A O 1
ATOM 3308 N N . ASN A 1 410 ? -13.977 -9.671 32.209 1.00 93.31 410 ASN A N 1
ATOM 3309 C CA . ASN A 1 410 ? -13.289 -10.787 32.864 1.00 93.31 410 ASN A CA 1
ATOM 3310 C C . ASN A 1 410 ? -13.596 -10.880 34.377 1.00 93.31 410 ASN A C 1
ATOM 3312 O O . ASN A 1 410 ? -12.746 -11.280 35.168 1.00 93.31 410 ASN A O 1
ATOM 3316 N N . LEU A 1 411 ? -14.814 -10.506 34.778 1.00 91.94 411 LEU A N 1
ATOM 3317 C CA . LEU A 1 411 ? -15.265 -10.483 36.166 1.00 91.94 411 LEU A CA 1
ATOM 3318 C C . LEU A 1 411 ? -16.679 -11.056 36.267 1.00 91.94 411 LEU A C 1
ATOM 3320 O O . LEU A 1 411 ? -17.613 -10.561 35.632 1.00 91.94 411 LEU A O 1
ATOM 3324 N N . ILE A 1 412 ? -16.849 -12.091 37.088 1.00 89.56 412 ILE A N 1
ATOM 3325 C CA . ILE A 1 412 ? -18.143 -12.746 37.297 1.00 89.56 412 ILE A CA 1
ATOM 3326 C C . ILE A 1 412 ? -18.769 -12.228 38.609 1.00 89.56 412 ILE A C 1
ATOM 3328 O O . ILE A 1 412 ? -18.074 -12.082 39.614 1.00 89.56 412 ILE A O 1
ATOM 3332 N N . PRO A 1 413 ? -20.086 -11.952 38.667 1.00 91.88 413 PRO A N 1
ATOM 3333 C CA . PRO A 1 413 ? -20.735 -11.591 39.925 1.00 91.88 413 PRO A CA 1
ATOM 3334 C C . PRO A 1 413 ? -20.583 -12.679 41.000 1.00 91.88 413 PRO A C 1
ATOM 3336 O O . PRO A 1 413 ? -20.996 -13.824 40.807 1.00 91.88 413 PRO A O 1
ATOM 3339 N N . GLY A 1 414 ? -20.038 -12.296 42.152 1.00 89.56 414 GLY A N 1
ATOM 3340 C CA . GLY A 1 414 ? -19.736 -13.162 43.291 1.00 89.56 414 GLY A CA 1
ATOM 3341 C C . GLY A 1 414 ? -18.424 -13.940 43.172 1.00 89.56 414 GLY A C 1
ATOM 3342 O O . GLY A 1 414 ? -18.208 -14.854 43.968 1.00 89.56 414 GLY A O 1
ATOM 3343 N N . ASP A 1 415 ? -17.585 -13.625 42.184 1.00 88.38 415 ASP A N 1
ATOM 3344 C CA . ASP A 1 415 ? -16.304 -14.298 41.967 1.00 88.38 415 ASP A CA 1
ATOM 3345 C C . ASP A 1 415 ? -15.276 -13.975 43.058 1.00 88.38 415 ASP A C 1
ATOM 3347 O O . ASP A 1 415 ? -15.418 -12.990 43.783 1.00 88.38 415 ASP A O 1
ATOM 3351 N N . THR A 1 416 ? -14.245 -14.812 43.181 1.00 92.38 416 THR A N 1
ATOM 3352 C CA . THR A 1 416 ? -13.067 -14.543 44.015 1.00 92.38 416 THR A CA 1
ATOM 3353 C C . THR A 1 416 ? -11.853 -14.347 43.118 1.00 92.38 416 THR A C 1
ATOM 3355 O O . THR A 1 416 ? -11.504 -15.257 42.373 1.00 92.38 416 THR A O 1
ATOM 3358 N N . ILE A 1 417 ? -11.218 -13.176 43.187 1.00 91.88 417 ILE A N 1
ATOM 3359 C CA . ILE A 1 417 ? -10.073 -12.822 42.340 1.00 91.88 417 ILE A CA 1
ATOM 3360 C C . ILE A 1 417 ? -8.815 -12.565 43.174 1.00 91.88 417 ILE A C 1
ATOM 3362 O O . ILE A 1 417 ? -8.889 -12.143 44.332 1.00 91.88 417 ILE A O 1
ATOM 3366 N N . ALA A 1 418 ? -7.646 -12.769 42.571 1.00 89.75 418 ALA A N 1
ATOM 3367 C CA . ALA A 1 418 ? -6.378 -12.394 43.182 1.00 89.75 418 ALA A CA 1
ATOM 3368 C C . ALA A 1 418 ? -6.305 -10.872 43.418 1.00 89.75 418 ALA A C 1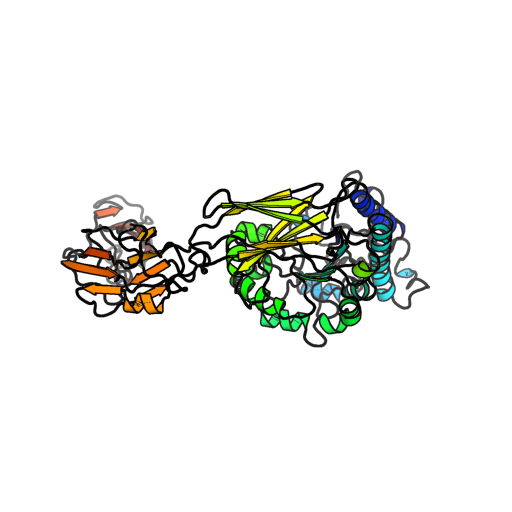
ATOM 3370 O O . ALA A 1 418 ? -6.821 -10.072 42.635 1.00 89.75 418 ALA A O 1
ATOM 3371 N N . VAL A 1 419 ? -5.611 -10.444 44.474 1.00 90.19 419 VAL A N 1
ATOM 3372 C CA . VAL A 1 419 ? -5.486 -9.013 44.828 1.00 90.19 419 VAL A CA 1
ATOM 3373 C C . VAL A 1 419 ? -4.730 -8.168 43.791 1.00 90.19 419 VAL A C 1
ATOM 3375 O O . VAL A 1 419 ? -4.796 -6.942 43.827 1.00 90.19 419 VAL A O 1
ATOM 3378 N N . ASN A 1 420 ? -4.003 -8.808 42.874 1.00 87.94 420 ASN A N 1
ATOM 3379 C CA . ASN A 1 420 ? -3.297 -8.186 41.752 1.00 87.94 420 ASN A CA 1
ATOM 3380 C C . ASN A 1 420 ? -4.015 -8.386 40.404 1.00 87.94 420 ASN A C 1
ATOM 3382 O O . ASN A 1 420 ? -3.428 -8.087 39.361 1.00 87.94 420 ASN A O 1
ATOM 3386 N N . ALA A 1 421 ? -5.240 -8.920 40.403 1.00 89.00 421 ALA A N 1
ATOM 3387 C CA . ALA A 1 421 ? -5.983 -9.184 39.181 1.00 89.00 421 ALA A CA 1
ATOM 3388 C C . ALA A 1 421 ? -6.221 -7.892 38.382 1.00 89.00 421 ALA A C 1
ATOM 3390 O O . ALA A 1 421 ? -6.507 -6.831 38.940 1.00 89.00 421 ALA A O 1
ATOM 3391 N N . VAL A 1 422 ? -6.111 -7.998 37.058 1.00 93.12 422 VAL A N 1
ATOM 3392 C CA . VAL A 1 422 ? -6.439 -6.915 36.126 1.00 93.12 422 VAL A CA 1
ATOM 3393 C C . VAL A 1 422 ? -7.871 -7.118 35.651 1.00 93.12 422 VAL A C 1
ATOM 3395 O O . VAL A 1 422 ? -8.185 -8.168 35.094 1.00 93.12 422 VAL A O 1
ATOM 3398 N N . ILE A 1 423 ? -8.731 -6.121 35.853 1.00 95.19 423 ILE A N 1
ATOM 3399 C CA . ILE A 1 423 ? -10.105 -6.136 35.337 1.00 95.19 423 ILE A CA 1
ATOM 3400 C C . ILE A 1 423 ? -10.086 -5.586 33.911 1.00 95.19 423 ILE A C 1
ATOM 3402 O O . ILE A 1 423 ? -9.628 -4.471 33.680 1.00 95.19 423 ILE A O 1
ATOM 3406 N N . GLU A 1 424 ? -10.598 -6.350 32.960 1.00 96.31 424 GLU A N 1
ATOM 3407 C CA . GLU A 1 424 ? -10.706 -5.998 31.549 1.00 96.31 424 GLU A CA 1
ATOM 3408 C C . GLU A 1 424 ? -12.177 -5.893 31.161 1.00 96.31 424 GLU A C 1
ATOM 3410 O O . GLU A 1 424 ? -12.963 -6.809 31.416 1.00 96.31 424 GLU A O 1
ATOM 3415 N N . ILE A 1 425 ? -12.543 -4.765 30.551 1.00 97.12 425 ILE A N 1
ATOM 3416 C CA . ILE A 1 425 ? -13.905 -4.470 30.104 1.00 97.12 425 ILE A CA 1
ATOM 3417 C C . ILE A 1 425 ? -13.854 -4.107 28.625 1.00 97.12 425 ILE A C 1
ATOM 3419 O O . ILE A 1 425 ? -13.149 -3.177 28.228 1.00 97.12 425 ILE A O 1
ATOM 3423 N N . GLU A 1 426 ? -14.618 -4.835 27.823 1.00 97.25 426 GLU A N 1
ATOM 3424 C CA . GLU A 1 426 ? -14.791 -4.601 26.397 1.00 97.25 426 GLU A CA 1
ATOM 3425 C C . GLU A 1 426 ? -16.202 -4.077 26.122 1.00 97.25 426 GLU A C 1
ATOM 3427 O O . GLU A 1 426 ? -17.201 -4.630 26.596 1.00 97.25 426 GLU A O 1
ATOM 3432 N N . PHE A 1 427 ? -16.280 -3.001 25.348 1.00 97.06 427 PHE A N 1
ATOM 3433 C CA . PHE A 1 427 ? -17.515 -2.356 24.933 1.00 97.06 427 PHE A CA 1
ATOM 3434 C C . PHE A 1 427 ? -17.850 -2.673 23.474 1.00 97.06 427 PHE A C 1
ATOM 3436 O O . PHE A 1 427 ? -16.979 -2.951 22.654 1.00 97.06 427 PHE A O 1
ATOM 3443 N N . SER A 1 428 ? -19.126 -2.561 23.107 1.00 96.00 428 SER A N 1
ATOM 3444 C CA . SER A 1 428 ? -19.563 -2.756 21.717 1.00 96.00 428 SER A CA 1
ATOM 3445 C C . SER A 1 428 ? -18.985 -1.718 20.746 1.00 96.00 428 SER A C 1
ATOM 3447 O O . SER A 1 428 ? -18.809 -2.000 19.561 1.00 96.00 428 SER A O 1
ATOM 3449 N N . LYS A 1 429 ? -18.667 -0.515 21.230 1.00 94.88 429 LYS A N 1
ATOM 3450 C CA . LYS A 1 429 ? -18.238 0.638 20.428 1.00 94.88 429 LYS A CA 1
ATOM 3451 C C . LYS A 1 429 ? -17.314 1.555 21.226 1.00 94.88 429 LYS A C 1
ATOM 3453 O O . LYS A 1 429 ? -17.175 1.394 22.435 1.00 94.88 429 LYS A O 1
ATOM 3458 N N . GLU A 1 430 ? -16.671 2.486 20.526 1.00 95.25 430 GLU A N 1
ATOM 3459 C CA . GLU A 1 430 ? -15.712 3.417 21.121 1.00 95.25 430 GLU A CA 1
ATOM 3460 C C . GLU A 1 430 ? -16.369 4.274 22.213 1.00 95.25 430 GLU A C 1
ATOM 3462 O O . GLU A 1 430 ? -17.431 4.873 22.010 1.00 95.25 430 GLU A O 1
ATOM 3467 N N . ILE A 1 431 ? -15.717 4.335 23.372 1.00 96.69 431 ILE A N 1
ATOM 3468 C CA . ILE A 1 431 ? -16.205 5.041 24.555 1.00 96.69 431 ILE A CA 1
ATOM 3469 C C . ILE A 1 431 ? -15.516 6.397 24.701 1.00 96.69 431 ILE A C 1
ATOM 3471 O O . ILE A 1 431 ? -14.303 6.518 24.511 1.00 96.69 431 ILE A O 1
ATOM 3475 N N . ASP A 1 432 ? -16.263 7.421 25.129 1.00 96.62 432 ASP A N 1
ATOM 3476 C CA . ASP A 1 432 ? -15.643 8.667 25.574 1.00 96.62 432 ASP A CA 1
ATOM 3477 C C . ASP A 1 432 ? -14.882 8.407 26.879 1.00 96.62 432 ASP A C 1
ATOM 3479 O O . ASP A 1 432 ? -15.463 8.264 27.960 1.00 96.62 432 ASP A O 1
ATOM 3483 N N . GLN A 1 433 ? -13.555 8.352 26.780 1.00 95.00 433 GLN A N 1
ATOM 3484 C CA . GLN A 1 433 ? -12.692 7.979 27.901 1.00 95.00 433 GLN A CA 1
ATOM 3485 C C . GLN A 1 433 ? -12.883 8.904 29.114 1.00 95.00 433 GLN A C 1
ATOM 3487 O O . GLN A 1 433 ? -12.778 8.454 30.253 1.00 95.00 433 GLN A O 1
ATOM 3492 N N . THR A 1 434 ? -13.205 10.185 28.893 1.00 95.75 434 THR A N 1
ATOM 3493 C CA . THR A 1 434 ? -13.447 11.156 29.974 1.00 95.75 434 THR A CA 1
ATOM 3494 C C . THR A 1 434 ? -14.701 10.802 30.777 1.00 95.75 434 THR A C 1
ATOM 3496 O O . THR A 1 434 ? -14.693 10.871 32.012 1.00 95.75 434 THR A O 1
ATOM 3499 N N . SER A 1 435 ? -15.772 10.400 30.093 1.00 96.81 435 SER A N 1
ATOM 3500 C CA . SER A 1 435 ? -17.005 9.927 30.713 1.00 96.81 435 SER A CA 1
ATOM 3501 C C . SER A 1 435 ? -16.771 8.630 31.488 1.00 96.81 435 SER A C 1
ATOM 3503 O O . SER A 1 435 ? -17.250 8.521 32.614 1.00 96.81 435 SER A O 1
ATOM 3505 N N . PHE A 1 436 ? -15.932 7.715 30.982 1.00 97.25 436 PHE A N 1
ATOM 3506 C CA . PHE A 1 436 ? -15.567 6.487 31.697 1.00 97.25 436 PHE A CA 1
ATOM 3507 C C . PHE A 1 436 ? -14.898 6.763 33.042 1.00 97.25 436 PHE A C 1
ATOM 3509 O O . PHE A 1 436 ? -15.331 6.225 34.058 1.00 97.25 436 PHE A O 1
ATOM 3516 N N . PHE A 1 437 ? -13.914 7.666 33.090 1.00 94.62 437 PHE A N 1
ATOM 3517 C CA . PHE A 1 437 ? -13.277 8.057 34.356 1.00 94.62 437 PHE A CA 1
ATOM 3518 C C . PHE A 1 437 ? -14.260 8.643 35.377 1.00 94.62 437 PHE A C 1
ATOM 3520 O O . PHE A 1 437 ? -14.011 8.571 36.576 1.00 94.62 437 PHE A O 1
ATOM 3527 N N . SER A 1 438 ? -15.354 9.248 34.910 1.00 94.75 438 SER A N 1
ATOM 3528 C CA . SER A 1 438 ? -16.384 9.825 35.778 1.00 94.75 438 SER A CA 1
ATOM 3529 C C . SER A 1 438 ? -17.448 8.803 36.193 1.00 94.75 438 SER A C 1
ATOM 3531 O O . SER A 1 438 ? -18.047 8.950 37.256 1.00 94.75 438 SER A O 1
ATOM 3533 N N . ALA A 1 439 ? -17.694 7.796 35.354 1.00 96.62 439 ALA A N 1
ATOM 3534 C CA . ALA A 1 439 ? -18.724 6.782 35.546 1.00 96.62 439 ALA A CA 1
ATOM 3535 C C . ALA A 1 439 ? -18.226 5.538 36.295 1.00 96.62 439 ALA A C 1
ATOM 3537 O O . ALA A 1 439 ? -19.033 4.835 36.902 1.00 96.62 439 ALA A O 1
ATOM 3538 N N . PHE A 1 440 ? -16.924 5.247 36.256 1.00 97.19 440 PHE A N 1
ATOM 3539 C CA . PHE A 1 440 ? -16.341 4.094 36.933 1.00 97.19 440 PHE A CA 1
ATOM 3540 C C . PHE A 1 440 ? -16.222 4.322 38.447 1.00 97.19 440 PHE A C 1
ATOM 3542 O O . PHE A 1 440 ? -15.740 5.357 38.908 1.00 97.19 440 PHE A O 1
ATOM 3549 N N . THR A 1 441 ? -16.623 3.322 39.227 1.00 96.06 441 THR A N 1
ATOM 3550 C CA . THR A 1 441 ? -16.529 3.307 40.691 1.00 96.06 441 THR A CA 1
ATOM 3551 C C . THR A 1 441 ? -16.076 1.937 41.185 1.00 96.06 441 THR A C 1
ATOM 3553 O O . THR A 1 441 ? -16.457 0.914 40.618 1.00 96.06 441 THR A O 1
ATOM 3556 N N . LEU A 1 442 ? -15.301 1.916 42.268 1.00 96.50 442 LEU A N 1
ATOM 3557 C CA . LEU A 1 442 ? -14.942 0.701 42.994 1.00 96.50 442 LEU A CA 1
ATOM 3558 C C . LEU A 1 442 ? -15.044 0.978 44.497 1.00 96.50 442 LEU A C 1
ATOM 3560 O O . LEU A 1 442 ? -14.547 1.998 44.974 1.00 96.50 442 LEU A O 1
ATOM 3564 N N . ILE A 1 443 ? -15.747 0.117 45.232 1.00 96.06 443 ILE A N 1
ATOM 3565 C CA . ILE A 1 443 ? -16.021 0.299 46.663 1.00 96.06 443 ILE A CA 1
ATOM 3566 C C . ILE A 1 443 ? -15.688 -0.996 47.416 1.00 96.06 443 ILE A C 1
ATOM 3568 O O . ILE A 1 443 ? -16.300 -2.009 47.106 1.00 96.06 443 ILE A O 1
ATOM 3572 N N . PRO A 1 444 ? -14.830 -0.989 48.454 1.00 95.62 444 PRO A N 1
ATOM 3573 C CA . PRO A 1 444 ? -14.043 0.144 48.942 1.00 95.62 444 PRO A CA 1
ATOM 3574 C C . PRO A 1 444 ? -13.083 0.711 47.887 1.00 95.62 444 PRO A C 1
ATOM 3576 O O . PRO A 1 444 ? -12.649 -0.006 46.993 1.00 95.62 444 PRO A O 1
ATOM 3579 N N . ASP A 1 445 ? -12.777 2.003 47.998 1.00 92.69 445 ASP A N 1
ATOM 3580 C CA . ASP A 1 445 ? -11.839 2.679 47.094 1.00 92.69 445 ASP A CA 1
ATOM 3581 C C . ASP A 1 445 ? -10.406 2.206 47.406 1.00 92.69 445 ASP A C 1
ATOM 3583 O O . ASP A 1 445 ? -9.996 2.315 48.570 1.00 92.69 445 ASP A O 1
ATOM 3587 N N . PRO A 1 446 ? -9.663 1.633 46.440 1.00 90.25 446 PRO A N 1
ATOM 3588 C CA . PRO A 1 446 ? -8.274 1.240 46.652 1.00 90.25 446 PRO A CA 1
ATOM 3589 C C . PRO A 1 446 ? -7.352 2.464 46.750 1.00 90.25 446 PRO A C 1
ATOM 3591 O O . PRO A 1 446 ? -7.676 3.552 46.279 1.00 90.25 446 PRO A O 1
ATOM 3594 N N . ASP A 1 447 ? -6.158 2.278 47.318 1.00 87.56 447 ASP A N 1
ATOM 3595 C CA . ASP A 1 447 ? -5.168 3.358 47.445 1.00 87.56 447 ASP A CA 1
ATOM 3596 C C . ASP A 1 447 ? -4.700 3.884 46.077 1.00 87.56 447 ASP A C 1
ATOM 3598 O O . ASP A 1 447 ? -4.524 5.094 45.889 1.00 87.56 447 ASP A O 1
ATOM 3602 N N . THR A 1 448 ? -4.523 2.982 45.106 1.00 90.75 448 THR A N 1
ATOM 3603 C CA . THR A 1 448 ? -4.195 3.327 43.722 1.00 90.75 448 THR A CA 1
ATOM 3604 C C . THR A 1 448 ? -4.967 2.490 42.714 1.00 90.75 448 THR A C 1
ATOM 3606 O O . THR A 1 448 ? -5.154 1.283 42.860 1.00 90.75 448 THR A O 1
ATOM 3609 N N . ILE A 1 449 ? -5.370 3.158 41.634 1.00 94.38 449 ILE A N 1
ATOM 3610 C CA . ILE A 1 449 ? -6.012 2.551 40.474 1.00 94.38 449 ILE A CA 1
ATOM 3611 C C . ILE A 1 449 ? -5.360 3.081 39.198 1.00 94.38 449 ILE A C 1
ATOM 3613 O O . ILE A 1 449 ? -5.112 4.283 39.060 1.00 94.38 449 ILE A O 1
ATOM 3617 N N . ALA A 1 450 ? -5.071 2.184 38.263 1.00 95.25 450 ALA A N 1
ATOM 3618 C CA . ALA A 1 450 ? -4.563 2.514 36.943 1.00 95.25 450 ALA A CA 1
ATOM 3619 C C . ALA A 1 450 ? -5.551 2.014 35.888 1.00 95.25 450 ALA A C 1
ATOM 3621 O O . ALA A 1 450 ? -5.752 0.814 35.743 1.00 95.25 450 ALA A O 1
ATOM 3622 N N . ILE A 1 451 ? -6.157 2.946 35.153 1.00 96.31 451 ILE A N 1
ATOM 3623 C CA . ILE A 1 451 ? -7.094 2.661 34.063 1.00 96.31 451 ILE A CA 1
ATOM 3624 C C . ILE A 1 451 ? -6.379 2.976 32.750 1.00 96.31 451 ILE A C 1
ATOM 3626 O O . ILE A 1 451 ? -5.970 4.118 32.519 1.00 96.31 451 ILE A O 1
ATOM 3630 N N . VAL A 1 452 ? -6.216 1.965 31.904 1.00 95.31 452 VAL A N 1
ATOM 3631 C CA . VAL A 1 452 ? -5.487 2.051 30.639 1.00 95.31 452 VAL A CA 1
ATOM 3632 C C . VAL A 1 452 ? -6.373 1.521 29.523 1.00 95.31 452 VAL A C 1
ATOM 3634 O O . VAL A 1 452 ? -6.796 0.371 29.548 1.00 95.31 452 VAL A O 1
ATOM 3637 N N . TRP A 1 453 ? -6.644 2.361 28.530 1.00 95.19 453 TRP A N 1
ATOM 3638 C CA . TRP A 1 453 ? -7.293 1.928 27.296 1.00 95.19 453 TRP A CA 1
ATOM 3639 C C . TRP A 1 453 ? -6.282 1.208 26.411 1.00 95.19 453 TRP A C 1
ATOM 3641 O O . TRP A 1 453 ? -5.151 1.682 26.260 1.00 95.19 453 TRP A O 1
ATOM 3651 N N . SER A 1 454 ? -6.683 0.077 25.830 1.00 92.00 454 SER A N 1
ATOM 3652 C CA . SER A 1 454 ? -5.829 -0.664 24.906 1.00 92.00 454 SER A CA 1
ATOM 3653 C C . SER A 1 454 ? -5.451 0.220 23.719 1.00 92.00 454 SER A C 1
ATOM 3655 O O . SER A 1 454 ? -6.290 0.893 23.120 1.00 92.00 454 SER A O 1
ATOM 3657 N N . ASN A 1 455 ? -4.162 0.220 23.396 1.00 84.50 455 ASN A N 1
ATOM 3658 C CA . ASN A 1 455 ? -3.601 0.872 22.218 1.00 84.50 455 ASN A CA 1
ATOM 3659 C C . ASN A 1 455 ? -3.395 -0.109 21.056 1.00 84.50 455 ASN A C 1
ATOM 3661 O O . ASN A 1 455 ? -2.785 0.269 20.054 1.00 84.50 455 ASN A O 1
ATOM 3665 N N . HIS A 1 456 ? -3.847 -1.358 21.206 1.00 85.62 456 HIS A N 1
ATOM 3666 C CA . HIS A 1 456 ? -3.818 -2.333 20.128 1.00 85.62 456 HIS A CA 1
ATOM 3667 C C . HIS A 1 456 ? -4.762 -1.881 19.005 1.00 85.62 456 HIS A C 1
ATOM 3669 O O . HIS A 1 456 ? -5.801 -1.268 19.260 1.00 85.62 456 HIS A O 1
ATOM 3675 N N . TRP A 1 457 ? -4.374 -2.122 17.756 1.00 81.69 457 TRP A N 1
ATOM 3676 C CA . TRP A 1 457 ? -5.027 -1.537 16.582 1.00 81.69 457 TRP A CA 1
ATOM 3677 C C . TRP A 1 457 ? -6.470 -2.015 16.369 1.00 81.69 457 TRP A C 1
ATOM 3679 O O . TRP A 1 457 ? -7.273 -1.272 15.816 1.00 81.69 457 TRP A O 1
ATOM 3689 N N . ASP A 1 458 ? -6.816 -3.209 16.847 1.00 81.88 458 ASP A N 1
ATOM 3690 C CA . ASP A 1 458 ? -8.171 -3.776 16.787 1.00 81.88 458 ASP A CA 1
ATOM 3691 C C . ASP A 1 458 ? -9.079 -3.300 17.932 1.00 81.88 458 ASP A C 1
ATOM 3693 O O . ASP A 1 458 ? -10.303 -3.423 17.854 1.00 81.88 458 ASP A O 1
ATOM 3697 N N . ALA A 1 459 ? -8.505 -2.724 18.992 1.00 84.69 459 ALA A N 1
ATOM 3698 C CA . ALA A 1 459 ? -9.259 -2.364 20.179 1.00 84.69 459 ALA A CA 1
ATOM 3699 C C . ALA A 1 459 ? -10.154 -1.149 19.936 1.00 84.69 459 ALA A C 1
ATOM 3701 O O . ALA A 1 459 ? -11.193 -1.040 20.578 1.00 84.69 459 ALA A O 1
ATOM 3702 N N . GLY A 1 460 ? -9.762 -0.218 19.055 1.00 82.81 460 GLY A N 1
ATOM 3703 C CA . GLY A 1 460 ? -10.598 0.909 18.614 1.00 82.81 460 GLY A CA 1
ATOM 3704 C C . GLY A 1 460 ? -11.243 1.726 19.744 1.00 82.81 460 GLY A C 1
ATOM 3705 O O . GLY A 1 460 ? -12.385 2.153 19.608 1.00 82.81 460 GLY A O 1
ATOM 3706 N N . GLY A 1 461 ? -10.566 1.861 20.894 1.00 88.31 461 GLY A N 1
ATOM 3707 C CA . GLY A 1 461 ? -11.107 2.534 22.084 1.00 88.31 461 GLY A CA 1
ATOM 3708 C C . GLY A 1 461 ? -12.291 1.817 22.753 1.00 88.31 461 GLY A C 1
ATOM 3709 O O . GLY A 1 461 ? -13.097 2.455 23.428 1.00 88.31 461 GLY A O 1
ATOM 3710 N N . LYS A 1 462 ? -12.404 0.499 22.563 1.00 94.44 462 LYS A N 1
ATOM 3711 C CA . LYS A 1 462 ? -13.454 -0.370 23.115 1.00 94.44 462 LYS A CA 1
ATOM 3712 C C . LYS A 1 462 ? -12.990 -1.202 24.307 1.00 94.44 462 LYS A C 1
ATOM 3714 O O . LYS A 1 462 ? -13.831 -1.673 25.058 1.00 94.44 462 LYS A O 1
ATOM 3719 N N . LEU A 1 463 ? -11.682 -1.390 24.487 1.00 96.44 463 LEU A N 1
ATOM 3720 C CA . LEU A 1 463 ? -11.111 -2.228 25.545 1.00 96.44 463 LEU A CA 1
ATOM 3721 C C . LEU A 1 463 ? -10.370 -1.380 26.581 1.00 96.44 463 LEU A C 1
ATOM 3723 O O . LEU A 1 463 ? -9.450 -0.631 26.235 1.00 96.44 463 LEU A O 1
ATOM 3727 N N . VAL A 1 464 ? -10.736 -1.541 27.850 1.00 97.25 464 VAL A N 1
ATOM 3728 C CA . VAL A 1 464 ? -10.082 -0.900 28.995 1.00 97.25 464 VAL A CA 1
ATOM 3729 C C . VAL A 1 464 ? -9.608 -1.943 30.004 1.00 97.25 464 VAL A C 1
ATOM 3731 O O . VAL A 1 464 ? -10.352 -2.849 30.370 1.00 97.25 464 VAL A O 1
ATOM 3734 N N . SER A 1 465 ? -8.372 -1.783 30.473 1.00 96.56 465 SER A N 1
ATOM 3735 C CA . SER A 1 465 ? -7.756 -2.591 31.524 1.00 96.56 465 SER A CA 1
ATOM 3736 C C . SER A 1 465 ? -7.573 -1.748 32.785 1.00 96.56 465 SER A C 1
ATOM 3738 O O . SER A 1 465 ? -7.074 -0.620 32.739 1.00 96.56 465 SER A O 1
ATOM 3740 N N . ILE A 1 466 ? -7.960 -2.302 33.925 1.00 96.69 466 ILE A N 1
ATOM 3741 C CA . ILE A 1 466 ? -7.941 -1.660 35.235 1.00 96.69 466 ILE A CA 1
ATOM 3742 C C . ILE A 1 466 ? -7.052 -2.499 36.144 1.00 96.69 466 ILE A C 1
ATOM 3744 O O . ILE A 1 466 ? -7.344 -3.664 36.402 1.00 96.69 466 ILE A O 1
ATOM 3748 N N . SER A 1 467 ? -5.956 -1.916 36.616 1.00 95.00 467 SER A N 1
ATOM 3749 C CA . SER A 1 467 ? -5.002 -2.576 37.508 1.00 95.00 467 SER A CA 1
ATOM 3750 C C . SER A 1 467 ? -4.820 -1.808 38.816 1.00 95.00 467 SER A C 1
ATOM 3752 O O . SER A 1 467 ? -5.127 -0.615 38.910 1.00 95.00 467 SER A O 1
ATOM 3754 N N . PHE A 1 468 ? -4.315 -2.513 39.830 1.00 94.31 468 PHE A N 1
ATOM 3755 C CA . PHE A 1 468 ? -4.187 -2.029 41.206 1.00 94.31 468 PHE A CA 1
ATOM 3756 C C . PHE A 1 468 ? -2.715 -2.091 41.642 1.00 94.31 468 PHE A C 1
ATOM 3758 O O . PHE A 1 468 ? -2.267 -3.128 42.134 1.00 94.31 468 PHE A O 1
ATOM 3765 N N . PRO A 1 469 ? -1.921 -1.022 41.425 1.00 90.81 469 PRO A N 1
ATOM 3766 C CA . PRO A 1 469 ? -0.486 -1.029 41.719 1.00 90.81 469 PRO A CA 1
ATOM 3767 C C . PRO A 1 469 ? -0.137 -1.338 43.179 1.00 90.81 469 PRO A C 1
ATOM 3769 O O . PRO A 1 469 ? 0.850 -2.027 43.426 1.00 90.81 469 PRO A O 1
ATOM 3772 N N . ASP A 1 470 ? -0.948 -0.866 44.129 1.00 91.06 470 ASP A N 1
ATOM 3773 C CA . ASP A 1 470 ? -0.764 -1.135 45.563 1.00 91.06 470 ASP A CA 1
ATOM 3774 C C . ASP A 1 470 ? -1.491 -2.401 46.050 1.00 91.06 470 ASP A C 1
ATOM 3776 O O . ASP A 1 470 ? -1.535 -2.651 47.253 1.00 91.06 470 ASP A O 1
ATOM 3780 N N . LEU A 1 471 ? -1.988 -3.226 45.118 1.00 91.12 471 LEU A N 1
ATOM 3781 C CA . LEU A 1 471 ? -2.857 -4.379 45.360 1.00 91.12 471 LEU A CA 1
ATOM 3782 C C . LEU A 1 471 ? -4.213 -3.993 45.968 1.00 91.12 471 LEU A C 1
ATOM 3784 O O . LEU A 1 471 ? -4.394 -2.945 46.587 1.00 91.12 471 LEU A O 1
ATOM 3788 N N . LEU A 1 472 ? -5.195 -4.865 45.780 1.00 92.62 472 LEU A N 1
ATOM 3789 C CA . LEU A 1 472 ? -6.421 -4.831 46.563 1.00 92.62 472 LEU A CA 1
ATOM 3790 C C . LEU A 1 472 ? -6.168 -5.395 47.971 1.00 92.62 472 LEU A C 1
ATOM 3792 O O . LEU A 1 472 ? -5.226 -6.152 48.207 1.00 92.62 472 LEU A O 1
ATOM 3796 N N . GLU A 1 473 ? -7.038 -5.051 48.915 1.00 93.62 473 GLU A N 1
ATOM 3797 C CA . GLU A 1 473 ? -7.029 -5.658 50.245 1.00 93.62 473 GLU A CA 1
ATOM 3798 C C . GLU A 1 473 ? -7.408 -7.138 50.139 1.00 93.62 473 GLU A C 1
ATOM 3800 O O . GLU A 1 473 ? -8.285 -7.499 49.356 1.00 93.62 473 GLU A O 1
ATOM 3805 N N . PHE A 1 474 ? -6.765 -7.996 50.929 1.00 92.19 474 PHE A N 1
ATOM 3806 C CA . PHE A 1 474 ? -7.074 -9.428 50.981 1.00 92.19 474 PHE A CA 1
ATOM 3807 C C . PHE A 1 474 ? -8.357 -9.704 51.774 1.00 92.19 474 PHE A C 1
ATOM 3809 O O . PHE A 1 474 ? -8.639 -9.023 52.760 1.00 92.19 474 PHE A O 1
ATOM 3816 N N . ASP A 1 475 ? -9.063 -10.778 51.416 1.00 93.06 475 ASP A N 1
ATOM 3817 C CA . ASP A 1 475 ? -10.312 -11.220 52.056 1.00 93.06 475 ASP A CA 1
ATOM 3818 C C . ASP A 1 475 ? -11.364 -10.097 52.162 1.00 93.06 475 ASP A C 1
ATOM 3820 O O . ASP A 1 475 ? -12.068 -9.963 53.169 1.00 93.06 475 ASP A O 1
ATOM 3824 N N . GLN A 1 476 ? -11.450 -9.260 51.129 1.00 94.75 476 GLN A N 1
ATOM 3825 C CA . GLN A 1 476 ? -12.287 -8.068 51.092 1.00 94.75 476 GLN A CA 1
ATOM 3826 C C . GLN A 1 476 ? -13.322 -8.170 49.967 1.00 94.75 476 GLN A C 1
ATOM 3828 O O . GLN A 1 476 ? -13.012 -8.484 48.821 1.00 94.75 476 GLN A O 1
ATOM 3833 N N . GLU A 1 477 ? -14.571 -7.851 50.305 1.00 96.69 477 GLU A N 1
ATOM 3834 C CA . GLU A 1 477 ? -15.652 -7.711 49.331 1.00 96.69 477 GLU A CA 1
ATOM 3835 C C . GLU A 1 477 ? -15.556 -6.337 48.657 1.00 96.69 477 GLU A C 1
ATOM 3837 O O . GLU A 1 477 ? -15.449 -5.314 49.347 1.00 96.69 477 GLU A O 1
ATOM 3842 N N . TYR A 1 478 ? -15.609 -6.328 47.328 1.00 96.69 478 TYR A N 1
ATOM 3843 C CA . TYR A 1 478 ? -15.601 -5.145 46.480 1.00 96.69 478 TYR A CA 1
ATOM 3844 C C . TYR A 1 478 ? -16.867 -5.078 45.620 1.00 96.69 478 TYR A C 1
ATOM 3846 O O . TYR A 1 478 ? -17.392 -6.085 45.146 1.00 96.69 478 TYR A O 1
ATOM 3854 N N . GLU A 1 479 ? -17.339 -3.862 45.381 1.00 97.31 479 GLU A N 1
ATOM 3855 C CA . GLU A 1 479 ? -18.433 -3.519 44.486 1.00 97.31 479 GLU A CA 1
ATOM 3856 C C . GLU A 1 479 ? -17.891 -2.603 43.383 1.00 97.31 479 GLU A C 1
ATOM 3858 O O . GLU A 1 479 ? -17.559 -1.442 43.627 1.00 97.31 479 GLU A O 1
ATOM 3863 N N . MET A 1 480 ? -17.772 -3.143 42.170 1.00 96.31 480 MET A N 1
ATOM 3864 C CA . MET A 1 480 ? -17.446 -2.393 40.959 1.00 96.31 480 MET A CA 1
ATOM 3865 C C . MET A 1 480 ? -18.735 -1.859 40.337 1.00 96.31 480 MET A C 1
ATOM 3867 O O . MET A 1 480 ? -19.693 -2.608 40.157 1.00 96.31 480 MET A O 1
ATOM 3871 N N . GLY A 1 481 ? -18.755 -0.588 39.954 1.00 96.00 481 GLY A N 1
ATOM 3872 C CA . GLY A 1 481 ? -19.888 0.035 39.279 1.00 96.00 481 GLY A CA 1
ATOM 3873 C C . GLY A 1 481 ? -19.470 0.849 38.063 1.00 96.00 481 GLY A C 1
ATOM 3874 O O . GLY A 1 481 ? -18.444 1.524 38.090 1.00 96.00 481 GLY A O 1
ATOM 3875 N N . ILE A 1 482 ? -20.302 0.827 37.025 1.00 97.44 482 ILE A N 1
ATOM 3876 C CA . ILE A 1 482 ? -20.285 1.788 35.917 1.00 97.44 482 ILE A CA 1
ATOM 3877 C C . ILE A 1 482 ? -21.650 2.470 35.916 1.00 97.44 482 ILE A C 1
ATOM 3879 O O . ILE A 1 482 ? -22.677 1.794 35.831 1.00 97.44 482 ILE A O 1
ATOM 3883 N N . THR A 1 483 ? -21.684 3.793 36.060 1.00 96.62 483 THR A N 1
ATOM 3884 C CA . THR A 1 483 ? -22.949 4.537 36.108 1.00 96.62 483 THR A CA 1
ATOM 3885 C C . THR A 1 483 ? -23.587 4.698 34.726 1.00 96.62 483 THR A C 1
ATOM 3887 O O . THR A 1 483 ? -22.936 4.581 33.690 1.00 96.62 483 THR A O 1
ATOM 3890 N N . ALA A 1 484 ? -24.875 5.047 34.727 1.00 94.12 484 ALA A N 1
ATOM 3891 C CA . ALA A 1 484 ? -25.649 5.411 33.539 1.00 94.12 484 ALA A CA 1
ATOM 3892 C C . ALA A 1 484 ? -25.108 6.633 32.768 1.00 94.12 484 ALA A C 1
ATOM 3894 O O . ALA A 1 484 ? -25.522 6.881 31.638 1.00 94.12 484 ALA A O 1
ATOM 3895 N N . ASP A 1 485 ? -24.219 7.419 33.384 1.00 95.19 485 ASP A N 1
ATOM 3896 C CA . ASP A 1 485 ? -23.654 8.632 32.784 1.00 95.19 485 ASP A CA 1
ATOM 3897 C C . ASP A 1 485 ? -22.477 8.332 31.836 1.00 95.19 485 ASP A C 1
ATOM 3899 O O . ASP A 1 485 ? -21.959 9.257 31.208 1.00 95.19 485 ASP A O 1
ATOM 3903 N N . LEU A 1 486 ? -22.032 7.071 31.739 1.00 97.56 486 LEU A N 1
ATOM 3904 C CA . LEU A 1 486 ? -21.054 6.645 30.738 1.00 97.56 486 LEU A CA 1
ATOM 3905 C C . LEU A 1 486 ? -21.602 6.925 29.333 1.00 97.56 486 LEU A C 1
ATOM 3907 O O . LEU A 1 486 ? -22.757 6.609 29.046 1.00 97.56 486 LEU A O 1
ATOM 3911 N N . MET A 1 487 ? -20.777 7.498 28.457 1.00 97.44 487 MET A N 1
ATOM 3912 C CA . MET A 1 487 ? -21.163 7.843 27.090 1.00 97.44 487 MET A CA 1
ATOM 3913 C C . MET A 1 487 ? -20.182 7.278 26.065 1.00 97.44 487 MET A C 1
ATOM 3915 O O . MET A 1 487 ? -18.988 7.122 26.328 1.00 97.44 487 MET A O 1
ATOM 3919 N N . ASP A 1 488 ? -20.686 7.019 24.864 1.00 96.44 488 ASP A N 1
ATOM 3920 C CA . ASP A 1 488 ? -19.839 6.852 23.686 1.00 96.44 488 ASP A CA 1
ATOM 3921 C C . ASP A 1 488 ? -19.301 8.202 23.166 1.00 96.44 488 ASP A C 1
ATOM 3923 O O . ASP A 1 488 ? -19.633 9.281 23.669 1.00 96.44 488 ASP A O 1
ATOM 3927 N N . VAL A 1 489 ? -18.490 8.151 22.110 1.00 95.31 489 VAL A N 1
ATOM 3928 C CA . VAL A 1 489 ? -17.886 9.340 21.480 1.00 95.31 489 VAL A CA 1
ATOM 3929 C C . VAL A 1 489 ? -18.879 10.292 20.794 1.00 95.31 489 VAL A C 1
ATOM 3931 O O . VAL A 1 489 ? -18.506 11.420 20.463 1.00 95.31 489 VAL A O 1
ATOM 3934 N N . ILE A 1 490 ? -20.138 9.884 20.587 1.00 93.56 490 ILE A N 1
ATOM 3935 C CA . ILE A 1 490 ? -21.203 10.733 20.022 1.00 93.56 490 ILE A CA 1
ATOM 3936 C C . ILE A 1 490 ? -22.242 11.178 21.064 1.00 93.56 490 ILE A C 1
ATOM 3938 O O . ILE A 1 490 ? -23.173 11.912 20.725 1.00 93.56 490 ILE A O 1
ATOM 3942 N N . GLY A 1 491 ? -22.060 10.804 22.334 1.00 95.06 491 GLY A N 1
ATOM 3943 C CA . GLY A 1 491 ? -22.890 11.217 23.463 1.00 95.06 491 GLY A CA 1
ATOM 3944 C C . GLY A 1 491 ? -24.107 10.331 23.744 1.00 95.06 491 GLY A C 1
ATOM 3945 O O . GLY A 1 491 ? -25.005 10.774 24.463 1.00 95.06 491 GLY A O 1
ATOM 3946 N N . LEU A 1 492 ? -24.180 9.113 23.199 1.00 95.62 492 LEU A N 1
ATOM 3947 C CA . LEU A 1 492 ? -25.189 8.133 23.607 1.00 95.62 492 LEU A CA 1
ATOM 3948 C C . LEU A 1 492 ? -24.805 7.526 24.952 1.00 95.62 492 LEU A C 1
ATOM 3950 O O . LEU A 1 492 ? -23.673 7.087 25.150 1.00 95.62 492 LEU A O 1
ATOM 3954 N N . VAL A 1 493 ? -25.772 7.505 25.864 1.00 96.75 493 VAL A N 1
ATOM 3955 C CA . VAL A 1 493 ? -25.605 6.987 27.224 1.00 96.75 493 VAL A CA 1
ATOM 3956 C C . VAL A 1 493 ? -25.609 5.461 27.248 1.00 96.75 493 VAL A C 1
ATOM 3958 O O . VAL A 1 493 ? -26.303 4.828 26.459 1.00 96.75 493 VAL A O 1
ATOM 3961 N N . PHE A 1 494 ? -24.833 4.893 28.163 1.00 97.56 494 PHE A N 1
ATOM 3962 C CA . PHE A 1 494 ? -24.605 3.461 28.335 1.00 97.56 494 PHE A CA 1
ATOM 3963 C C . PHE A 1 494 ? -25.872 2.670 28.672 1.00 97.56 494 PHE A C 1
ATOM 3965 O O . PHE A 1 494 ? -26.710 3.121 29.453 1.00 97.56 494 PHE A O 1
ATOM 3972 N N . ASP A 1 495 ? -25.988 1.483 28.081 1.00 97.00 495 ASP A N 1
ATOM 3973 C CA . ASP A 1 495 ? -27.024 0.494 28.373 1.00 97.00 495 ASP A CA 1
ATOM 3974 C C . ASP A 1 495 ? -26.404 -0.667 29.172 1.00 97.00 495 ASP A C 1
ATOM 3976 O O . ASP A 1 495 ? -25.927 -1.671 28.634 1.00 97.00 495 ASP A O 1
ATOM 3980 N N . GLY A 1 496 ? -26.366 -0.507 30.496 1.00 94.31 496 GLY A N 1
ATOM 3981 C CA . GLY A 1 496 ? -25.812 -1.507 31.406 1.00 94.31 496 GLY A CA 1
A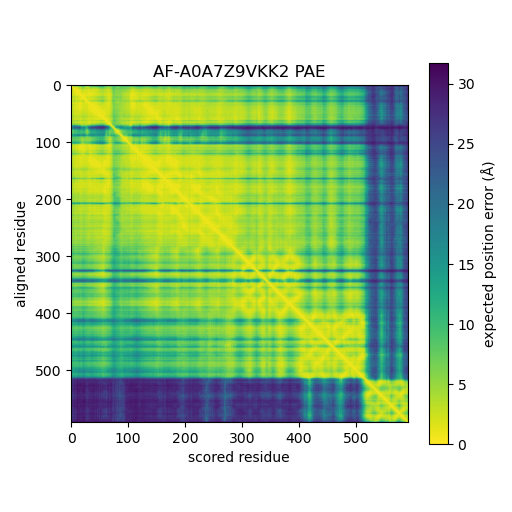TOM 3982 C C . GLY A 1 496 ? -26.698 -2.730 31.639 1.00 94.31 496 GLY A C 1
ATOM 3983 O O . GLY A 1 496 ? -26.202 -3.734 32.158 1.00 94.31 496 GLY A O 1
ATOM 3984 N N . ASN A 1 497 ? -27.986 -2.671 31.283 1.00 93.44 497 ASN A N 1
ATOM 3985 C CA . ASN A 1 497 ? -28.944 -3.760 31.500 1.00 93.44 497 ASN A CA 1
ATOM 3986 C C . ASN A 1 497 ? -29.242 -4.567 30.210 1.00 93.44 497 ASN A C 1
ATOM 3988 O O . ASN A 1 497 ? -29.842 -5.644 30.295 1.00 93.44 497 ASN A O 1
ATOM 3992 N N . MET A 1 498 ? -28.758 -4.085 29.059 1.00 92.94 498 MET A N 1
ATOM 3993 C CA . MET A 1 498 ? -28.914 -4.635 27.710 1.00 92.94 498 MET A CA 1
ATOM 3994 C C . MET A 1 498 ? -30.374 -4.735 27.238 1.00 92.94 498 MET A C 1
ATOM 3996 O O . MET A 1 498 ? -30.736 -5.688 26.537 1.00 92.94 498 MET A O 1
ATOM 4000 N N . ASP A 1 499 ? -31.240 -3.801 27.636 1.00 94.00 499 ASP A N 1
ATOM 4001 C CA . ASP A 1 499 ? -32.639 -3.750 27.195 1.00 94.00 499 ASP A CA 1
ATOM 4002 C C . ASP A 1 499 ? -32.852 -2.974 25.883 1.00 94.00 499 ASP A C 1
ATOM 4004 O O . ASP A 1 499 ? -33.950 -3.018 25.312 1.00 94.00 499 ASP A O 1
ATOM 4008 N N . GLY A 1 500 ? -31.786 -2.365 25.356 1.00 90.44 500 GLY A N 1
ATOM 4009 C CA . GLY A 1 500 ? -31.770 -1.587 24.124 1.00 90.44 500 GLY A CA 1
ATOM 4010 C C . GLY A 1 500 ? -32.002 -0.089 24.332 1.00 90.44 500 GLY A C 1
ATOM 4011 O O . GLY A 1 500 ? -31.921 0.665 23.358 1.00 90.44 500 GLY A O 1
ATOM 4012 N N . GLU A 1 501 ? -32.274 0.362 25.558 1.00 92.88 501 GLU A N 1
ATOM 4013 C CA . GLU A 1 501 ? -32.369 1.772 25.924 1.00 92.88 501 GLU A CA 1
ATOM 4014 C C . GLU A 1 501 ? -31.178 2.183 26.803 1.00 92.88 501 GLU A C 1
ATOM 4016 O O . GLU A 1 501 ? -30.862 1.584 27.823 1.00 92.88 501 GLU A O 1
ATOM 4021 N N . GLY A 1 502 ? -30.490 3.251 26.401 1.00 93.38 502 GLY A N 1
ATOM 4022 C CA . GLY A 1 502 ? -29.394 3.799 27.192 1.00 93.38 502 GLY A CA 1
ATOM 4023 C C . GLY A 1 502 ? -29.895 4.568 28.417 1.00 93.38 502 GLY A C 1
ATOM 4024 O O . GLY A 1 502 ? -30.990 5.138 28.415 1.00 93.38 502 GLY A O 1
ATOM 4025 N N . GLY A 1 503 ? -29.041 4.680 29.431 1.00 94.62 503 GLY A N 1
ATOM 4026 C CA . GLY A 1 503 ? -29.321 5.401 30.674 1.00 94.62 503 GLY A CA 1
ATOM 4027 C C . GLY A 1 503 ? -29.368 4.514 31.915 1.00 94.62 503 GLY A C 1
ATOM 4028 O O . GLY A 1 503 ? -29.874 4.961 32.947 1.00 94.62 503 GLY A O 1
ATOM 4029 N N . ASP A 1 504 ? -28.804 3.310 31.840 1.00 95.00 504 ASP A N 1
ATOM 4030 C CA . ASP A 1 504 ? -28.689 2.381 32.959 1.00 95.00 504 ASP A CA 1
ATOM 4031 C C . ASP A 1 504 ? -27.227 2.009 33.216 1.00 95.00 504 ASP A C 1
ATOM 4033 O O . ASP A 1 504 ? -26.434 1.817 32.298 1.00 95.00 504 ASP A O 1
ATOM 4037 N N . GLY A 1 505 ? -26.864 1.914 34.495 1.00 95.00 505 GLY A N 1
ATOM 4038 C CA . GLY A 1 505 ? -25.546 1.451 34.921 1.00 95.00 505 GLY A CA 1
ATOM 4039 C C . GLY A 1 505 ? -25.503 -0.056 35.177 1.00 95.00 505 GLY A C 1
ATOM 4040 O O . GLY A 1 505 ? -26.516 -0.750 35.112 1.00 95.00 505 GLY A O 1
ATOM 4041 N N . ILE A 1 506 ? -24.330 -0.551 35.558 1.00 95.56 506 ILE A N 1
ATOM 4042 C CA . ILE A 1 506 ? -24.126 -1.925 36.025 1.00 95.56 506 ILE A CA 1
ATOM 4043 C C . ILE A 1 506 ? -23.326 -1.926 37.327 1.00 95.56 506 ILE A C 1
ATOM 4045 O O . ILE A 1 506 ? -22.480 -1.061 37.557 1.00 95.56 506 ILE A O 1
ATOM 4049 N N . THR A 1 507 ? -23.596 -2.910 38.182 1.00 95.69 507 THR A N 1
ATOM 4050 C CA . THR A 1 507 ? -22.861 -3.139 39.426 1.00 95.69 507 THR A CA 1
ATOM 4051 C C . THR A 1 507 ? -22.519 -4.618 39.551 1.00 95.69 507 THR A C 1
ATOM 4053 O O . THR A 1 507 ? -23.386 -5.474 39.370 1.00 95.69 507 THR A O 1
ATOM 4056 N N . ILE A 1 508 ? -21.262 -4.917 39.862 1.00 95.50 508 ILE A N 1
ATOM 4057 C CA . ILE A 1 508 ? -20.725 -6.269 40.007 1.00 95.50 508 ILE A CA 1
ATOM 4058 C C . ILE A 1 508 ? -20.023 -6.352 41.357 1.00 95.50 508 ILE A C 1
ATOM 4060 O O . ILE A 1 508 ? -19.119 -5.574 41.649 1.00 95.50 508 ILE A O 1
ATOM 4064 N N . GLN A 1 509 ? -20.452 -7.302 42.180 1.00 97.06 509 GLN A N 1
ATOM 4065 C CA . GLN A 1 509 ? -19.807 -7.604 43.455 1.00 97.06 509 GLN A CA 1
ATOM 4066 C C . GLN A 1 509 ? -18.829 -8.760 43.267 1.00 97.06 509 GLN A C 1
ATOM 4068 O O . GLN A 1 509 ? -19.161 -9.719 42.570 1.00 97.06 509 GLN A O 1
ATOM 4073 N N . PHE A 1 510 ? -17.655 -8.684 43.881 1.00 95.50 510 PHE A N 1
ATOM 4074 C CA . PHE A 1 510 ? -16.643 -9.740 43.886 1.00 95.50 510 PHE A CA 1
ATOM 4075 C C . PHE A 1 510 ? -15.863 -9.728 45.206 1.00 95.50 510 PHE A C 1
ATOM 4077 O O . PHE A 1 510 ? -15.944 -8.780 45.985 1.00 95.50 510 PHE A O 1
ATOM 4084 N N . HIS A 1 511 ? -15.123 -10.795 45.470 1.00 95.50 511 HIS A N 1
ATOM 4085 C CA . HIS A 1 511 ? -14.302 -10.972 46.665 1.00 95.50 511 HIS A CA 1
ATOM 4086 C C . HIS A 1 511 ? -12.833 -11.093 46.272 1.00 95.50 511 HIS A C 1
ATOM 4088 O O . HIS A 1 511 ? -12.519 -11.606 45.200 1.00 95.50 511 HIS A O 1
ATOM 4094 N N . THR A 1 512 ? -11.919 -10.648 47.123 1.00 93.38 512 THR A N 1
ATOM 4095 C CA . THR A 1 512 ? -10.492 -10.930 46.946 1.00 93.38 512 THR A CA 1
ATOM 4096 C C . THR A 1 512 ? -10.069 -12.152 47.740 1.00 93.38 512 THR A C 1
ATOM 4098 O O . THR A 1 512 ? -10.611 -12.457 48.803 1.00 93.38 512 THR A O 1
ATOM 4101 N N . GLU A 1 513 ? -9.078 -12.874 47.233 1.00 88.00 513 GLU A N 1
ATOM 4102 C CA . GLU A 1 513 ? -8.513 -14.019 47.940 1.00 88.00 513 GLU A CA 1
ATOM 4103 C C . GLU A 1 513 ? -8.016 -13.649 49.343 1.00 88.00 513 GLU A C 1
ATOM 4105 O O . GLU A 1 513 ? -7.613 -12.518 49.630 1.00 88.00 513 GLU A O 1
ATOM 4110 N N . SER A 1 514 ? -8.044 -14.625 50.249 1.00 84.56 514 SER A N 1
ATOM 4111 C CA . SER A 1 514 ? -7.457 -14.466 51.575 1.00 84.56 514 SER A CA 1
ATOM 4112 C C . SER A 1 514 ? -5.938 -14.351 51.495 1.00 84.56 514 SER A C 1
ATOM 4114 O O . SER A 1 514 ? -5.322 -14.914 50.596 1.00 84.56 514 SER A O 1
ATOM 4116 N N . THR A 1 515 ? -5.326 -13.686 52.478 1.00 76.19 515 THR A N 1
ATOM 4117 C CA . THR A 1 515 ? -3.861 -13.665 52.608 1.00 76.19 515 THR A CA 1
ATOM 4118 C C . THR A 1 515 ? -3.310 -15.084 52.592 1.00 76.19 515 THR A C 1
ATOM 4120 O O . THR A 1 515 ? -3.799 -15.947 53.326 1.00 76.19 515 THR A O 1
ATOM 4123 N N . ASP A 1 516 ? -2.271 -15.314 51.792 1.00 68.06 516 ASP A N 1
ATOM 4124 C CA . ASP A 1 516 ? -1.537 -16.565 51.863 1.00 68.06 516 ASP A CA 1
ATOM 4125 C C . ASP A 1 516 ? -0.796 -16.646 53.207 1.00 68.06 516 ASP A C 1
ATOM 4127 O O . ASP A 1 516 ? 0.085 -15.846 53.535 1.00 68.06 516 ASP A O 1
ATOM 4131 N N . LEU A 1 517 ? -1.235 -17.584 54.044 1.00 65.69 517 LEU A N 1
ATOM 4132 C CA . LEU A 1 517 ? -0.705 -17.818 55.387 1.00 65.69 517 LEU A CA 1
ATOM 4133 C C . LEU A 1 517 ? 0.287 -18.986 55.420 1.00 65.69 517 LEU A C 1
ATOM 4135 O O . LEU A 1 517 ? 0.827 -19.306 56.488 1.00 65.69 517 LEU A O 1
ATOM 4139 N N . THR A 1 518 ? 0.512 -19.644 54.287 1.00 64.62 518 THR A N 1
ATOM 4140 C CA . THR A 1 518 ? 1.340 -20.836 54.150 1.00 64.62 518 THR A CA 1
ATOM 4141 C C . THR A 1 518 ? 2.432 -20.562 53.141 1.00 64.62 518 THR A C 1
ATOM 4143 O O . THR A 1 518 ? 2.175 -20.601 51.962 1.00 64.62 518 THR A O 1
ATOM 4146 N N . GLY A 1 519 ? 3.658 -20.318 53.608 1.00 74.75 519 GLY A N 1
ATOM 4147 C CA . GLY A 1 519 ? 4.764 -20.112 52.673 1.00 74.75 519 GLY A CA 1
ATOM 4148 C C . GLY A 1 519 ? 5.101 -21.364 51.845 1.00 74.75 519 GLY A C 1
ATOM 4149 O O . GLY A 1 519 ? 4.744 -22.481 52.252 1.00 74.75 519 GLY A O 1
ATOM 4150 N N . PRO A 1 520 ? 5.930 -21.200 50.799 1.00 84.56 520 PRO A N 1
ATOM 4151 C CA . PRO A 1 520 ? 6.108 -22.184 49.736 1.00 84.56 520 PRO A CA 1
ATOM 4152 C C . PRO A 1 520 ? 6.573 -23.543 50.233 1.00 84.56 520 PRO A C 1
ATOM 4154 O O . PRO A 1 520 ? 7.580 -23.658 50.946 1.00 84.56 520 PRO A O 1
ATOM 4157 N N . GLN A 1 521 ? 5.878 -24.600 49.816 1.00 86.62 521 GLN A N 1
ATOM 4158 C CA . GLN A 1 521 ? 6.213 -25.984 50.128 1.00 86.62 521 GLN A CA 1
ATOM 4159 C C . GLN A 1 521 ? 6.764 -26.693 48.897 1.00 86.62 521 GLN A C 1
ATOM 4161 O O . GLN A 1 521 ? 6.164 -26.713 47.829 1.00 86.62 521 GLN A O 1
ATOM 4166 N N . VAL A 1 522 ? 7.903 -27.366 49.063 1.00 88.25 522 VAL A N 1
ATOM 4167 C CA . VAL A 1 522 ? 8.404 -28.269 48.022 1.00 88.25 522 VAL A CA 1
ATOM 4168 C C . VAL A 1 522 ? 7.475 -29.485 47.950 1.00 88.25 522 VAL A C 1
ATOM 4170 O O . VAL A 1 522 ? 7.429 -30.292 48.882 1.00 88.25 522 VAL A O 1
ATOM 4173 N N . THR A 1 523 ? 6.747 -29.624 46.848 1.00 89.94 523 THR A N 1
ATOM 4174 C CA . THR A 1 523 ? 5.812 -30.725 46.583 1.00 89.94 523 THR A CA 1
ATOM 4175 C C . THR A 1 523 ? 6.488 -31.915 45.917 1.00 89.94 523 THR A C 1
ATOM 4177 O O . THR A 1 523 ? 6.128 -33.062 46.191 1.00 89.94 523 THR A O 1
ATOM 4180 N N . GLU A 1 524 ? 7.503 -31.665 45.090 1.00 90.00 524 GLU A N 1
ATOM 4181 C CA . GLU A 1 524 ? 8.291 -32.699 44.427 1.00 90.00 524 GLU A CA 1
ATOM 4182 C C . GLU A 1 524 ? 9.783 -32.355 44.437 1.00 90.00 524 GLU A C 1
ATOM 4184 O O . GLU A 1 524 ? 10.187 -31.198 44.320 1.00 90.00 524 GLU A O 1
ATOM 4189 N N . PHE A 1 525 ? 10.617 -33.384 44.594 1.00 91.06 525 PHE A N 1
ATOM 4190 C CA . PHE A 1 525 ? 12.068 -33.256 44.564 1.00 91.06 525 PHE A CA 1
ATOM 4191 C C . PHE A 1 525 ? 12.706 -34.450 43.848 1.00 91.06 525 PHE A C 1
ATOM 4193 O O . PHE A 1 525 ? 12.423 -35.611 44.165 1.00 91.06 525 PHE A O 1
ATOM 4200 N N . HIS A 1 526 ? 13.595 -34.163 42.897 1.00 88.94 526 HIS A N 1
ATOM 4201 C CA . HIS A 1 526 ? 14.389 -35.146 42.169 1.00 88.94 526 HIS A CA 1
ATOM 4202 C C . HIS A 1 526 ? 15.885 -34.816 42.261 1.00 88.94 526 HIS A C 1
ATOM 4204 O O . HIS A 1 526 ? 16.251 -33.657 42.069 1.00 88.94 526 HIS A O 1
ATOM 4210 N N . PRO A 1 527 ? 16.769 -35.812 42.447 1.00 87.50 527 PRO A N 1
ATOM 4211 C CA . PRO A 1 527 ? 16.480 -37.209 42.780 1.00 87.50 527 PRO A CA 1
ATOM 4212 C C . PRO A 1 527 ? 15.818 -37.352 44.158 1.00 87.50 527 PRO A C 1
ATOM 4214 O O . PRO A 1 527 ? 15.973 -36.474 44.998 1.00 87.50 527 PRO A O 1
ATOM 4217 N N . PRO A 1 528 ? 15.103 -38.457 44.430 1.00 85.50 528 PRO A N 1
ATOM 4218 C CA . PRO A 1 528 ? 14.538 -38.684 45.754 1.00 85.50 528 PRO A CA 1
ATOM 4219 C C . PRO A 1 528 ? 15.639 -38.818 46.819 1.00 85.50 528 PRO A C 1
ATOM 4221 O O . PRO A 1 528 ? 16.806 -39.080 46.515 1.00 85.50 528 PRO A O 1
ATOM 4224 N N . LEU A 1 529 ? 15.258 -38.666 48.088 1.00 85.25 529 LEU A N 1
ATOM 4225 C CA . LEU A 1 529 ? 16.172 -38.842 49.221 1.00 85.25 529 LEU A CA 1
ATOM 4226 C C . LEU A 1 529 ? 16.788 -40.256 49.227 1.00 85.25 529 LEU A C 1
ATOM 4228 O O . LEU A 1 529 ? 16.125 -41.230 48.870 1.00 85.25 529 LEU A O 1
ATOM 4232 N N . ASP A 1 530 ? 18.050 -40.359 49.655 1.00 81.06 530 ASP A N 1
ATOM 4233 C CA . ASP A 1 530 ? 18.816 -41.615 49.750 1.00 81.06 530 ASP A CA 1
ATOM 4234 C C . ASP A 1 530 ? 18.930 -42.408 48.425 1.00 81.06 530 ASP A C 1
ATOM 4236 O O . ASP A 1 530 ? 18.853 -43.640 48.397 1.00 81.06 530 ASP A O 1
ATOM 4240 N N . TYR A 1 531 ? 19.130 -41.705 47.306 1.00 81.88 531 TYR A N 1
ATOM 4241 C CA . TYR A 1 531 ? 19.200 -42.287 45.962 1.00 81.88 531 TYR A CA 1
ATOM 4242 C C . TYR A 1 531 ? 20.630 -42.353 45.396 1.00 81.88 531 TYR A C 1
ATOM 4244 O O . TYR A 1 531 ? 21.443 -41.453 45.601 1.00 81.88 531 TYR A O 1
ATOM 4252 N N . TYR A 1 532 ? 20.934 -43.408 44.629 1.00 81.19 532 TYR A N 1
ATOM 4253 C CA . TYR A 1 532 ? 22.172 -43.488 43.846 1.00 81.19 532 TYR A CA 1
ATOM 4254 C C . TYR A 1 532 ? 22.052 -42.605 42.609 1.00 81.19 532 TYR A C 1
ATOM 4256 O O . TYR A 1 532 ? 21.368 -42.961 41.650 1.00 81.19 532 TYR A O 1
ATOM 4264 N N . PHE A 1 533 ? 22.714 -41.457 42.645 1.00 79.56 533 PHE A N 1
ATOM 4265 C CA . PHE A 1 533 ? 22.572 -40.416 41.640 1.00 79.56 533 PHE A CA 1
ATOM 4266 C C . PHE A 1 533 ? 23.827 -40.259 40.779 1.00 79.56 533 PHE A C 1
ATOM 4268 O O . PHE A 1 533 ? 24.931 -40.610 41.199 1.00 79.56 533 PHE A O 1
ATOM 4275 N N . ASP A 1 534 ? 23.646 -39.746 39.564 1.00 81.50 534 ASP A N 1
ATOM 4276 C CA . ASP A 1 534 ? 24.761 -39.378 38.696 1.00 81.50 534 ASP A CA 1
ATOM 4277 C C . ASP A 1 534 ? 25.485 -38.162 39.288 1.00 81.50 534 ASP A C 1
ATOM 4279 O O . ASP A 1 534 ? 24.858 -37.163 39.640 1.00 81.50 534 ASP A O 1
ATOM 4283 N N . THR A 1 535 ? 26.811 -38.230 39.391 1.00 81.88 535 THR A N 1
ATOM 4284 C CA . THR A 1 535 ? 27.640 -37.149 39.935 1.00 81.88 535 THR A CA 1
ATOM 4285 C C . THR A 1 535 ? 27.555 -35.848 39.131 1.00 81.88 535 THR A C 1
ATOM 4287 O O . THR A 1 535 ? 27.960 -34.807 39.641 1.00 81.88 535 THR A O 1
ATOM 4290 N N . GLU A 1 536 ? 27.036 -35.887 37.900 1.00 81.31 536 GLU A N 1
ATOM 4291 C CA . GLU A 1 536 ? 26.805 -34.713 37.040 1.00 81.31 536 GLU A CA 1
ATOM 4292 C C . GLU A 1 536 ? 25.314 -34.438 36.753 1.00 81.31 536 GLU A C 1
ATOM 4294 O O . GLU A 1 536 ? 24.980 -33.628 35.880 1.00 81.31 536 GLU A O 1
ATOM 4299 N N . GLY A 1 537 ? 24.408 -35.119 37.462 1.00 83.12 537 GLY A N 1
ATOM 4300 C CA . GLY A 1 537 ? 22.965 -34.996 37.269 1.00 83.12 537 GLY A CA 1
ATOM 4301 C C . GLY A 1 537 ? 22.374 -33.655 37.729 1.00 83.12 537 GLY A C 1
ATOM 4302 O O . GLY A 1 537 ? 23.007 -32.876 38.441 1.00 83.12 537 GLY A O 1
ATOM 4303 N N . VAL A 1 538 ? 21.131 -33.397 37.313 1.00 89.12 538 VAL A N 1
ATOM 4304 C CA . VAL A 1 538 ? 20.362 -32.178 37.626 1.00 89.12 538 VAL A CA 1
ATOM 4305 C C . VAL A 1 538 ? 19.377 -32.452 38.761 1.00 89.12 538 VAL A C 1
ATOM 4307 O O . VAL A 1 538 ? 18.668 -33.459 38.735 1.00 89.12 538 VAL A O 1
ATOM 4310 N N . PHE A 1 539 ? 19.311 -31.543 39.729 1.00 89.06 539 PHE A N 1
ATOM 4311 C CA . PHE A 1 539 ? 18.306 -31.565 40.786 1.00 89.06 539 PHE A CA 1
ATOM 4312 C C . PHE A 1 539 ? 17.083 -30.772 40.340 1.00 89.06 539 PHE A C 1
ATOM 4314 O O . PHE A 1 539 ? 17.242 -29.677 39.817 1.00 89.06 539 PHE A O 1
ATOM 4321 N N . ASN A 1 540 ? 15.881 -31.285 40.571 1.00 91.38 540 ASN A N 1
ATOM 4322 C CA . ASN A 1 540 ? 14.644 -30.556 40.310 1.00 91.38 540 ASN A CA 1
ATOM 4323 C C . ASN A 1 540 ? 13.851 -30.407 41.601 1.00 91.38 540 ASN A C 1
ATOM 4325 O O . ASN A 1 540 ? 13.715 -31.372 42.353 1.00 91.38 540 ASN A O 1
ATOM 4329 N N . PHE A 1 541 ? 13.323 -29.213 41.825 1.00 91.44 541 PHE A N 1
ATOM 4330 C CA . PHE A 1 541 ? 12.434 -28.878 42.927 1.00 91.44 541 PHE A CA 1
ATOM 4331 C C . PHE A 1 541 ? 11.161 -28.281 42.348 1.00 91.44 541 PHE A C 1
ATOM 4333 O O . PHE A 1 541 ? 11.242 -27.409 41.486 1.00 91.44 541 PHE A O 1
ATOM 4340 N N . THR A 1 542 ? 10.015 -28.724 42.841 1.00 91.88 542 THR A N 1
ATOM 4341 C CA . THR A 1 542 ? 8.708 -28.172 42.485 1.00 91.88 542 THR A CA 1
ATOM 4342 C C . THR A 1 542 ? 8.073 -27.624 43.750 1.00 91.88 542 THR A C 1
ATOM 4344 O O . THR A 1 542 ? 8.026 -28.342 44.750 1.00 91.88 542 THR A O 1
ATOM 4347 N N . TRP A 1 543 ? 7.605 -26.381 43.724 1.00 91.31 543 TRP A N 1
ATOM 4348 C CA . TRP A 1 543 ? 6.829 -25.772 44.805 1.00 91.31 543 TRP A CA 1
ATOM 4349 C C . TRP A 1 543 ? 5.347 -25.759 44.455 1.00 91.31 543 TRP A C 1
ATOM 4351 O O . TRP A 1 543 ? 5.000 -25.737 43.281 1.00 91.31 543 TRP A O 1
ATOM 4361 N N . ASP A 1 544 ? 4.480 -25.809 45.460 1.00 88.62 544 ASP A N 1
ATOM 4362 C CA . ASP A 1 544 ? 3.026 -25.672 45.293 1.00 88.62 544 ASP A CA 1
ATOM 4363 C C . ASP A 1 544 ? 2.567 -24.279 44.852 1.00 88.62 544 ASP A C 1
ATOM 4365 O O . ASP A 1 544 ? 1.419 -24.146 44.445 1.00 88.62 544 ASP A O 1
ATOM 4369 N N . GLU A 1 545 ? 3.448 -23.281 44.897 1.00 84.31 545 GLU A N 1
ATOM 4370 C CA . GLU A 1 545 ? 3.141 -21.889 44.570 1.00 84.31 545 GLU A CA 1
ATOM 4371 C C . GLU A 1 545 ? 4.301 -21.180 43.837 1.00 84.31 545 GLU A C 1
ATOM 4373 O O . GLU A 1 545 ? 5.361 -21.760 43.538 1.00 84.31 545 GLU A O 1
ATOM 4378 N N . THR A 1 546 ? 4.094 -19.898 43.521 1.00 84.19 546 THR A N 1
ATOM 4379 C CA . THR A 1 546 ? 5.069 -19.074 42.808 1.00 84.19 546 THR A CA 1
ATOM 4380 C C . THR A 1 546 ? 6.141 -18.554 43.759 1.00 84.19 546 THR A C 1
ATOM 4382 O O . THR A 1 546 ? 5.852 -17.891 44.747 1.00 84.19 546 THR A O 1
ATOM 4385 N N . ILE A 1 547 ? 7.410 -18.823 43.445 1.00 85.88 547 ILE A N 1
ATOM 4386 C CA . ILE A 1 547 ? 8.547 -18.386 44.264 1.00 85.88 547 ILE A CA 1
ATOM 4387 C C . ILE A 1 547 ? 9.053 -17.028 43.770 1.00 85.88 547 ILE A C 1
ATOM 4389 O O . ILE A 1 547 ? 9.327 -16.863 42.581 1.00 85.88 547 ILE A O 1
ATOM 4393 N N . ASP A 1 548 ? 9.276 -16.089 44.693 1.00 82.56 548 ASP A N 1
ATOM 4394 C CA . ASP A 1 548 ? 10.025 -14.861 44.409 1.00 82.56 548 ASP A CA 1
ATOM 4395 C C . ASP A 1 548 ? 11.466 -15.192 43.986 1.00 82.56 548 ASP A C 1
ATOM 4397 O O . ASP A 1 548 ? 12.265 -15.734 44.756 1.00 82.56 548 ASP A O 1
ATOM 4401 N N . LEU A 1 549 ? 11.814 -14.831 42.755 1.00 78.81 549 LEU A N 1
ATOM 4402 C CA . LEU A 1 549 ? 13.123 -15.088 42.169 1.00 78.81 549 LEU A CA 1
ATOM 4403 C C . LEU A 1 549 ? 14.271 -14.369 42.871 1.00 78.81 549 LEU A C 1
ATOM 4405 O O . LEU A 1 549 ? 15.376 -14.911 42.920 1.00 78.81 549 LEU A O 1
ATOM 4409 N N . GLU A 1 550 ? 14.037 -13.184 43.436 1.00 81.31 550 GLU A N 1
ATOM 4410 C CA . GLU A 1 550 ? 15.080 -12.457 44.168 1.00 81.31 550 GLU A CA 1
ATOM 4411 C C . GLU A 1 550 ? 15.491 -13.206 45.447 1.00 81.31 550 GLU A C 1
ATOM 4413 O O . GLU A 1 550 ? 16.621 -13.076 45.936 1.00 81.31 550 GLU A O 1
ATOM 4418 N N . SER A 1 551 ? 14.607 -14.073 45.952 1.00 82.75 551 SER A N 1
ATOM 4419 C CA . SER A 1 551 ? 14.886 -14.948 47.087 1.00 82.75 551 SER A CA 1
ATOM 4420 C C . SER A 1 551 ? 15.794 -16.139 46.742 1.00 82.75 551 SER A C 1
ATOM 4422 O O . SER A 1 551 ? 16.369 -16.735 47.656 1.00 82.75 551 SER A O 1
ATOM 4424 N N . ILE A 1 552 ? 16.004 -16.473 45.461 1.00 82.00 552 ILE A N 1
ATOM 4425 C CA . ILE A 1 552 ? 16.868 -17.581 45.017 1.00 82.00 552 ILE A CA 1
ATOM 4426 C C . ILE A 1 552 ? 18.294 -17.069 44.798 1.00 82.00 552 ILE A C 1
ATOM 4428 O O . ILE A 1 552 ? 18.609 -16.396 43.820 1.00 82.00 552 ILE A O 1
ATOM 4432 N N . ASN A 1 553 ? 19.198 -17.405 45.715 1.00 82.38 553 ASN A N 1
ATOM 4433 C CA . ASN A 1 553 ? 20.601 -17.011 45.644 1.00 82.38 553 ASN A CA 1
ATOM 4434 C C . ASN A 1 553 ? 21.505 -18.015 46.377 1.00 82.38 553 ASN A C 1
ATOM 4436 O O . ASN A 1 553 ? 21.037 -18.954 47.021 1.00 82.38 553 ASN A O 1
ATOM 4440 N N . GLU A 1 554 ? 22.821 -17.787 46.323 1.00 75.62 554 GLU A N 1
ATOM 4441 C CA . GLU A 1 554 ? 23.833 -18.677 46.913 1.00 75.62 554 GLU A CA 1
ATOM 4442 C C . GLU A 1 554 ? 23.689 -18.885 48.432 1.00 75.62 554 GLU A C 1
ATOM 4444 O O . GLU A 1 554 ? 24.345 -19.765 48.983 1.00 75.62 554 GLU A O 1
ATOM 4449 N N . SER A 1 555 ? 22.878 -18.092 49.141 1.00 78.38 555 SER A N 1
ATOM 4450 C CA . SER A 1 555 ? 22.623 -18.263 50.578 1.00 78.38 555 SER A CA 1
ATOM 4451 C C . SER A 1 555 ? 21.336 -19.026 50.901 1.00 78.38 555 SER A C 1
ATOM 4453 O O . SER A 1 555 ? 21.227 -19.576 51.997 1.00 78.38 555 SER A O 1
ATOM 4455 N N . THR A 1 556 ? 20.391 -19.092 49.963 1.00 83.50 556 THR A N 1
ATOM 4456 C CA . THR A 1 556 ? 19.083 -19.739 50.142 1.00 83.50 556 THR A CA 1
ATOM 4457 C C . THR A 1 556 ? 19.012 -21.105 49.469 1.00 83.50 556 THR A C 1
ATOM 4459 O O . THR A 1 556 ? 18.348 -22.000 49.988 1.00 83.50 556 THR A O 1
ATOM 4462 N N . VAL A 1 557 ? 19.762 -21.310 48.381 1.00 85.19 557 VAL A N 1
ATOM 4463 C CA . VAL A 1 557 ? 19.846 -22.585 47.662 1.00 85.19 557 VAL A CA 1
ATOM 4464 C C . VAL A 1 557 ? 21.311 -22.977 47.471 1.00 85.19 557 VAL A C 1
ATOM 4466 O O . VAL A 1 557 ? 22.096 -22.246 46.872 1.00 85.19 557 VAL A O 1
ATOM 4469 N N . GLN A 1 558 ? 21.698 -24.142 47.997 1.00 85.69 558 GLN A N 1
ATOM 4470 C CA . GLN A 1 558 ? 23.082 -24.621 47.964 1.00 85.69 558 GLN A CA 1
ATOM 4471 C C . GLN A 1 558 ? 23.160 -26.117 47.675 1.00 85.69 558 GLN A C 1
ATOM 4473 O O . GLN A 1 558 ? 22.431 -26.916 48.261 1.00 85.69 558 GLN A O 1
ATOM 4478 N N . ILE A 1 559 ? 24.136 -26.502 46.849 1.00 84.88 559 ILE A N 1
ATOM 4479 C CA . ILE A 1 559 ? 24.574 -27.893 46.718 1.00 84.88 559 ILE A CA 1
ATOM 4480 C C . ILE A 1 559 ? 25.892 -28.047 47.478 1.00 84.88 559 ILE A C 1
ATOM 4482 O O . ILE A 1 559 ? 26.870 -27.355 47.198 1.00 84.88 559 ILE A O 1
ATOM 4486 N N . LEU A 1 560 ? 25.920 -28.961 48.449 1.00 84.31 560 LEU A N 1
ATOM 4487 C CA . LEU A 1 560 ? 27.097 -29.253 49.267 1.00 84.31 560 LEU A CA 1
ATOM 4488 C C . LEU A 1 560 ? 27.680 -30.613 48.869 1.00 84.31 560 LEU A C 1
ATOM 4490 O O . LEU A 1 560 ? 27.011 -31.635 48.996 1.00 84.31 560 LEU A O 1
ATOM 4494 N N . SER A 1 561 ? 28.953 -30.643 48.474 1.00 82.69 561 SER A N 1
ATOM 4495 C CA . SER A 1 561 ? 29.705 -31.887 48.259 1.00 82.69 561 SER A CA 1
ATOM 4496 C C . SER A 1 561 ? 30.761 -32.041 49.352 1.00 82.69 561 SER A C 1
ATOM 4498 O O . SER A 1 561 ? 31.616 -31.173 49.529 1.00 82.69 561 SER A O 1
ATOM 4500 N N . ASN A 1 562 ? 30.678 -33.124 50.133 1.00 82.75 562 ASN A N 1
ATOM 4501 C CA . ASN A 1 562 ? 31.512 -33.369 51.321 1.00 82.75 562 ASN A CA 1
ATOM 4502 C C . ASN A 1 562 ? 31.565 -32.168 52.298 1.00 82.75 562 ASN A C 1
ATOM 4504 O O . ASN A 1 562 ? 32.610 -31.824 52.853 1.00 82.75 562 ASN A O 1
ATOM 4508 N N . GLY A 1 563 ? 30.428 -31.483 52.462 1.00 79.06 563 GLY A N 1
ATOM 4509 C CA . GLY A 1 563 ? 30.295 -30.318 53.340 1.00 79.06 563 GLY A CA 1
ATOM 4510 C C . GLY A 1 563 ? 30.925 -29.024 52.812 1.00 79.06 563 GLY A C 1
ATOM 4511 O O . GLY A 1 563 ? 31.090 -28.089 53.592 1.00 79.06 563 GLY A O 1
ATOM 4512 N N . GLN A 1 564 ? 31.305 -28.951 51.531 1.00 80.94 564 GLN A N 1
ATOM 4513 C CA . GLN A 1 564 ? 31.747 -27.715 50.874 1.00 80.94 564 GLN A CA 1
ATOM 4514 C C . GLN A 1 564 ? 30.717 -27.257 49.831 1.00 80.94 564 GLN A C 1
ATOM 4516 O O . GLN A 1 564 ? 30.234 -28.101 49.073 1.00 80.94 564 GLN A O 1
ATOM 4521 N N . PRO A 1 565 ? 30.370 -25.956 49.782 1.00 83.50 565 PRO A N 1
ATOM 4522 C CA . PRO A 1 565 ? 29.404 -25.440 48.818 1.00 83.50 565 PRO A CA 1
ATOM 4523 C C . PRO A 1 565 ? 29.989 -25.466 47.407 1.00 83.50 565 PRO A C 1
ATOM 4525 O O . PRO A 1 565 ? 31.166 -25.161 47.202 1.00 83.50 565 PRO A O 1
ATOM 4528 N N . LEU A 1 566 ? 29.157 -25.842 46.442 1.00 84.50 566 LEU A N 1
ATOM 4529 C CA . LEU A 1 566 ? 29.472 -25.808 45.021 1.00 84.50 566 LEU A CA 1
ATOM 4530 C C . LEU A 1 566 ? 28.786 -24.613 44.362 1.00 84.50 566 LEU A C 1
ATOM 4532 O O . LEU A 1 566 ? 27.669 -24.254 44.725 1.00 84.50 566 LEU A O 1
ATOM 4536 N N . THR A 1 567 ? 29.436 -24.044 43.349 1.00 85.06 567 THR A N 1
ATOM 4537 C CA . THR A 1 567 ? 28.787 -23.099 42.436 1.00 85.06 567 THR A CA 1
ATOM 4538 C C . THR A 1 567 ? 27.736 -23.842 41.618 1.00 85.06 567 THR A C 1
ATOM 4540 O O . THR A 1 567 ? 28.020 -24.917 41.069 1.00 85.06 567 THR A O 1
ATOM 4543 N N . ILE A 1 568 ? 26.542 -23.263 41.536 1.00 84.62 568 ILE A N 1
ATOM 4544 C CA . ILE A 1 568 ? 25.383 -23.832 40.852 1.00 84.62 568 ILE A CA 1
ATOM 4545 C C . ILE A 1 568 ? 24.910 -22.905 39.735 1.00 84.62 568 ILE A C 1
ATOM 4547 O O . ILE A 1 568 ? 25.070 -21.691 39.820 1.00 84.62 568 ILE A O 1
ATOM 4551 N N . ASP A 1 569 ? 24.340 -23.508 38.705 1.00 85.69 569 ASP A N 1
ATOM 4552 C CA . ASP A 1 569 ? 23.537 -22.859 37.677 1.00 85.69 569 ASP A CA 1
ATOM 4553 C C . ASP A 1 569 ? 22.081 -23.310 37.837 1.00 85.69 569 ASP A C 1
ATOM 4555 O O . ASP A 1 569 ? 21.838 -24.424 38.329 1.00 85.69 569 ASP A O 1
ATOM 4559 N N . PHE A 1 570 ? 21.123 -22.472 37.441 1.00 85.81 570 PHE A N 1
ATOM 4560 C CA . PHE A 1 570 ? 19.709 -22.810 37.563 1.00 85.81 570 PHE A CA 1
ATOM 4561 C C . PHE A 1 570 ? 18.831 -22.310 36.421 1.00 85.81 570 PHE A C 1
ATOM 4563 O O . PHE A 1 570 ? 19.092 -21.284 35.802 1.00 85.81 570 PHE A O 1
ATOM 4570 N N . ILE A 1 571 ? 17.747 -23.048 36.184 1.00 87.19 571 ILE A N 1
ATOM 4571 C CA . ILE A 1 571 ? 16.661 -22.682 35.274 1.00 87.19 571 ILE A CA 1
ATOM 4572 C C . ILE A 1 571 ? 15.350 -22.798 36.048 1.00 87.19 571 ILE A C 1
ATOM 4574 O O . ILE A 1 571 ? 15.140 -23.782 36.759 1.00 87.19 571 ILE A O 1
ATOM 4578 N N . GLN A 1 572 ? 14.475 -21.807 35.901 1.00 84.69 572 GLN A N 1
ATOM 4579 C CA . GLN A 1 572 ? 13.144 -21.787 36.503 1.00 84.69 572 GLN A CA 1
ATOM 4580 C C . GLN A 1 572 ? 12.070 -21.835 35.410 1.00 84.69 572 GLN A C 1
ATOM 4582 O O . GLN A 1 572 ? 12.258 -21.287 34.324 1.00 84.69 572 GLN A O 1
ATOM 4587 N N . ASN A 1 573 ? 10.941 -22.464 35.722 1.00 87.19 573 ASN A N 1
ATOM 4588 C CA . ASN A 1 573 ? 9.702 -22.365 34.963 1.00 87.19 573 ASN A CA 1
ATOM 4589 C C . ASN A 1 573 ? 8.508 -22.232 35.921 1.00 87.19 573 ASN A C 1
ATOM 4591 O O . ASN A 1 573 ? 8.422 -23.009 36.872 1.00 87.19 573 ASN A O 1
ATOM 4595 N N . THR A 1 574 ? 7.587 -21.307 35.651 1.00 82.94 574 THR A N 1
ATOM 4596 C CA . THR A 1 574 ? 6.328 -21.159 36.400 1.00 82.94 574 THR A CA 1
ATOM 4597 C C . THR A 1 574 ? 5.159 -21.408 35.457 1.00 82.94 574 THR A C 1
ATOM 4599 O O . THR A 1 574 ? 5.080 -20.788 34.398 1.00 82.94 574 THR A O 1
ATOM 4602 N N . LEU A 1 575 ? 4.276 -22.336 35.821 1.00 75.19 575 LEU A N 1
ATOM 4603 C CA . LEU A 1 575 ? 3.078 -22.682 35.056 1.00 75.19 575 LEU A CA 1
ATOM 4604 C C . LEU A 1 575 ? 1.941 -22.976 36.035 1.00 75.19 575 LEU A C 1
ATOM 4606 O O . LEU A 1 575 ? 2.158 -23.733 36.976 1.00 75.19 575 LEU A O 1
ATOM 4610 N N . ASP A 1 576 ? 0.761 -22.395 35.808 1.00 77.44 576 ASP A N 1
ATOM 4611 C CA . ASP A 1 576 ? -0.417 -22.546 36.679 1.00 77.44 576 ASP A CA 1
ATOM 4612 C C . ASP A 1 576 ? -0.081 -22.308 38.164 1.00 77.44 576 ASP A C 1
ATOM 4614 O O . ASP A 1 576 ? -0.383 -23.128 39.024 1.00 77.44 576 ASP A O 1
ATOM 4618 N N . GLU A 1 577 ? 0.638 -21.210 38.432 1.00 78.88 577 GLU A N 1
ATOM 4619 C CA . GLU A 1 577 ? 1.114 -20.788 39.762 1.00 78.88 577 GLU A CA 1
ATOM 4620 C C . GLU A 1 577 ? 2.106 -21.738 40.456 1.00 78.88 577 GLU A C 1
ATOM 4622 O O . GLU A 1 577 ? 2.586 -21.420 41.535 1.00 78.88 577 GLU A O 1
ATOM 4627 N N . ILE A 1 578 ? 2.520 -22.838 39.821 1.00 83.31 578 ILE A N 1
ATOM 4628 C CA . ILE A 1 578 ? 3.498 -23.804 40.343 1.00 83.31 578 ILE A CA 1
ATOM 4629 C C . ILE A 1 578 ? 4.892 -23.472 39.801 1.00 83.31 578 ILE A C 1
ATOM 4631 O O . ILE A 1 578 ? 5.120 -23.465 38.586 1.00 83.31 578 ILE A O 1
ATOM 4635 N N . THR A 1 579 ? 5.868 -23.245 40.689 1.00 89.19 579 THR A N 1
ATOM 4636 C CA . THR A 1 579 ? 7.272 -23.028 40.291 1.00 89.19 579 THR A CA 1
ATOM 4637 C C . THR A 1 579 ? 8.071 -24.328 40.268 1.00 89.19 579 THR A C 1
ATOM 4639 O O . THR A 1 579 ? 8.094 -25.075 41.241 1.00 89.19 579 THR A O 1
ATOM 4642 N N . THR A 1 580 ? 8.816 -24.565 39.187 1.00 90.75 580 THR A N 1
ATOM 4643 C CA . THR A 1 580 ? 9.844 -25.615 39.095 1.00 90.75 580 THR A CA 1
ATOM 4644 C C . THR A 1 580 ? 11.234 -24.994 38.949 1.00 90.75 580 THR A C 1
ATOM 4646 O O . THR A 1 580 ? 11.439 -24.142 38.086 1.00 90.75 580 THR A O 1
ATOM 4649 N N . LEU A 1 581 ? 12.203 -25.446 39.751 1.00 91.44 581 LEU A N 1
ATOM 4650 C CA . LEU A 1 581 ? 13.613 -25.047 39.694 1.00 91.44 581 LEU A CA 1
ATOM 4651 C C . LEU A 1 581 ? 14.501 -26.253 39.380 1.00 91.44 581 LEU A C 1
ATOM 4653 O O . LEU A 1 581 ? 14.571 -27.208 40.157 1.00 91.44 581 LEU A O 1
ATOM 4657 N N . SER A 1 582 ? 15.234 -26.171 38.276 1.00 91.88 582 SER A N 1
ATOM 4658 C CA . SER A 1 582 ? 16.270 -27.123 37.885 1.00 91.88 582 SER A CA 1
ATOM 4659 C C . SER A 1 582 ? 17.647 -26.573 38.248 1.00 91.88 582 SER A C 1
ATOM 4661 O O . SER A 1 582 ? 18.045 -25.532 37.736 1.00 91.88 582 SER A O 1
ATOM 4663 N N . LEU A 1 583 ? 18.394 -27.278 39.097 1.00 89.69 583 LEU A N 1
ATOM 4664 C CA . LEU A 1 583 ? 19.724 -26.903 39.575 1.00 89.69 583 LEU A CA 1
ATOM 4665 C C . LEU A 1 583 ? 20.797 -27.861 39.060 1.00 89.69 583 LEU A C 1
ATOM 4667 O O . LEU A 1 583 ? 20.657 -29.085 39.149 1.00 89.69 583 LEU A O 1
ATOM 4671 N N . LYS A 1 584 ? 21.934 -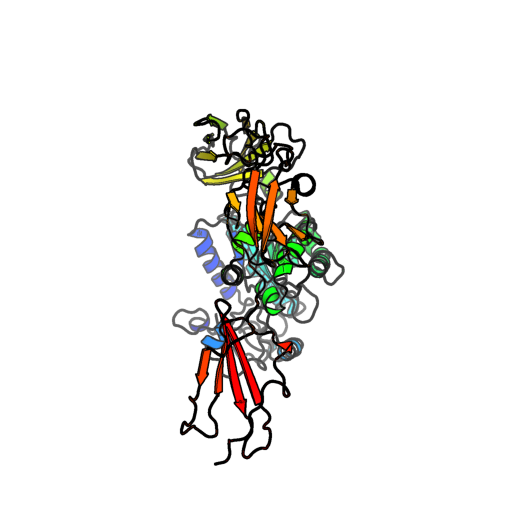27.314 38.633 1.00 88.50 584 LYS A N 1
ATOM 4672 C CA . LYS A 1 584 ? 23.112 -28.100 38.257 1.00 88.50 584 LYS A CA 1
ATOM 4673 C C . LYS A 1 584 ? 24.380 -27.506 38.857 1.00 88.50 584 LYS A C 1
ATOM 4675 O O . LYS A 1 584 ? 24.612 -26.308 38.755 1.00 88.50 584 LYS A O 1
ATOM 4680 N N . SER A 1 585 ? 25.238 -28.332 39.453 1.00 85.56 585 SER A N 1
ATOM 4681 C CA . SER A 1 585 ? 26.558 -27.881 39.904 1.00 85.56 585 SER A CA 1
ATOM 4682 C C . SER A 1 585 ? 27.555 -27.804 38.744 1.00 85.56 585 SER A C 1
ATOM 4684 O O . SER A 1 585 ? 27.558 -28.646 37.846 1.00 85.56 585 SER A O 1
ATOM 4686 N N . PHE A 1 586 ? 28.459 -26.821 38.781 1.00 82.31 586 PHE A N 1
ATOM 4687 C CA . PHE A 1 586 ? 29.546 -26.711 37.794 1.00 82.31 586 PHE A CA 1
ATOM 4688 C C . PHE A 1 586 ? 30.629 -27.783 37.968 1.00 82.31 586 PHE A C 1
ATOM 4690 O O . PHE A 1 586 ? 31.301 -28.154 37.008 1.00 82.31 586 PHE A O 1
ATOM 4697 N N . ALA A 1 587 ? 30.823 -28.258 39.200 1.00 79.50 587 ALA A N 1
ATOM 4698 C CA . ALA A 1 587 ? 31.745 -29.340 39.521 1.00 79.50 587 ALA A CA 1
ATOM 4699 C C . ALA A 1 587 ? 30.971 -30.646 39.776 1.00 79.50 587 ALA A C 1
ATOM 4701 O O . ALA A 1 587 ? 29.873 -30.585 40.342 1.00 79.50 587 ALA A O 1
ATOM 4702 N N . PRO A 1 588 ? 31.534 -31.814 39.414 1.00 78.81 588 PRO A N 1
ATOM 4703 C CA . PRO A 1 588 ? 30.919 -33.101 39.714 1.00 78.81 588 PRO A CA 1
ATOM 4704 C C . PRO A 1 588 ? 30.869 -33.348 41.226 1.00 78.81 588 PRO A C 1
ATOM 4706 O O . PRO A 1 588 ? 31.803 -33.006 41.962 1.00 78.81 588 PRO A O 1
ATOM 4709 N N . LEU A 1 589 ? 29.784 -33.970 41.681 1.00 78.88 589 LEU A N 1
ATOM 4710 C CA . LEU A 1 589 ? 29.610 -34.392 43.067 1.00 78.88 589 LEU A CA 1
ATOM 4711 C C . LEU A 1 589 ? 30.636 -35.479 43.405 1.00 78.88 589 LEU A C 1
ATOM 4713 O O . LEU A 1 589 ? 30.844 -36.420 42.639 1.00 78.88 589 LEU A O 1
ATOM 4717 N N . LEU A 1 590 ? 31.307 -35.346 44.548 1.00 73.31 590 LEU A N 1
ATOM 4718 C CA . LEU A 1 590 ? 32.296 -36.326 44.995 1.00 73.31 590 LEU A CA 1
ATOM 4719 C C . LEU A 1 590 ? 31.611 -37.410 45.839 1.00 73.31 590 LEU A C 1
ATOM 4721 O O . LEU A 1 590 ? 30.800 -37.086 46.704 1.00 73.31 590 LEU A O 1
ATOM 4725 N N . ASN A 1 591 ? 31.970 -38.675 45.586 1.00 60.97 591 ASN A N 1
ATOM 4726 C CA . ASN A 1 591 ? 31.530 -39.843 46.366 1.00 60.97 591 ASN A CA 1
ATOM 4727 C C . ASN A 1 591 ? 32.027 -39.837 47.815 1.00 60.97 591 ASN A C 1
ATOM 4729 O O . ASN A 1 591 ? 33.206 -39.462 48.037 1.00 60.97 591 ASN A O 1
#

Sequence (591 aa):
TSSLYEGAPAQVHPEWVCRDQDGTPMSSYRALSPGLADVRNYTVDVAMEIVNNYDIDGFHLDYVRWNEHSSDNNLTDIDHEDELRRIDGTISDEELNSLQQRTGRYLYDINHPYSNGVPDDFSTWDDWWRFSVTEFVHTLHDSIQSVKPHVRLSAAVLGRYNWGGWQGYGTVYQDGALWFNEGFIDQLTPMHYHWTSPTSFVQMLQGSNQSWGPYIQEGIEAGRLFSAGPGSYILAENNVWDNHSGIVNAIRNVAFVDGFQFFSYGSWEDYLYWEEAGETFFDNKSIVRSIPYNNSTTALPPNPNLTLIQESELDYLIEIETNTVEDKPVWIVVSIRPSDSTDASILIHQVHFGTGDYIIPLSFDGLQPYQGSYQLSGQNFNRYWVGSTETSQAITDEIPSFPPIITNINLIPGDTIAVNAVIEIEFSKEIDQTSFFSAFTLIPDPDTIAIVWSNHWDAGGKLVSISFPDLLEFDQEYEMGITADLMDVIGLVFDGNMDGEGGDGITIQFHTESTDLTGPQVTEFHPPLDYYFDTEGVFNFTWDETIDLESINESTVQILSNGQPLTIDFIQNTLDEITTLSLKSFAPLLN

Foldseek 3Di:
DQDLPPPDCCVVCVQQWFAFLVRHGDPGPTDGALLDPVVLVVVLVVQVVCLVPDDAQADEDEPLFADLDFPVNSPDPDDPVVVVPDDPPDDDPVSLVVLVDSHRGRNAGPVGHPVVPDPPVDPDSLVSRLCSSLVSLQVSLVSSCVRPVSYFYEYEAALFDPDDRDHQCGSGSNNQLVCLLVVSGLEYEYANLPDQAQVRLCCQDPNPPRHDPVSNVNSLVQVGAYAYEYECVSCVVVVNNVRPLSNLVSCVPVVRHQYYHYPDPVSCVVVVCPVVCCLRVVVADDDGDFRVVCLVVDDAFAEKAWDWDDPDLFKIKIKIFRVGDPQQKWKKWKWKDAPPDPDPDTGTPDIDIGGGIDIDMGGDPLADLDWFKMKMWIWIAHSSRHIHPDIHIDMDGTRHRFAKEWPDWPADFAAEAAQFDKIKTFIPYAWPVVQQVVFKDKPPDAPDKDKDQDPRSVRRNGMIIIGHPPTHDAFDKMKIKGFLSTAHPNRQTHDHPPPRHGRGMDIGIYTYHHPDPDPKDFPDWPPDPPDDDFQFDKIKTKTPFADDPVCDDCVNDFDAAVNHTFDKDWDWDADPRMIMIIIGGPDGHDD

Solvent-accessible surface area (backbone atoms only — not comparable to full-atom values): 32757 Å² total; per-residue (Å²): 110,58,52,68,52,90,84,30,65,51,51,77,37,58,72,45,32,16,7,20,59,89,62,53,58,59,90,60,80,27,48,69,28,50,78,38,66,66,50,34,51,53,52,39,50,57,54,46,51,50,64,72,75,44,98,62,68,55,48,79,40,66,82,72,50,53,66,88,53,32,63,85,71,60,62,74,90,69,54,71,69,61,64,71,63,62,59,87,91,75,69,52,74,66,57,53,57,49,68,75,43,72,78,38,29,41,82,22,33,81,91,54,36,52,88,77,52,57,58,92,95,38,95,39,60,67,56,46,50,26,45,26,41,49,52,40,45,37,52,41,37,54,53,39,47,74,76,44,65,54,38,37,36,29,38,51,37,55,49,32,51,82,37,82,83,78,20,13,48,79,58,22,22,28,52,59,44,59,32,35,39,77,56,35,31,48,30,45,29,34,41,33,66,86,52,69,46,32,70,53,46,44,39,37,44,65,43,60,94,68,25,51,44,84,62,33,53,59,12,53,76,58,40,46,45,27,26,49,14,50,29,50,49,53,23,51,77,66,75,37,56,81,33,52,57,51,31,53,61,47,43,69,72,38,90,70,48,74,49,74,48,68,39,41,69,66,51,36,60,79,64,62,37,65,61,53,42,36,62,68,75,49,65,65,63,82,78,74,81,43,43,59,67,50,70,78,74,51,80,67,34,45,50,32,48,48,46,78,43,78,79,50,88,49,31,32,39,38,40,34,42,38,69,62,69,91,72,50,59,32,35,41,40,33,30,43,40,61,61,84,57,86,67,84,75,72,46,49,75,45,77,47,77,48,55,68,64,49,77,42,84,46,74,57,89,36,56,57,94,58,69,46,34,36,34,36,39,33,33,23,18,30,82,58,44,38,56,21,92,46,68,20,61,48,68,54,68,71,32,69,46,60,46,38,33,76,74,46,58,80,70,57,77,71,36,75,40,59,41,69,53,66,47,40,41,29,37,71,34,45,47,28,65,70,34,41,71,72,22,54,46,53,40,70,72,63,95,42,78,46,80,43,67,48,84,54,71,86,36,64,51,18,33,38,38,36,36,32,85,76,38,50,65,58,61,34,72,35,39,39,33,37,40,28,74,19,26,27,75,81,65,43,29,18,16,47,79,72,81,83,58,51,58,32,41,41,76,42,42,32,31,24,42,64,73,86,86,71,77,84,45,78,75,45,60,39,73,55,87,98,59,97,71,65,49,79,52,67,38,37,40,27,30,72,35,72,71,67,66,89,65,64,40,84,88,71,54,79,53,66,45,92,87,39,83,51,63,68,49,76,51,77,51,76,57,95,56,26,24,34,40,41,39,34,58,80,62,66,53,67,133